Protein AF-0000000084599829 (afdb_homodimer)

Solvent-accessible surface area (backbone atoms only — not comparable to full-atom values): 33833 Å² total; per-residue (Å²): 104,44,74,39,69,54,18,32,39,31,65,28,31,31,42,54,66,22,50,46,34,60,90,48,79,60,69,93,64,60,66,71,58,39,51,49,54,46,51,60,51,48,52,69,52,46,48,66,52,29,40,51,30,28,49,54,50,49,52,39,17,42,72,62,36,34,31,34,40,30,29,43,25,59,37,33,87,71,52,38,59,40,41,52,55,27,49,56,52,46,40,63,75,37,52,81,66,32,47,66,43,40,21,47,17,32,68,63,23,55,73,78,37,61,68,26,62,60,52,48,54,51,47,54,71,74,64,49,38,22,41,31,42,30,35,82,50,26,94,53,34,68,59,49,52,49,52,50,51,57,62,46,70,77,44,97,57,67,35,40,36,29,46,32,22,63,81,30,39,54,86,46,66,52,63,56,59,54,20,52,52,35,38,75,71,65,51,22,65,37,33,32,45,30,43,36,10,7,54,56,57,39,60,66,68,60,35,54,52,32,43,50,41,32,29,73,20,41,28,27,38,31,39,37,52,73,48,38,37,80,33,64,57,34,55,59,69,62,35,43,72,60,63,25,50,60,38,40,22,68,41,51,33,12,18,80,84,26,58,45,45,43,50,40,62,48,54,48,50,29,51,39,25,41,59,67,46,44,65,31,66,70,46,38,51,49,54,51,47,37,34,38,49,75,66,101,39,70,70,56,47,51,52,49,58,70,54,32,40,29,31,31,32,84,41,94,48,79,64,43,42,48,30,56,49,67,72,71,68,46,74,44,66,71,74,78,124,106,44,74,38,69,54,18,31,40,32,64,28,30,30,43,55,66,23,49,45,34,59,89,49,79,60,69,92,64,60,67,71,58,39,50,48,51,48,51,60,50,48,51,69,49,48,48,66,52,29,39,51,30,27,50,54,49,48,52,39,17,42,72,60,36,34,30,34,39,30,29,44,27,58,36,33,87,71,52,39,57,41,42,51,56,28,48,55,52,46,40,62,76,36,52,83,64,32,46,65,42,40,20,47,16,31,68,63,23,54,75,77,37,62,67,26,60,61,50,48,54,51,48,53,72,73,63,49,39,23,41,30,41,30,33,83,49,26,94,52,33,67,59,49,52,50,52,50,50,57,61,46,72,76,43,95,57,67,36,42,35,29,46,32,24,64,80,29,40,54,86,48,66,50,63,55,59,53,20,51,52,35,40,75,71,63,51,22,65,36,31,33,44,29,44,37,10,8,54,57,56,39,57,67,68,59,34,53,52,34,44,50,42,34,29,71,19,43,28,28,38,31,39,37,51,72,48,38,37,80,34,64,59,34,54,60,69,62,35,44,73,59,62,25,51,60,37,40,22,67,40,50,33,12,18,80,85,25,59,45,45,44,50,39,62,47,55,46,50,29,52,38,26,41,61,67,46,44,64,32,66,70,45,38,52,49,53,51,46,37,34,40,50,76,66,98,40,69,70,57,46,52,51,49,57,70,54,31,40,29,30,30,32,83,42,93,48,78,63,45,42,50,29,55,50,69,70,71,69,46,74,45,66,71,75,78,124

Secondary structure (DSSP, 8-state):
-EEEET-EEEEEE-GGG---TTTS------HHHHHHHHHHHHHH--HHHHHHHHHHHHHHHHHTTEEEEEEEEE-BTTTBTHHHHHHHHHHHHTTTT-EEEEEEE-TTHHHH-TTHHHHHHHHHHTT-SEEEEEGGGSS-HHHHHHHHHHHHHTS--SEEEEEESTT--TTS--HHHHHHHHHHHT-GGGEEEEE-GGGGTS-HHHHHHHHHHHHHHT-EEEE-GGGGGTSPPP-HHHHHHTT--EEE--B--SSSS-TT----HHHHHHHHHHHTT--SHHHHHHHHHHHHPPPS-HHHHHHHHHH-EEEEE--SSTHHHHHH-PPP-EEEE----/-EEEET-EEEEEE-GGG---TTTS------HHHHHHHHHHHHHH--HHHHHHHHHHHHHHHHHTTEEEEEEEEE-BTTTBTHHHHHHHHHHHHTTTT-EEEEEEE-TTHHHH-TTHHHHHHHHHHTT-SEEEEEGGGSS-HHHHHHHHHHHHHTS--SEEEEEESTT--TTS--HHHHHHHHHHHT-GGGEEEEE-GGGGTS-HHHHHHHHHHHHHHT-EEEE-GGGGGTSPPP-HHHHHHTT--EEE--B--SSSS-TT----HHHHHHHHHHHTT--SHHHHHHHHHHHHPPPS-HHHHHHHHHH-EEEEE--SSTHHHHHH-PPP-EEEE----

Sequence (674 aa):
MKTIQSGWKNYHAHLDKGFLIPPNRYEDAPAPVRAEWTRDAKVMMTKQDIKRAASQALEKMTVHGTTYVRTHVDVDPLVELRGIEAMLEIKQEWKDRVVLDIVAFNQEGFDRFPETTVLLEEALKLGVNGIGGHTSMDKDAKAHIHNIFALAEKKDLDWIEFHTDETGNPQDFNLPYLADITNRLGYKQKVTAIHCCSLANVEEELAERTIEKVAHAGMTVTTCPTAIATRNLTRVKDLAKAGVPIQLGSDNLRDYFNPLGSGNMLQYGQLLAYVQRFYEKEELEQLLSWLSATPLNQQVAIAIEKLNRNVDYEVDRLSDLLADVPVIASTEKTIYSMKTIQSGWKNYHAHLDKGFLIPPNRYEDAPAPVRAEWTRDAKVMMTKQDIKRAASQALEKMTVHGTTYVRTHVDVDPLVELRGIEAMLEIKQEWKDRVVLDIVAFNQEGFDRFPETTVLLEEALKLGVNGIGGHTSMDKDAKAHIHNIFALAEKKDLDWIEFHTDETGNPQDFNLPYLADITNRLGYKQKVTAIHCCSLANVEEELAERTIEKVAHAGMTVTTCPTAIATRNLTRVKDLAKAGVPIQLGSDNLRDYFNPLGSGNMLQYGQLLAYVQRFYEKEELEQLLSWLSATPLNQQVAIAIEKLNRNVDYEVDRLSDLLADVPVIASTEKTIYS

Structure (mmCIF, N/CA/C/O backbone):
data_AF-0000000084599829-model_v1
#
loop_
_entity.id
_entity.type
_entity.pdbx_description
1 polymer Amidohydrolase
#
loop_
_atom_site.group_PDB
_atom_site.id
_atom_site.type_symbol
_atom_site.label_atom_id
_atom_site.label_alt_id
_atom_site.label_comp_id
_atom_site.label_asym_id
_atom_site.label_entity_id
_atom_site.label_seq_id
_atom_site.pdbx_PDB_ins_code
_atom_site.Cartn_x
_atom_site.Cartn_y
_atom_site.Cartn_z
_atom_site.occupancy
_atom_site.B_iso_or_equiv
_atom_site.auth_seq_id
_atom_site.auth_comp_id
_atom_site.auth_asym_id
_atom_site.auth_atom_id
_atom_site.pdbx_PDB_model_num
ATOM 1 N N . MET A 1 1 ? 18.688 -6.453 16.906 1 89.5 1 MET A N 1
ATOM 2 C CA . MET A 1 1 ? 17.781 -5.449 17.469 1 89.5 1 MET A CA 1
ATOM 3 C C . MET A 1 1 ? 18.109 -4.062 16.922 1 89.5 1 MET A C 1
ATOM 5 O O . MET A 1 1 ? 19.281 -3.699 16.797 1 89.5 1 MET A O 1
ATOM 9 N N . LYS A 1 2 ? 17.109 -3.346 16.453 1 93.19 2 LYS A N 1
ATOM 10 C CA . LYS A 1 2 ? 17.25 -1.96 16.016 1 93.19 2 LYS A CA 1
ATOM 11 C C . LYS A 1 2 ? 16.422 -1.02 16.891 1 93.19 2 LYS A C 1
ATOM 13 O O . LYS A 1 2 ? 15.281 -1.332 17.234 1 93.19 2 LYS A O 1
ATOM 18 N N . THR A 1 3 ? 17.031 0.109 17.25 1 95.38 3 THR A N 1
ATOM 19 C CA . THR A 1 3 ? 16.359 1.101 18.078 1 95.38 3 THR A CA 1
ATOM 20 C C . THR A 1 3 ? 16.047 2.361 17.266 1 95.38 3 THR A C 1
ATOM 22 O O . THR A 1 3 ? 16.922 2.879 16.562 1 95.38 3 THR A O 1
ATOM 25 N N . ILE A 1 4 ? 14.875 2.801 17.359 1 96.12 4 ILE A N 1
ATOM 26 C CA . ILE A 1 4 ? 14.469 4.094 16.812 1 96.12 4 ILE A CA 1
ATOM 27 C C . ILE A 1 4 ? 14.367 5.121 17.938 1 96.12 4 ILE A C 1
ATOM 29 O O . ILE A 1 4 ? 13.461 5.055 18.766 1 96.12 4 ILE A O 1
ATOM 33 N N . GLN A 1 5 ? 15.289 6.066 17.828 1 94.88 5 GLN A N 1
ATOM 34 C CA . GLN A 1 5 ? 15.336 7.102 18.859 1 94.88 5 GLN A CA 1
ATOM 35 C C . GLN A 1 5 ? 14.125 8.031 18.766 1 94.88 5 GLN A C 1
ATOM 37 O O . GLN A 1 5 ? 13.781 8.492 17.672 1 94.88 5 GLN A O 1
ATOM 42 N N . SER A 1 6 ? 13.445 8.234 19.891 1 95.81 6 SER A N 1
ATOM 43 C CA . SER A 1 6 ? 12.344 9.18 20.031 1 95.81 6 SER A CA 1
ATOM 44 C C . SER A 1 6 ? 11.125 8.742 19.234 1 95.81 6 SER A C 1
ATOM 46 O O . SER A 1 6 ? 10.219 9.539 18.984 1 95.81 6 SER A O 1
ATOM 48 N N . GLY A 1 7 ? 11.086 7.48 18.719 1 97.12 7 GLY A N 1
ATOM 49 C CA . GLY A 1 7 ? 9.914 6.898 18.078 1 97.12 7 GLY A CA 1
ATOM 50 C C . GLY A 1 7 ? 9.586 7.531 16.734 1 97.12 7 GLY A C 1
ATOM 51 O O . GLY A 1 7 ? 10.438 8.195 16.125 1 97.12 7 GLY A O 1
ATOM 52 N N . TRP A 1 8 ? 8.398 7.273 16.219 1 98.38 8 TRP A N 1
ATOM 53 C CA . TRP A 1 8 ? 7.965 7.73 14.898 1 98.38 8 TRP A CA 1
ATOM 54 C C . TRP A 1 8 ? 7.188 9.039 15.008 1 98.38 8 TRP A C 1
ATOM 56 O O . TRP A 1 8 ? 6.668 9.375 16.078 1 98.38 8 TRP A O 1
ATOM 66 N N . LYS A 1 9 ? 7.117 9.797 13.953 1 98.81 9 LYS A N 1
ATOM 67 C CA . LYS A 1 9 ? 6.418 11.078 13.891 1 98.81 9 LYS A CA 1
ATOM 68 C C . LYS A 1 9 ? 5.289 11.039 12.867 1 98.81 9 LYS A C 1
ATOM 70 O O . LYS A 1 9 ? 5.465 10.523 11.758 1 98.81 9 LYS A O 1
ATOM 75 N N . ASN A 1 10 ? 4.148 11.461 13.227 1 98.88 10 ASN A N 1
ATOM 76 C CA . ASN A 1 10 ? 3.008 11.68 12.344 1 98.88 10 ASN A CA 1
ATOM 77 C C . ASN A 1 10 ? 2.752 13.172 12.117 1 98.88 10 ASN A C 1
ATOM 79 O O . ASN A 1 10 ? 2.168 13.836 12.969 1 98.88 10 ASN A O 1
ATOM 83 N N . TYR A 1 11 ? 3.029 13.672 10.977 1 98.81 11 TYR A N 1
ATOM 84 C CA . TYR A 1 11 ? 3.088 15.117 10.766 1 98.81 11 TYR A CA 1
ATOM 85 C C . TYR A 1 11 ? 1.745 15.648 10.273 1 98.81 11 TYR A C 1
ATOM 87 O O . TYR A 1 11 ? 1.571 16.859 10.109 1 98.81 11 TYR A O 1
ATOM 95 N N . HIS A 1 12 ? 0.803 14.742 10.039 1 98.88 12 HIS A N 1
ATOM 96 C CA . HIS A 1 12 ? -0.51 15.211 9.609 1 98.88 12 HIS A CA 1
ATOM 97 C C . HIS A 1 12 ? -1.597 14.195 9.961 1 98.88 12 HIS A C 1
ATOM 99 O O . HIS A 1 12 ? -1.578 13.07 9.469 1 98.88 12 HIS A O 1
ATOM 105 N N . ALA A 1 13 ? -2.516 14.602 10.719 1 98.81 13 ALA A N 1
ATOM 106 C CA . ALA A 1 13 ? -3.664 13.789 11.117 1 98.81 13 ALA A CA 1
ATOM 107 C C . ALA A 1 13 ? -4.906 14.656 11.312 1 98.81 13 ALA A C 1
ATOM 109 O O . ALA A 1 13 ? -4.82 15.891 11.312 1 98.81 13 ALA A O 1
ATOM 110 N N . HIS A 1 14 ? -6.035 14.086 11.344 1 98.62 14 HIS A N 1
ATOM 111 C CA . HIS A 1 14 ? -7.309 14.695 11.711 1 98.62 14 HIS A CA 1
ATOM 112 C C . HIS A 1 14 ? -7.957 13.961 12.875 1 98.62 14 HIS A C 1
ATOM 114 O O . HIS A 1 14 ? -8.922 13.219 12.688 1 98.62 14 HIS A O 1
ATOM 120 N N . LEU A 1 15 ? -7.504 14.273 14.062 1 98.44 15 LEU A N 1
ATOM 121 C CA . LEU A 1 15 ? -7.926 13.508 15.234 1 98.44 15 LEU A CA 1
ATOM 122 C C . LEU A 1 15 ? -9.352 13.883 15.641 1 98.44 15 LEU A C 1
ATOM 124 O O . LEU A 1 15 ? -10.031 13.109 16.312 1 98.44 15 LEU A O 1
ATOM 128 N N . ASP A 1 16 ? -9.828 15.086 15.234 1 97.88 16 ASP A N 1
ATOM 129 C CA . ASP A 1 16 ? -11.102 15.617 15.688 1 97.88 16 ASP A CA 1
ATOM 130 C C . ASP A 1 16 ? -12.266 14.961 14.953 1 97.88 16 ASP A C 1
ATOM 132 O O . ASP A 1 16 ? -13.422 15.07 15.375 1 97.88 16 ASP A O 1
ATOM 136 N N . LYS A 1 17 ? -11.961 14.289 13.867 1 94.12 17 LYS A N 1
ATOM 137 C CA . LYS A 1 17 ? -13.047 13.711 13.086 1 94.12 17 LYS A CA 1
ATOM 138 C C . LYS A 1 17 ? -12.727 12.281 12.664 1 94.12 17 LYS A C 1
ATOM 140 O O . LYS A 1 17 ? -13.047 11.867 11.547 1 94.12 17 LYS A O 1
ATOM 145 N N . GLY A 1 18 ? -12.008 11.586 13.5 1 93.56 18 GLY A N 1
ATOM 146 C CA . GLY A 1 18 ? -11.703 10.18 13.273 1 93.56 18 GLY A CA 1
ATOM 147 C C . GLY A 1 18 ? -12.781 9.25 13.805 1 93.56 18 GLY A C 1
ATOM 148 O O . GLY A 1 18 ? -13.719 9.695 14.469 1 93.56 18 GLY A O 1
ATOM 149 N N . PHE A 1 19 ? -12.688 8.008 13.398 1 95.19 19 PHE A N 1
ATOM 150 C CA . PHE A 1 19 ? -13.492 6.895 13.891 1 95.19 19 PHE A CA 1
ATOM 151 C C . PHE A 1 19 ? -14.977 7.16 13.672 1 95.19 19 PHE A C 1
ATOM 153 O O . PHE A 1 19 ? -15.797 6.906 14.562 1 95.19 19 PHE A O 1
ATOM 160 N N . LEU A 1 20 ? -15.25 7.711 12.547 1 94.75 20 LEU A N 1
ATOM 161 C CA . LEU A 1 20 ? -16.625 7.812 12.062 1 94.75 20 LEU A CA 1
ATOM 162 C C . LEU A 1 20 ? -17.109 6.48 11.5 1 94.75 20 LEU A C 1
ATOM 164 O O . LEU A 1 20 ? -18.312 6.258 11.352 1 94.75 20 LEU A O 1
ATOM 168 N N . ILE A 1 21 ? -16.203 5.586 11.086 1 92.75 21 ILE A N 1
ATOM 169 C CA . ILE A 1 21 ? -16.484 4.262 10.539 1 92.75 21 ILE A CA 1
ATOM 170 C C . ILE A 1 21 ? -15.672 3.211 11.297 1 92.75 21 ILE A C 1
ATOM 172 O O . ILE A 1 21 ? -14.469 3.08 11.086 1 92.75 21 ILE A O 1
ATOM 176 N N . PRO A 1 22 ? -16.344 2.297 12.172 1 87.25 22 PRO A N 1
ATOM 177 C CA . PRO A 1 22 ? -17.734 2.447 12.594 1 87.25 22 PRO A CA 1
ATOM 178 C C . PRO A 1 22 ? -17.953 3.637 13.531 1 87.25 22 PRO A C 1
ATOM 180 O O . PRO A 1 22 ? -16.969 4.266 13.961 1 87.25 22 PRO A O 1
ATOM 183 N N . PRO A 1 23 ? -19.234 3.992 13.875 1 88.94 23 PRO A N 1
ATOM 184 C CA . PRO A 1 23 ? -20.453 3.203 13.703 1 88.94 23 PRO A CA 1
ATOM 185 C C . PRO A 1 23 ? -21.109 3.42 12.336 1 88.94 23 PRO A C 1
ATOM 187 O O . PRO A 1 23 ? -22 2.662 11.953 1 88.94 23 PRO A O 1
ATOM 190 N N . ASN A 1 24 ? -20.734 4.488 11.625 1 92.06 24 ASN A N 1
ATOM 191 C CA . ASN A 1 24 ? -21.297 4.699 10.289 1 92.06 24 ASN A CA 1
ATOM 192 C C . ASN A 1 24 ? -20.766 3.67 9.297 1 92.06 24 ASN A C 1
ATOM 194 O O . ASN A 1 24 ? -19.844 2.918 9.602 1 92.06 24 ASN A O 1
ATOM 198 N N . ARG A 1 25 ? -21.453 3.674 8.203 1 93.44 25 ARG A N 1
ATOM 199 C CA . ARG A 1 25 ? -21.062 2.768 7.129 1 93.44 25 ARG A CA 1
ATOM 200 C C . ARG A 1 25 ? -20.406 3.529 5.988 1 93.44 25 ARG A C 1
ATOM 202 O O . ARG A 1 25 ? -20.859 4.602 5.594 1 93.44 25 ARG A O 1
ATOM 209 N N . TYR A 1 26 ? -19.297 2.994 5.52 1 96 26 TYR A N 1
ATOM 210 C CA . TYR A 1 26 ? -18.672 3.6 4.348 1 96 26 TYR A CA 1
ATOM 211 C C . TYR A 1 26 ? -19.422 3.242 3.078 1 96 26 TYR A C 1
ATOM 213 O O . TYR A 1 26 ? -19.781 2.078 2.859 1 96 26 TYR A O 1
ATOM 221 N N . GLU A 1 27 ? -19.656 4.188 2.297 1 95.81 27 GLU A N 1
ATOM 222 C CA . GLU A 1 27 ? -20.156 4.055 0.933 1 95.81 27 GLU A CA 1
ATOM 223 C C . GLU A 1 27 ? -19.312 4.867 -0.047 1 95.81 27 GLU A C 1
ATOM 225 O O . GLU A 1 27 ? -18.984 6.027 0.214 1 95.81 27 GLU A O 1
ATOM 230 N N . ASP A 1 28 ? -18.938 4.195 -1.052 1 95.5 28 ASP A N 1
ATOM 231 C CA . ASP A 1 28 ? -18.109 4.906 -2.018 1 95.5 28 ASP A CA 1
ATOM 232 C C . ASP A 1 28 ? -18.891 6.02 -2.707 1 95.5 28 ASP A C 1
ATOM 234 O O . ASP A 1 28 ? -20.016 5.805 -3.17 1 95.5 28 ASP A O 1
ATOM 238 N N . ALA A 1 29 ? -18.375 7.156 -2.715 1 96.38 29 ALA A N 1
ATOM 239 C CA . ALA A 1 29 ? -18.922 8.359 -3.334 1 96.38 29 ALA A CA 1
ATOM 240 C C . ALA A 1 29 ? -17.828 9.375 -3.646 1 96.38 29 ALA A C 1
ATOM 242 O O . ALA A 1 29 ? -16.703 9.266 -3.139 1 96.38 29 ALA A O 1
ATOM 243 N N . PRO A 1 30 ? -18.141 10.297 -4.535 1 94.06 30 PRO A N 1
ATOM 244 C CA . PRO A 1 30 ? -17.156 11.359 -4.781 1 94.06 30 PRO A CA 1
ATOM 245 C C . PRO A 1 30 ? -16.812 12.148 -3.52 1 94.06 30 PRO A C 1
ATOM 247 O O . PRO A 1 30 ? -17.625 12.211 -2.588 1 94.06 30 PRO A O 1
ATOM 250 N N . ALA A 1 31 ? -15.695 12.742 -3.471 1 93.12 31 ALA A N 1
ATOM 251 C CA . ALA A 1 31 ? -15.141 13.414 -2.299 1 93.12 31 ALA A CA 1
ATOM 252 C C . ALA A 1 31 ? -16.109 14.461 -1.757 1 93.12 31 ALA A C 1
ATOM 254 O O . ALA A 1 31 ? -16.312 14.562 -0.544 1 93.12 31 ALA A O 1
ATOM 255 N N . PRO A 1 32 ? -16.781 15.289 -2.59 1 93.31 32 PRO A N 1
ATOM 256 C CA . PRO A 1 32 ? -17.703 16.297 -2.041 1 93.31 32 PRO A CA 1
ATOM 257 C C . PRO A 1 32 ? -18.859 15.68 -1.271 1 93.31 32 PRO A C 1
ATOM 259 O O . PRO A 1 32 ? -19.328 16.25 -0.279 1 93.31 32 PRO A O 1
ATOM 262 N N . VAL A 1 33 ? -19.328 14.492 -1.729 1 96.94 33 VAL A N 1
ATOM 263 C CA . VAL A 1 33 ? -20.422 13.805 -1.048 1 96.94 33 VAL A CA 1
ATOM 264 C C . VAL A 1 33 ? -19.938 13.289 0.307 1 96.94 33 VAL A C 1
ATOM 266 O O . VAL A 1 33 ? -20.609 13.469 1.322 1 96.94 33 VAL A O 1
ATOM 269 N N . ARG A 1 34 ? -18.766 12.727 0.35 1 95.81 34 ARG A N 1
ATOM 270 C CA . ARG A 1 34 ? -18.203 12.227 1.601 1 95.81 34 ARG A CA 1
ATOM 271 C C . ARG A 1 34 ? -17.906 13.375 2.557 1 95.81 34 ARG A C 1
ATOM 273 O O . ARG A 1 34 ? -18.031 13.227 3.775 1 95.81 34 ARG A O 1
ATOM 280 N N . ALA A 1 35 ? -17.484 14.539 2.012 1 95.25 35 ALA A N 1
ATOM 281 C CA . ALA A 1 35 ? -17.281 15.734 2.82 1 95.25 35 ALA A CA 1
ATOM 282 C C . ALA A 1 35 ? -18.594 16.172 3.477 1 95.25 35 ALA A C 1
ATOM 284 O O . ALA A 1 35 ? -18.594 16.609 4.629 1 95.25 35 ALA A O 1
ATOM 285 N N . GLU A 1 36 ? -19.656 16.078 2.721 1 96.44 36 GLU A N 1
ATOM 286 C CA . GLU A 1 36 ? -20.953 16.406 3.27 1 96.44 36 GLU A CA 1
ATOM 287 C C . GLU A 1 36 ? -21.344 15.461 4.402 1 96.44 36 GLU A C 1
ATOM 289 O O . GLU A 1 36 ? -21.844 15.906 5.445 1 96.44 36 GLU A O 1
ATOM 294 N N . TRP A 1 37 ? -21.094 14.188 4.176 1 97.06 37 TRP A N 1
ATOM 295 C CA . TRP A 1 37 ? -21.359 13.219 5.234 1 97.06 37 TRP A CA 1
ATOM 296 C C . TRP A 1 37 ? -20.531 13.539 6.477 1 97.06 37 TRP A C 1
ATOM 298 O O . TRP A 1 37 ? -21.016 13.406 7.602 1 97.06 37 TRP A O 1
ATOM 308 N N . THR A 1 38 ? -19.328 13.93 6.262 1 96.56 38 THR A N 1
ATOM 309 C CA . THR A 1 38 ? -18.438 14.281 7.367 1 96.56 38 THR A CA 1
ATOM 310 C C . THR A 1 38 ? -18.953 15.516 8.102 1 96.56 38 THR A C 1
ATOM 312 O O . THR A 1 38 ? -18.969 15.547 9.336 1 96.56 38 THR A O 1
ATOM 315 N N . ARG A 1 39 ? -19.438 16.531 7.387 1 95.94 39 ARG A N 1
ATOM 316 C CA . ARG A 1 39 ? -20.016 17.719 8 1 95.94 39 ARG A CA 1
ATOM 317 C C . ARG A 1 39 ? -21.219 17.359 8.859 1 95.94 39 ARG A C 1
ATOM 319 O O . ARG A 1 39 ? -21.344 17.812 10 1 95.94 39 ARG A O 1
ATOM 326 N N . ASP A 1 40 ? -22.047 16.531 8.328 1 96 40 ASP A N 1
ATOM 327 C CA . ASP A 1 40 ? -23.234 16.109 9.055 1 96 40 ASP A CA 1
ATOM 328 C C . ASP A 1 40 ? -22.859 15.383 10.344 1 96 40 ASP A C 1
ATOM 330 O O . ASP A 1 40 ? -23.484 15.594 11.383 1 96 40 ASP A O 1
ATOM 334 N N . ALA A 1 41 ? -21.812 14.609 10.266 1 94.94 41 ALA A N 1
ATOM 335 C CA . ALA A 1 41 ? -21.375 13.852 11.43 1 94.94 41 ALA A CA 1
ATOM 336 C C . ALA A 1 41 ? -20.766 14.766 12.484 1 94.94 41 ALA A C 1
ATOM 338 O O . ALA A 1 41 ? -21.062 14.633 13.68 1 94.94 41 ALA A O 1
ATOM 339 N N . LYS A 1 42 ? -19.953 15.648 12.023 1 93 42 LYS A N 1
ATOM 340 C CA . LYS A 1 42 ? -19.219 16.469 12.977 1 93 42 LYS A CA 1
ATOM 341 C C . LYS A 1 42 ? -20.141 17.422 13.719 1 93 42 LYS A C 1
ATOM 343 O O . LYS A 1 42 ? -19.922 17.734 14.891 1 93 42 LYS A O 1
ATOM 348 N N . VAL A 1 43 ? -21.203 17.859 13.031 1 94.94 43 VAL A N 1
ATOM 349 C CA . VAL A 1 43 ? -22.188 18.75 13.648 1 94.94 43 VAL A CA 1
ATOM 350 C C . VAL A 1 43 ? -22.781 18.094 14.891 1 94.94 43 VAL A C 1
ATOM 352 O O . VAL A 1 43 ? -23.078 18.75 15.883 1 94.94 43 VAL A O 1
ATOM 355 N N . MET A 1 44 ? -22.844 16.828 14.844 1 94.88 44 MET A N 1
ATOM 356 C CA . MET A 1 44 ? -23.531 16.078 15.906 1 94.88 44 MET A CA 1
ATOM 357 C C . MET A 1 44 ? -22.562 15.664 17 1 94.88 44 MET A C 1
ATOM 359 O O . MET A 1 44 ? -22.984 15.25 18.078 1 94.88 44 MET A O 1
ATOM 363 N N . MET A 1 45 ? -21.312 15.836 16.812 1 95.62 45 MET A N 1
ATOM 364 C CA . MET A 1 45 ? -20.312 15.367 17.781 1 95.62 45 MET A CA 1
ATOM 365 C C . MET A 1 45 ? -20.172 16.359 18.938 1 95.62 45 MET A C 1
ATOM 367 O O . MET A 1 45 ? -19.953 17.547 18.719 1 95.62 45 MET A O 1
ATOM 371 N N . THR A 1 46 ? -20.281 15.844 20.141 1 97.38 46 THR A N 1
ATOM 372 C CA . THR A 1 46 ? -19.969 16.641 21.328 1 97.38 46 THR A CA 1
ATOM 373 C C . THR A 1 46 ? -18.469 16.703 21.562 1 97.38 46 THR A C 1
ATOM 375 O O . THR A 1 46 ? -17.703 15.969 20.922 1 97.38 46 THR A O 1
ATOM 378 N N . LYS A 1 47 ? -18.062 17.609 22.422 1 98.06 47 LYS A N 1
ATOM 379 C CA . LYS A 1 47 ? -16.656 17.656 22.812 1 98.06 47 LYS A CA 1
ATOM 380 C C . LYS A 1 47 ? -16.172 16.312 23.312 1 98.06 47 LYS A C 1
ATOM 382 O O . LYS A 1 47 ? -15.055 15.875 23 1 98.06 47 LYS A O 1
ATOM 387 N N . GLN A 1 48 ? -17.031 15.633 24.078 1 98.06 48 GLN A N 1
ATOM 388 C CA . GLN A 1 48 ? -16.672 14.328 24.625 1 98.06 48 GLN A CA 1
ATOM 389 C C . GLN A 1 48 ? -16.531 13.289 23.531 1 98.06 48 GLN A C 1
ATOM 391 O O . GLN A 1 48 ? -15.664 12.422 23.594 1 98.06 48 GLN A O 1
ATOM 396 N N . ASP A 1 49 ? -17.391 13.352 22.547 1 97.31 49 ASP A N 1
ATOM 397 C CA . ASP A 1 49 ? -17.281 12.445 21.406 1 97.31 49 ASP A CA 1
ATOM 398 C C . ASP A 1 49 ? -15.953 12.641 20.688 1 97.31 49 ASP A C 1
ATOM 400 O O . ASP A 1 49 ? -15.297 11.672 20.312 1 97.31 49 ASP A O 1
ATOM 404 N N . ILE A 1 50 ? -15.594 13.883 20.5 1 98.25 50 ILE A N 1
ATOM 405 C CA . ILE A 1 50 ? -14.352 14.227 19.812 1 98.25 50 ILE A CA 1
ATOM 406 C C . ILE A 1 50 ? -13.156 13.711 20.625 1 98.25 50 ILE A C 1
ATOM 408 O O . ILE A 1 50 ? -12.234 13.125 20.062 1 98.25 50 ILE A O 1
ATOM 412 N N . LYS A 1 51 ? -13.211 13.906 21.922 1 98.56 51 LYS A N 1
ATOM 413 C CA . LYS A 1 51 ? -12.133 13.43 22.781 1 98.56 51 LYS A CA 1
ATOM 414 C C . LYS A 1 51 ? -12 11.914 22.719 1 98.56 51 LYS A C 1
ATOM 416 O O . LYS A 1 51 ? -10.883 11.375 22.688 1 98.56 51 LYS A O 1
ATOM 421 N N . ARG A 1 52 ? -13.125 11.273 22.703 1 97.69 52 ARG A N 1
ATOM 422 C CA . ARG A 1 52 ? -13.109 9.82 22.625 1 97.69 52 ARG A CA 1
ATOM 423 C C . ARG A 1 52 ? -12.469 9.344 21.328 1 97.69 52 ARG A C 1
ATOM 425 O O . ARG A 1 52 ? -11.625 8.445 21.328 1 97.69 52 ARG A O 1
ATOM 432 N N . ALA A 1 53 ? -12.867 9.93 20.234 1 96.81 53 ALA A N 1
ATOM 433 C CA . ALA A 1 53 ? -12.32 9.57 18.938 1 96.81 53 ALA A CA 1
ATOM 434 C C . ALA A 1 53 ? -10.82 9.852 18.875 1 96.81 53 ALA A C 1
ATOM 436 O O . ALA A 1 53 ? -10.047 9.016 18.391 1 96.81 53 ALA A O 1
ATOM 437 N N . ALA A 1 54 ? -10.445 10.992 19.359 1 98.5 54 ALA A N 1
ATOM 438 C CA . ALA A 1 54 ? -9.039 11.375 19.359 1 98.5 54 ALA A CA 1
ATOM 439 C C . ALA A 1 54 ? -8.211 10.406 20.203 1 98.5 54 ALA A C 1
ATOM 441 O O . ALA A 1 54 ? -7.117 10 19.797 1 98.5 54 ALA A O 1
ATOM 442 N N . SER A 1 55 ? -8.75 10.047 21.375 1 98.44 55 SER A N 1
ATOM 443 C CA . SER A 1 55 ? -8.047 9.117 22.25 1 98.44 55 SER A CA 1
ATOM 444 C C . SER A 1 55 ? -7.887 7.75 21.609 1 98.44 55 SER A C 1
ATOM 446 O O . SER A 1 55 ? -6.836 7.117 21.734 1 98.44 55 SER A O 1
ATOM 448 N N . GLN A 1 56 ? -8.922 7.312 20.953 1 97.19 56 GLN A N 1
ATOM 449 C CA . GLN A 1 56 ? -8.836 6.039 20.25 1 97.19 56 GLN A CA 1
ATOM 450 C C . GLN A 1 56 ? -7.75 6.074 19.188 1 97.19 56 GLN A C 1
ATOM 452 O O . GLN A 1 56 ? -6.98 5.121 19.047 1 97.19 56 GLN A O 1
ATOM 457 N N . ALA A 1 57 ? -7.699 7.133 18.406 1 98.06 57 ALA A N 1
ATOM 458 C CA . ALA A 1 57 ? -6.684 7.289 17.375 1 98.06 57 ALA A CA 1
ATOM 459 C C . ALA A 1 57 ? -5.281 7.301 17.984 1 98.06 57 ALA A C 1
ATOM 461 O O . ALA A 1 57 ? -4.383 6.617 17.484 1 98.06 57 ALA A O 1
ATOM 462 N N . LEU A 1 58 ? -5.113 8.062 19.047 1 98.56 58 LEU A N 1
ATOM 463 C CA . LEU A 1 58 ? -3.811 8.18 19.703 1 98.56 58 LEU A CA 1
ATOM 464 C C . LEU A 1 58 ? -3.373 6.848 20.297 1 98.56 58 LEU A C 1
ATOM 466 O O . LEU A 1 58 ? -2.184 6.52 20.281 1 98.56 58 LEU A O 1
ATOM 470 N N . GLU A 1 59 ? -4.328 6.094 20.828 1 97.38 59 GLU A N 1
ATOM 471 C CA . GLU A 1 59 ? -4.012 4.754 21.312 1 97.38 59 GLU A CA 1
ATOM 472 C C . GLU A 1 59 ? -3.432 3.885 20.203 1 97.38 59 GLU A C 1
ATOM 474 O O . GLU A 1 59 ? -2.412 3.219 20.406 1 97.38 59 GLU A O 1
ATOM 479 N N . LYS A 1 60 ? -4.043 3.926 19.078 1 96.31 60 LYS A N 1
ATOM 480 C CA . LYS A 1 60 ? -3.547 3.162 17.938 1 96.31 60 LYS A CA 1
ATOM 481 C C . LYS A 1 60 ? -2.154 3.631 17.531 1 96.31 60 LYS A C 1
ATOM 483 O O . LYS A 1 60 ? -1.292 2.814 17.203 1 96.31 60 LYS A O 1
ATOM 488 N N . MET A 1 61 ? -1.979 4.895 17.484 1 98.06 61 MET A N 1
ATOM 489 C CA . MET A 1 61 ? -0.707 5.453 17.031 1 98.06 61 MET A CA 1
ATOM 490 C C . MET A 1 61 ? 0.414 5.105 18 1 98.06 61 MET A C 1
ATOM 492 O O . MET A 1 61 ? 1.496 4.688 17.594 1 98.06 61 MET A O 1
ATOM 496 N N . THR A 1 62 ? 0.159 5.219 19.297 1 97.06 62 THR A N 1
ATOM 497 C CA . THR A 1 62 ? 1.209 5.082 20.312 1 97.06 62 THR A CA 1
ATOM 498 C C . THR A 1 62 ? 1.601 3.619 20.484 1 97.06 62 THR A C 1
ATOM 500 O O . THR A 1 62 ? 2.762 3.311 20.766 1 97.06 62 THR A O 1
ATOM 503 N N . VAL A 1 63 ? 0.673 2.684 20.25 1 95.06 63 VAL A N 1
ATOM 504 C CA . VAL A 1 63 ? 0.996 1.263 20.328 1 95.06 63 VAL A CA 1
ATOM 505 C C . VAL A 1 63 ? 2.039 0.907 19.266 1 95.06 63 VAL A C 1
ATOM 507 O O . VAL A 1 63 ? 2.863 0.014 19.484 1 95.06 63 VAL A O 1
ATOM 510 N N . HIS A 1 64 ? 2.076 1.705 18.219 1 96.81 64 HIS A N 1
ATOM 511 C CA . HIS A 1 64 ? 3.027 1.459 17.141 1 96.81 64 HIS A CA 1
ATOM 512 C C . HIS A 1 64 ? 4.23 2.393 17.234 1 96.81 64 HIS A C 1
ATOM 514 O O . HIS A 1 64 ? 5.023 2.496 16.297 1 96.81 64 HIS A O 1
ATOM 520 N N . GLY A 1 65 ? 4.344 3.127 18.312 1 97.19 65 GLY A N 1
ATOM 521 C CA . GLY A 1 65 ? 5.586 3.816 18.609 1 97.19 65 GLY A CA 1
ATOM 522 C C . GLY A 1 65 ? 5.578 5.273 18.188 1 97.19 65 GLY A C 1
ATOM 523 O O . GLY A 1 65 ? 6.621 5.93 18.172 1 97.19 65 GLY A O 1
ATOM 524 N N . THR A 1 66 ? 4.434 5.809 17.828 1 98.38 66 THR A N 1
ATOM 525 C CA . THR A 1 66 ? 4.355 7.223 17.484 1 98.38 66 THR A CA 1
ATOM 526 C C . THR A 1 66 ? 4.52 8.094 18.719 1 98.38 66 THR A C 1
ATOM 528 O O . THR A 1 66 ? 3.859 7.863 19.734 1 98.38 66 THR A O 1
ATOM 531 N N . THR A 1 67 ? 5.359 9.102 18.625 1 98.12 67 THR A N 1
ATOM 532 C CA . THR A 1 67 ? 5.641 9.945 19.781 1 98.12 67 THR A CA 1
ATOM 533 C C . THR A 1 67 ? 5.297 11.398 19.484 1 98.12 67 THR A C 1
ATOM 535 O O . THR A 1 67 ? 5.301 12.242 20.391 1 98.12 67 THR A O 1
ATOM 538 N N . TYR A 1 68 ? 5.086 11.727 18.312 1 98.62 68 TYR A N 1
ATOM 539 C CA . TYR A 1 68 ? 4.699 13.07 17.922 1 98.62 68 TYR A CA 1
ATOM 540 C C . TYR A 1 68 ? 3.564 13.031 16.906 1 98.62 68 TYR A C 1
ATOM 542 O O . TYR A 1 68 ? 3.59 12.227 15.961 1 98.62 68 TYR A O 1
ATOM 550 N N . VAL A 1 69 ? 2.555 13.891 17.078 1 98.81 69 VAL A N 1
ATOM 551 C CA . VAL A 1 69 ? 1.443 14.023 16.141 1 98.81 69 VAL A CA 1
ATOM 552 C C . VAL A 1 69 ? 1.128 15.5 15.906 1 98.81 69 VAL A C 1
ATOM 554 O O . VAL A 1 69 ? 1.027 16.281 16.859 1 98.81 69 VAL A O 1
ATOM 557 N N . ARG A 1 70 ? 1.071 15.93 14.734 1 98.75 70 ARG A N 1
ATOM 558 C CA . ARG A 1 70 ? 0.496 17.219 14.367 1 98.75 70 ARG A CA 1
ATOM 559 C C . ARG A 1 70 ? -0.885 17.047 13.742 1 98.75 70 ARG A C 1
ATOM 561 O O . ARG A 1 70 ? -1.023 16.422 12.695 1 98.75 70 ARG A O 1
ATOM 568 N N . THR A 1 71 ? -1.897 17.562 14.383 1 98.88 71 THR A N 1
ATOM 569 C CA . THR A 1 71 ? -3.27 17.328 13.953 1 98.88 71 THR A CA 1
ATOM 570 C C . THR A 1 71 ? -3.93 18.625 13.492 1 98.88 71 THR A C 1
ATOM 572 O O . THR A 1 71 ? -3.717 19.672 14.094 1 98.88 71 THR A O 1
ATOM 575 N N . HIS A 1 72 ? -4.613 18.547 12.391 1 98.94 72 HIS A N 1
ATOM 576 C CA . HIS A 1 72 ? -5.488 19.609 11.93 1 98.94 72 HIS A CA 1
ATOM 577 C C . HIS A 1 72 ? -6.891 19.469 12.516 1 98.94 72 HIS A C 1
ATOM 579 O O . HIS A 1 72 ? -7.488 18.391 12.438 1 98.94 72 HIS A O 1
ATOM 585 N N . VAL A 1 73 ? -7.387 20.5 13.062 1 98.88 73 VAL A N 1
ATOM 586 C CA . VAL A 1 73 ? -8.68 20.5 13.734 1 98.88 73 VAL A CA 1
ATOM 587 C C . VAL A 1 73 ? -9.609 21.516 13.086 1 98.88 73 VAL A C 1
ATOM 589 O O . VAL A 1 73 ? -9.266 22.703 12.977 1 98.88 73 VAL A O 1
ATOM 592 N N . ASP A 1 74 ? -10.766 21.109 12.703 1 98.5 74 ASP A N 1
ATOM 593 C CA . ASP A 1 74 ? -11.703 21.938 11.945 1 98.5 74 ASP A CA 1
ATOM 594 C C . ASP A 1 74 ? -12.195 23.109 12.789 1 98.5 74 ASP A C 1
ATOM 596 O O . ASP A 1 74 ? -12.578 22.938 13.953 1 98.5 74 ASP A O 1
ATOM 600 N N . VAL A 1 75 ? -12.18 24.25 12.211 1 98.56 75 VAL A N 1
ATOM 601 C CA . VAL A 1 75 ? -12.773 25.453 12.766 1 98.56 75 VAL A CA 1
ATOM 602 C C . VAL A 1 75 ? -13.75 26.062 11.758 1 98.56 75 VAL A C 1
ATOM 604 O O . VAL A 1 75 ? -13.344 26.469 10.656 1 98.56 75 VAL A O 1
ATOM 607 N N . ASP A 1 76 ? -14.953 26.094 12.031 1 97.62 76 ASP A N 1
ATOM 608 C CA . ASP A 1 76 ? -16.016 26.656 11.211 1 97.62 76 ASP A CA 1
ATOM 609 C C . ASP A 1 76 ? -17.328 26.766 12 1 97.62 76 ASP A C 1
ATOM 611 O O . ASP A 1 76 ? -17.422 26.281 13.125 1 97.62 76 ASP A O 1
ATOM 615 N N . PRO A 1 77 ? -18.344 27.422 11.484 1 97.12 77 PRO A N 1
ATOM 616 C CA . PRO A 1 77 ? -19.578 27.656 12.25 1 97.12 77 PRO A CA 1
ATOM 617 C C . PRO A 1 77 ? -20.312 26.359 12.594 1 97.12 77 PRO A C 1
ATOM 619 O O . PRO A 1 77 ? -21.141 26.344 13.516 1 97.12 77 PRO A O 1
ATOM 622 N N . LEU A 1 78 ? -20.062 25.297 11.938 1 96.12 78 LEU A N 1
ATOM 623 C CA . LEU A 1 78 ? -20.75 24.031 12.188 1 96.12 78 LEU A CA 1
ATOM 624 C C . LEU A 1 78 ? -20.281 23.406 13.492 1 96.12 78 LEU A C 1
ATOM 626 O O . LEU A 1 78 ? -21.078 22.828 14.242 1 96.12 78 LEU A O 1
ATOM 630 N N . VAL A 1 79 ? -18.938 23.516 13.75 1 96.5 79 VAL A N 1
ATOM 631 C CA . VAL A 1 79 ? -18.375 22.859 14.93 1 96.5 79 VAL A CA 1
ATOM 632 C C . VAL A 1 79 ? -17.828 23.906 15.891 1 96.5 79 VAL A C 1
ATOM 634 O O . VAL A 1 79 ? -17.5 23.609 17.047 1 96.5 79 VAL A O 1
ATOM 637 N N . GLU A 1 80 ? -17.719 25.156 15.367 1 97.38 80 GLU A N 1
ATOM 638 C CA . GLU A 1 80 ? -17.172 26.25 16.156 1 97.38 80 GLU A CA 1
ATOM 639 C C . GLU A 1 80 ? -15.773 25.922 16.672 1 97.38 80 GLU A C 1
ATOM 641 O O . GLU A 1 80 ? -14.883 25.594 15.883 1 97.38 80 GLU A O 1
ATOM 646 N N . LEU A 1 81 ? -15.625 25.953 18.047 1 98.31 81 LEU A N 1
ATOM 647 C CA . LEU A 1 81 ? -14.297 25.703 18.594 1 98.31 81 LEU A CA 1
ATOM 648 C C . LEU A 1 81 ? -14.281 24.406 19.406 1 98.31 81 LEU A C 1
ATOM 650 O O . LEU A 1 81 ? -13.32 24.109 20.109 1 98.31 81 LEU A O 1
ATOM 654 N N . ARG A 1 82 ? -15.289 23.609 19.203 1 98.06 82 ARG A N 1
ATOM 655 C CA . ARG A 1 82 ? -15.461 22.391 20 1 98.06 82 ARG A CA 1
ATOM 656 C C . ARG A 1 82 ? -14.281 21.438 19.797 1 98.06 82 ARG A C 1
ATOM 658 O O . ARG A 1 82 ? -13.789 20.844 20.75 1 98.06 82 ARG A O 1
ATOM 665 N N . GLY A 1 83 ? -13.852 21.297 18.562 1 98.5 83 GLY A N 1
ATOM 666 C CA . GLY A 1 83 ? -12.703 20.453 18.281 1 98.5 83 GLY A CA 1
ATOM 667 C C . GLY A 1 83 ? -11.414 20.969 18.906 1 98.5 83 GLY A C 1
ATOM 668 O O . GLY A 1 83 ? -10.625 20.188 19.438 1 98.5 83 GLY A O 1
ATOM 669 N N . ILE A 1 84 ? -11.227 22.281 18.859 1 98.81 84 ILE A N 1
ATOM 670 C CA . ILE A 1 84 ? -10.039 22.906 19.422 1 98.81 84 ILE A CA 1
ATOM 671 C C . ILE A 1 84 ? -10.008 22.688 20.922 1 98.81 84 ILE A C 1
ATOM 673 O O . ILE A 1 84 ? -8.992 22.266 21.484 1 98.81 84 ILE A O 1
ATOM 677 N N . GLU A 1 85 ? -11.094 22.922 21.547 1 98.75 85 GLU A N 1
ATOM 678 C CA . GLU A 1 85 ? -11.195 22.75 23 1 98.75 85 GLU A CA 1
ATOM 679 C C . GLU A 1 85 ? -10.93 21.297 23.391 1 98.75 85 GLU A C 1
ATOM 681 O O . GLU A 1 85 ? -10.188 21.031 24.344 1 98.75 85 GLU A O 1
ATOM 686 N N . ALA A 1 86 ? -11.492 20.406 22.672 1 98.81 86 ALA A N 1
ATOM 687 C CA . ALA A 1 86 ? -11.281 18.984 22.938 1 98.81 86 ALA A CA 1
ATOM 688 C C . ALA A 1 86 ? -9.812 18.609 22.781 1 98.81 86 ALA A C 1
ATOM 690 O O . ALA A 1 86 ? -9.25 17.922 23.625 1 98.81 86 ALA A O 1
ATOM 691 N N . MET A 1 87 ? -9.188 19.125 21.766 1 98.88 87 MET A N 1
ATOM 692 C CA . MET A 1 87 ? -7.812 18.734 21.469 1 98.88 87 MET A CA 1
ATOM 693 C C . MET A 1 87 ? -6.848 19.312 22.5 1 98.88 87 MET A C 1
ATOM 695 O O . MET A 1 87 ? -5.84 18.688 22.828 1 98.88 87 MET A O 1
ATOM 699 N N . LEU A 1 88 ? -7.168 20.516 22.969 1 98.81 88 LEU A N 1
ATOM 700 C CA . LEU A 1 88 ? -6.344 21.094 24.016 1 98.81 88 LEU A CA 1
ATOM 701 C C . LEU A 1 88 ? -6.398 20.25 25.281 1 98.81 88 LEU A C 1
ATOM 703 O O . LEU A 1 88 ? -5.383 20.062 25.953 1 98.81 88 LEU A O 1
ATOM 707 N N . GLU A 1 89 ? -7.578 19.75 25.609 1 98.81 89 GLU A N 1
ATOM 708 C CA . GLU A 1 89 ? -7.695 18.828 26.75 1 98.81 89 GLU A CA 1
ATOM 709 C C . GLU A 1 89 ? -6.945 17.531 26.484 1 98.81 89 GLU A C 1
ATOM 711 O O . GLU A 1 89 ? -6.242 17.016 27.375 1 98.81 89 GLU A O 1
ATOM 716 N N . ILE A 1 90 ? -7.078 16.984 25.312 1 98.88 90 ILE A N 1
ATOM 717 C CA . ILE A 1 90 ? -6.395 15.766 24.922 1 98.88 90 ILE A CA 1
ATOM 718 C C . ILE A 1 90 ? -4.883 15.961 25.016 1 98.88 90 ILE A C 1
ATOM 720 O O . ILE A 1 90 ? -4.16 15.07 25.469 1 98.88 90 ILE A O 1
ATOM 724 N N . LYS A 1 91 ? -4.422 17.141 24.562 1 98.69 91 LYS A N 1
ATOM 725 C CA . LYS A 1 91 ? -2.998 17.453 24.625 1 98.69 91 LYS A CA 1
ATOM 726 C C . LYS A 1 91 ? -2.48 17.344 26.062 1 98.69 91 LYS A C 1
ATOM 728 O O . LYS A 1 91 ? -1.406 16.797 26.297 1 98.69 91 LYS A O 1
ATOM 733 N N . GLN A 1 92 ? -3.232 17.812 26.953 1 98.25 92 GLN A N 1
ATOM 734 C CA . GLN A 1 92 ? -2.846 17.734 28.359 1 98.25 92 GLN A CA 1
ATOM 735 C C . GLN A 1 92 ? -2.926 16.297 28.891 1 98.25 92 GLN A C 1
ATOM 737 O O . GLN A 1 92 ? -2.029 15.844 29.594 1 98.25 92 GLN A O 1
ATOM 742 N N . GLU A 1 93 ? -3.963 15.625 28.547 1 98.31 93 GLU A N 1
ATOM 743 C CA . GLU A 1 93 ? -4.207 14.273 29.047 1 98.31 93 GLU A CA 1
ATOM 744 C C . GLU A 1 93 ? -3.152 13.297 28.531 1 98.31 93 GLU A C 1
ATOM 746 O O . GLU A 1 93 ? -2.816 12.32 29.219 1 98.31 93 GLU A O 1
ATOM 751 N N . TRP A 1 94 ? -2.627 13.547 27.375 1 98.12 94 TRP A N 1
ATOM 752 C CA . TRP A 1 94 ? -1.74 12.586 26.734 1 98.12 94 TRP A CA 1
ATOM 753 C C . TRP A 1 94 ? -0.295 13.07 26.766 1 98.12 94 TRP A C 1
ATOM 755 O O . TRP A 1 94 ? 0.578 12.477 26.125 1 98.12 94 TRP A O 1
ATOM 765 N N . LYS A 1 95 ? 0.025 14.117 27.469 1 97 95 LYS A N 1
ATOM 766 C CA . LYS A 1 95 ? 1.293 14.836 27.406 1 97 95 LYS A CA 1
ATOM 767 C C . LYS A 1 95 ? 2.465 13.922 27.766 1 97 95 LYS A C 1
ATOM 769 O O . LYS A 1 95 ? 3.592 14.156 27.328 1 97 95 LYS A O 1
ATOM 774 N N . ASP A 1 96 ? 2.244 12.836 28.516 1 95.94 96 ASP A N 1
ATOM 775 C CA . ASP A 1 96 ? 3.322 11.945 28.938 1 95.94 96 ASP A CA 1
ATOM 776 C C . ASP A 1 96 ? 3.512 10.805 27.938 1 95.94 96 ASP A C 1
ATOM 778 O O . ASP A 1 96 ? 4.418 9.984 28.094 1 95.94 96 ASP A O 1
ATOM 782 N N . ARG A 1 97 ? 2.717 10.75 26.891 1 95.88 97 ARG A N 1
ATOM 783 C CA . ARG A 1 97 ? 2.775 9.633 25.953 1 95.88 97 ARG A CA 1
ATOM 784 C C . ARG A 1 97 ? 3.102 10.117 24.547 1 95.88 97 ARG A C 1
ATOM 786 O O . ARG A 1 97 ? 3.729 9.398 23.766 1 95.88 97 ARG A O 1
ATOM 793 N N . VAL A 1 98 ? 2.635 11.297 24.203 1 97.94 98 VAL A N 1
ATOM 794 C CA . VAL A 1 98 ? 2.814 11.805 22.844 1 97.94 98 VAL A CA 1
ATOM 795 C C . VAL A 1 98 ? 2.844 13.328 22.859 1 97.94 98 VAL A C 1
ATOM 797 O O . VAL A 1 98 ? 2.111 13.961 23.625 1 97.94 98 VAL A O 1
ATOM 800 N N . VAL A 1 99 ? 3.727 13.922 22.125 1 98.31 99 VAL A N 1
ATOM 801 C CA . VAL A 1 99 ? 3.719 15.359 21.875 1 98.31 99 VAL A CA 1
ATOM 802 C C . VAL A 1 99 ? 2.695 15.695 20.781 1 98.31 99 VAL A C 1
ATOM 804 O O . VAL A 1 99 ? 2.758 15.156 19.688 1 98.31 99 VAL A O 1
ATOM 807 N N . LEU A 1 100 ? 1.774 16.547 21.094 1 98.56 100 LEU A N 1
ATOM 808 C CA . LEU A 1 100 ? 0.671 16.859 20.203 1 98.56 100 LEU A CA 1
ATOM 809 C C . LEU A 1 100 ? 0.672 18.328 19.812 1 98.56 100 LEU A C 1
ATOM 811 O O . LEU A 1 100 ? 0.553 19.203 20.672 1 98.56 100 LEU A O 1
ATOM 815 N N . ASP A 1 101 ? 0.844 18.625 18.578 1 98.69 101 ASP A N 1
ATOM 816 C CA . ASP A 1 101 ? 0.665 19.984 18.062 1 98.69 101 ASP A CA 1
ATOM 817 C C . ASP A 1 101 ? -0.69 20.141 17.375 1 98.69 101 ASP A C 1
ATOM 819 O O . ASP A 1 101 ? -1.092 19.266 16.594 1 98.69 101 ASP A O 1
ATOM 823 N N . ILE A 1 102 ? -1.325 21.203 17.656 1 98.81 102 ILE A N 1
ATOM 824 C CA . ILE A 1 102 ? -2.68 21.438 17.172 1 98.81 102 ILE A CA 1
ATOM 825 C C . ILE A 1 102 ? -2.668 22.594 16.172 1 98.81 102 ILE A C 1
ATOM 827 O O . ILE A 1 102 ? -2.164 23.672 16.453 1 98.81 102 ILE A O 1
ATOM 831 N N . VAL A 1 103 ? -3.199 22.328 14.984 1 98.88 103 VAL A N 1
ATOM 832 C CA . VAL A 1 103 ? -3.33 23.312 13.922 1 98.88 103 VAL A CA 1
ATOM 833 C C . VAL A 1 103 ? -4.805 23.641 13.703 1 98.88 103 VAL A C 1
ATOM 835 O O . VAL A 1 103 ? -5.598 22.766 13.344 1 98.88 103 VAL A O 1
ATOM 838 N N . ALA A 1 104 ? -5.203 24.875 13.93 1 98.88 104 ALA A N 1
ATOM 839 C CA . ALA A 1 104 ? -6.555 25.328 13.602 1 98.88 104 ALA A CA 1
ATOM 840 C C . ALA A 1 104 ? -6.77 25.359 12.086 1 98.88 104 ALA A C 1
ATOM 842 O O . ALA A 1 104 ? -6.07 26.078 11.367 1 98.88 104 ALA A O 1
ATOM 843 N N . PHE A 1 105 ? -7.781 24.641 11.625 1 98.88 105 PHE A N 1
ATOM 844 C CA . PHE A 1 105 ? -7.844 24.328 10.211 1 98.88 105 PHE A CA 1
ATOM 845 C C . PHE A 1 105 ? -9.148 24.812 9.594 1 98.88 105 PHE A C 1
ATOM 847 O O . PHE A 1 105 ? -10.234 24.453 10.055 1 98.88 105 PHE A O 1
ATOM 854 N N . ASN A 1 106 ? -9.008 25.594 8.523 1 98.62 106 ASN A N 1
ATOM 855 C CA . ASN A 1 106 ? -10.156 26.047 7.746 1 98.62 106 ASN A CA 1
ATOM 856 C C . ASN A 1 106 ? -10.539 25.031 6.672 1 98.62 106 ASN A C 1
ATOM 858 O O . ASN A 1 106 ? -10.414 25.312 5.477 1 98.62 106 ASN A O 1
ATOM 862 N N . GLN A 1 107 ? -11.125 23.969 7.082 1 97.19 107 GLN A N 1
ATOM 863 C CA . GLN A 1 107 ? -11.523 22.859 6.223 1 97.19 107 GLN A CA 1
ATOM 864 C C . GLN A 1 107 ? -12.539 23.312 5.176 1 97.19 107 GLN A C 1
ATOM 866 O O . GLN A 1 107 ? -12.484 22.875 4.023 1 97.19 107 GLN A O 1
ATOM 871 N N . GLU A 1 108 ? -13.43 24.219 5.516 1 97.19 108 GLU A N 1
ATOM 872 C CA . GLU A 1 108 ? -14.609 24.484 4.695 1 97.19 108 GLU A CA 1
ATOM 873 C C . GLU A 1 108 ? -14.406 25.719 3.818 1 97.19 108 GLU A C 1
ATOM 875 O O . GLU A 1 108 ? -15.234 26 2.951 1 97.19 108 GLU A O 1
ATOM 880 N N . GLY A 1 109 ? -13.367 26.453 4.059 1 97.81 109 GLY A N 1
ATOM 881 C CA . GLY A 1 109 ? -13.086 27.641 3.256 1 97.81 109 GLY A CA 1
ATOM 882 C C . GLY A 1 109 ? -13.781 28.891 3.77 1 97.81 109 GLY A C 1
ATOM 883 O O . GLY A 1 109 ? -14.719 28.797 4.562 1 97.81 109 GLY A O 1
ATOM 884 N N . PHE A 1 110 ? -13.305 30 3.301 1 98.25 110 PHE A N 1
ATOM 885 C CA . PHE A 1 110 ? -13.836 31.297 3.697 1 98.25 110 PHE A CA 1
ATOM 886 C C . PHE A 1 110 ? -15.109 31.609 2.92 1 98.25 110 PHE A C 1
ATOM 888 O O . PHE A 1 110 ? -15.992 32.312 3.42 1 98.25 110 PHE A O 1
ATOM 895 N N . ASP A 1 111 ? -15.227 31.125 1.646 1 97.81 111 ASP A N 1
ATOM 896 C CA . ASP A 1 111 ? -16.391 31.406 0.805 1 97.81 111 ASP A CA 1
ATOM 897 C C . ASP A 1 111 ? -17.672 30.844 1.432 1 97.81 111 ASP A C 1
ATOM 899 O O . ASP A 1 111 ? -18.688 31.547 1.502 1 97.81 111 ASP A O 1
ATOM 903 N N . ARG A 1 112 ? -17.594 29.656 1.912 1 96.5 112 ARG A N 1
ATOM 904 C CA . ARG A 1 112 ? -18.766 28.969 2.459 1 96.5 112 ARG A CA 1
ATOM 905 C C . ARG A 1 112 ? -19.172 29.578 3.805 1 96.5 112 ARG A C 1
ATOM 907 O O . ARG A 1 112 ? -20.359 29.781 4.074 1 96.5 112 ARG A O 1
ATOM 914 N N . PHE A 1 113 ? -18.125 29.828 4.66 1 97.5 113 PHE A N 1
ATOM 915 C CA . PHE A 1 113 ? -18.375 30.391 5.988 1 97.5 113 PHE A CA 1
ATOM 916 C C . PHE A 1 113 ? -17.422 31.547 6.277 1 97.5 113 PHE A C 1
ATOM 918 O O . PHE A 1 113 ? -16.406 31.359 6.941 1 97.5 113 PHE A O 1
ATOM 925 N N . PRO A 1 114 ? -17.812 32.719 5.918 1 97.12 114 PRO A N 1
ATOM 926 C CA . PRO A 1 114 ? -16.938 33.875 6.133 1 97.12 114 PRO A CA 1
ATOM 927 C C . PRO A 1 114 ? -16.625 34.125 7.605 1 97.12 114 PRO A C 1
ATOM 929 O O . PRO A 1 114 ? -15.562 34.656 7.941 1 97.12 114 PRO A O 1
ATOM 932 N N . GLU A 1 115 ? -17.516 33.719 8.5 1 97 115 GLU A N 1
ATOM 933 C CA . GLU A 1 115 ? -17.344 33.875 9.945 1 97 115 GLU A CA 1
ATOM 934 C C . GLU A 1 115 ? -16.141 33.062 10.453 1 97 115 GLU A C 1
ATOM 936 O O . GLU A 1 115 ? -15.68 33.281 11.57 1 97 115 GLU A O 1
ATOM 941 N N . THR A 1 116 ? -15.641 32.188 9.609 1 98.19 116 THR A N 1
ATOM 942 C CA . THR A 1 116 ? -14.531 31.344 10.016 1 98.19 116 THR A CA 1
ATOM 943 C C . THR A 1 116 ? -13.305 32.188 10.359 1 98.19 116 THR A C 1
ATOM 945 O O . THR A 1 116 ? -12.508 31.797 11.219 1 98.19 116 THR A O 1
ATOM 948 N N . THR A 1 117 ? -13.172 33.312 9.742 1 97.88 117 THR A N 1
ATOM 949 C CA . THR A 1 117 ? -12.055 34.219 10.047 1 97.88 117 THR A CA 1
ATOM 950 C C . THR A 1 117 ? -12.016 34.562 11.531 1 97.88 117 THR A C 1
ATOM 952 O O . THR A 1 117 ? -10.969 34.438 12.172 1 97.88 117 THR A O 1
ATOM 955 N N . VAL A 1 118 ? -13.125 34.906 12.117 1 98 118 VAL A N 1
ATOM 956 C CA . VAL A 1 118 ? -13.219 35.281 13.523 1 98 118 VAL A CA 1
ATOM 957 C C . VAL A 1 118 ? -12.953 34.062 14.406 1 98 118 VAL A C 1
ATOM 959 O O . VAL A 1 118 ? -12.266 34.156 15.422 1 98 118 VAL A O 1
ATOM 962 N N . LEU A 1 119 ? -13.461 32.969 14.016 1 98.5 119 LEU A N 1
ATOM 963 C CA . LEU A 1 119 ? -13.297 31.75 14.797 1 98.5 119 LEU A CA 1
ATOM 964 C C . LEU A 1 119 ? -11.844 31.297 14.805 1 98.5 119 LEU A C 1
ATOM 966 O O . LEU A 1 119 ? -11.352 30.812 15.82 1 98.5 119 LEU A O 1
ATOM 970 N N . LEU A 1 120 ? -11.188 31.406 13.664 1 98.5 120 LEU A N 1
ATOM 971 C CA . LEU A 1 120 ? -9.773 31.078 13.609 1 98.5 120 LEU A CA 1
ATOM 972 C C . LEU A 1 120 ? -8.969 31.984 14.539 1 98.5 120 LEU A C 1
ATOM 974 O O . LEU A 1 120 ? -8.07 31.5 15.242 1 98.5 120 LEU A O 1
ATOM 978 N N . GLU A 1 121 ? -9.305 33.25 14.539 1 97.5 121 GLU A N 1
ATOM 979 C CA . GLU A 1 121 ? -8.633 34.188 15.453 1 97.5 121 GLU A CA 1
ATOM 980 C C . GLU A 1 121 ? -8.82 33.75 16.906 1 97.5 121 GLU A C 1
ATOM 982 O O . GLU A 1 121 ? -7.883 33.812 17.703 1 97.5 121 GLU A O 1
ATOM 987 N N . GLU A 1 122 ? -10.023 33.375 17.203 1 97.88 122 GLU A N 1
ATOM 988 C CA . GLU A 1 122 ? -10.312 32.906 18.562 1 97.88 122 GLU A CA 1
ATOM 989 C C . GLU A 1 122 ? -9.531 31.641 18.891 1 97.88 122 GLU A C 1
ATOM 991 O O . GLU A 1 122 ? -9 31.5 19.984 1 97.88 122 GLU A O 1
ATOM 996 N N . ALA A 1 123 ? -9.477 30.719 17.938 1 98.12 123 ALA A N 1
ATOM 997 C CA . ALA A 1 123 ? -8.719 29.484 18.141 1 98.12 123 ALA A CA 1
ATOM 998 C C . ALA A 1 123 ? -7.246 29.781 18.406 1 98.12 123 ALA A C 1
ATOM 1000 O O . ALA A 1 123 ? -6.633 29.156 19.281 1 98.12 123 ALA A O 1
ATOM 1001 N N . LEU A 1 124 ? -6.691 30.688 17.656 1 97.5 124 LEU A N 1
ATOM 1002 C CA . LEU A 1 124 ? -5.293 31.062 17.812 1 97.5 124 LEU A CA 1
ATOM 1003 C C . LEU A 1 124 ? -5.047 31.656 19.203 1 97.5 124 LEU A C 1
ATOM 1005 O O . LEU A 1 124 ? -3.994 31.422 19.812 1 97.5 124 LEU A O 1
ATOM 1009 N N . LYS A 1 125 ? -6.008 32.344 19.781 1 96 125 LYS A N 1
ATOM 1010 C CA . LYS A 1 125 ? -5.887 32.938 21.109 1 96 125 LYS A CA 1
ATOM 1011 C C . LYS A 1 125 ? -5.898 31.875 22.203 1 96 125 LYS A C 1
ATOM 1013 O O . LYS A 1 125 ? -5.398 32.094 23.297 1 96 125 LYS A O 1
ATOM 1018 N N . LEU A 1 126 ? -6.477 30.734 21.859 1 96.44 126 LEU A N 1
ATOM 1019 C CA . LEU A 1 126 ? -6.582 29.672 22.844 1 96.44 126 LEU A CA 1
ATOM 1020 C C . LEU A 1 126 ? -5.254 28.938 22.984 1 96.44 126 LEU A C 1
ATOM 1022 O O . LEU A 1 126 ? -5.098 28.109 23.891 1 96.44 126 LEU A O 1
ATOM 1026 N N . GLY A 1 127 ? -4.324 29.172 22.047 1 93.19 127 GLY A N 1
ATOM 1027 C CA . GLY A 1 127 ? -2.982 28.656 22.25 1 93.19 127 GLY A CA 1
ATOM 1028 C C . GLY A 1 127 ? -2.674 27.453 21.375 1 93.19 127 GLY A C 1
ATOM 1029 O O . GLY A 1 127 ? -1.917 26.562 21.766 1 93.19 127 GLY A O 1
ATOM 1030 N N . VAL A 1 128 ? -3.277 27.328 20.234 1 97 128 VAL A N 1
ATOM 1031 C CA . VAL A 1 128 ? -2.918 26.281 19.281 1 97 128 VAL A CA 1
ATOM 1032 C C . VAL A 1 128 ? -1.545 26.578 18.688 1 97 128 VAL A C 1
ATOM 1034 O O . VAL A 1 128 ? -1.008 27.672 18.859 1 97 128 VAL A O 1
ATOM 1037 N N . ASN A 1 129 ? -0.929 25.578 18.031 1 96.44 129 ASN A N 1
ATOM 1038 C CA . ASN A 1 129 ? 0.452 25.656 17.562 1 96.44 129 ASN A CA 1
ATOM 1039 C C . ASN A 1 129 ? 0.536 26.25 16.156 1 96.44 129 ASN A C 1
ATOM 1041 O O . ASN A 1 129 ? 1.599 26.703 15.727 1 96.44 129 ASN A O 1
ATOM 1045 N N . GLY A 1 130 ? -0.589 26.141 15.469 1 98.12 130 GLY A N 1
ATOM 1046 C CA . GLY A 1 130 ? -0.511 26.578 14.086 1 98.12 130 GLY A CA 1
ATOM 1047 C C . GLY A 1 130 ? -1.87 26.844 13.461 1 98.12 130 GLY A C 1
ATOM 1048 O O . GLY A 1 130 ? -2.895 26.766 14.148 1 98.12 130 GLY A O 1
ATOM 1049 N N . ILE A 1 131 ? -1.842 27.234 12.18 1 98.75 131 ILE A N 1
ATOM 1050 C CA . ILE A 1 131 ? -3.037 27.531 11.391 1 98.75 131 ILE A CA 1
ATOM 1051 C C . ILE A 1 131 ? -2.955 26.797 10.047 1 98.75 131 ILE A C 1
ATOM 1053 O O . ILE A 1 131 ? -1.867 26.625 9.5 1 98.75 131 ILE A O 1
ATOM 1057 N N . GLY A 1 132 ? -4.074 26.312 9.609 1 98.75 132 GLY A N 1
ATOM 1058 C CA . GLY A 1 132 ? -4.129 25.547 8.367 1 98.75 132 GLY A CA 1
ATOM 1059 C C . GLY A 1 132 ? -5.188 26.047 7.406 1 98.75 132 GLY A C 1
ATOM 1060 O O . GLY A 1 132 ? -6.254 26.5 7.832 1 98.75 132 GLY A O 1
ATOM 1061 N N . GLY A 1 133 ? -4.879 26.016 6.121 1 98.69 133 GLY A N 1
ATOM 1062 C CA . GLY A 1 133 ? -5.816 26.344 5.059 1 98.69 133 GLY A CA 1
ATOM 1063 C C . GLY A 1 133 ? -6.086 25.172 4.121 1 98.69 133 GLY A C 1
ATOM 1064 O O . GLY A 1 133 ? -5.387 24.156 4.164 1 98.69 133 GLY A O 1
ATOM 1065 N N . HIS A 1 134 ? -7.113 25.281 3.309 1 98.38 134 HIS A N 1
ATOM 1066 C CA . HIS A 1 134 ? -7.547 24.328 2.289 1 98.38 134 HIS A CA 1
ATOM 1067 C C . HIS A 1 134 ? -7.824 25.031 0.965 1 98.38 134 HIS A C 1
ATOM 1069 O O . HIS A 1 134 ? -8.969 25.406 0.685 1 98.38 134 HIS A O 1
ATOM 1075 N N . THR A 1 135 ? -6.906 25.047 0.125 1 97.69 135 THR A N 1
ATOM 1076 C CA . THR A 1 135 ? -6.867 26 -0.979 1 97.69 135 THR A CA 1
ATOM 1077 C C . THR A 1 135 ? -8.008 25.734 -1.957 1 97.69 135 THR A C 1
ATOM 1079 O O . THR A 1 135 ? -8.562 26.672 -2.537 1 97.69 135 THR A O 1
ATOM 1082 N N . SER A 1 136 ? -8.414 24.484 -2.119 1 94.06 136 SER A N 1
ATOM 1083 C CA . SER A 1 136 ? -9.383 24.125 -3.152 1 94.06 136 SER A CA 1
ATOM 1084 C C . SER A 1 136 ? -10.812 24.406 -2.693 1 94.06 136 SER A C 1
ATOM 1086 O O . SER A 1 136 ? -11.758 24.266 -3.467 1 94.06 136 SER A O 1
ATOM 1088 N N . MET A 1 137 ? -11 24.844 -1.503 1 95.88 137 MET A N 1
ATOM 1089 C CA . MET A 1 137 ? -12.352 25 -0.958 1 95.88 137 MET A CA 1
ATOM 1090 C C . MET A 1 137 ? -12.914 26.375 -1.29 1 95.88 137 MET A C 1
ATOM 1092 O O . MET A 1 137 ? -14.109 26.609 -1.145 1 95.88 137 MET A O 1
ATOM 1096 N N . ASP A 1 138 ? -12.094 27.297 -1.685 1 97.44 138 ASP A N 1
ATOM 1097 C CA . ASP A 1 138 ? -12.516 28.625 -2.098 1 97.44 138 ASP A CA 1
ATOM 1098 C C . ASP A 1 138 ? -12.352 28.812 -3.604 1 97.44 138 ASP A C 1
ATOM 1100 O O . ASP A 1 138 ? -11.453 28.234 -4.211 1 97.44 138 ASP A O 1
ATOM 1104 N N . LYS A 1 139 ? -13.18 29.625 -4.176 1 96.62 139 LYS A N 1
ATOM 1105 C CA . LYS A 1 139 ? -13.086 29.922 -5.602 1 96.62 139 LYS A CA 1
ATOM 1106 C C . LYS A 1 139 ? -11.742 30.562 -5.949 1 96.62 139 LYS A C 1
ATOM 1108 O O . LYS A 1 139 ? -11.148 30.25 -6.988 1 96.62 139 LYS A O 1
ATOM 1113 N N . ASP A 1 140 ? -11.375 31.438 -5.125 1 97.75 140 ASP A N 1
ATOM 1114 C CA . ASP A 1 140 ? -10.07 32.094 -5.285 1 97.75 140 ASP A CA 1
ATOM 1115 C C . ASP A 1 140 ? -9.055 31.516 -4.305 1 97.75 140 ASP A C 1
ATOM 1117 O O . ASP A 1 140 ? -8.906 32.031 -3.189 1 97.75 140 ASP A O 1
ATOM 1121 N N . ALA A 1 141 ? -8.273 30.562 -4.742 1 97.94 141 ALA A N 1
ATOM 1122 C CA . ALA A 1 141 ? -7.301 29.875 -3.896 1 97.94 141 ALA A CA 1
ATOM 1123 C C . ALA A 1 141 ? -6.211 30.828 -3.422 1 97.94 141 ALA A C 1
ATOM 1125 O O . ALA A 1 141 ? -5.727 30.719 -2.293 1 97.94 141 ALA A O 1
ATOM 1126 N N . LYS A 1 142 ? -5.785 31.719 -4.246 1 97.88 142 LYS A N 1
ATOM 1127 C CA . LYS A 1 142 ? -4.742 32.656 -3.883 1 97.88 142 LYS A CA 1
ATOM 1128 C C . LYS A 1 142 ? -5.203 33.594 -2.758 1 97.88 142 LYS A C 1
ATOM 1130 O O . LYS A 1 142 ? -4.441 33.875 -1.832 1 97.88 142 LYS A O 1
ATOM 1135 N N . ALA A 1 143 ? -6.441 34.031 -2.881 1 98.19 143 ALA A N 1
ATOM 1136 C CA . ALA A 1 143 ? -7.004 34.844 -1.798 1 98.19 143 ALA A CA 1
ATOM 1137 C C . ALA A 1 143 ? -7.066 34.031 -0.499 1 98.19 143 ALA A C 1
ATOM 1139 O O . ALA A 1 143 ? -6.824 34.562 0.582 1 98.19 143 ALA A O 1
ATOM 1140 N N . HIS A 1 144 ? -7.438 32.75 -0.623 1 98.56 144 HIS A N 1
ATOM 1141 C CA . HIS A 1 144 ? -7.449 31.875 0.541 1 98.56 144 HIS A CA 1
ATOM 1142 C C . HIS A 1 144 ? -6.086 31.859 1.224 1 98.56 144 HIS A C 1
ATOM 1144 O O . HIS A 1 144 ? -5.996 32 2.445 1 98.56 144 HIS A O 1
ATOM 1150 N N . ILE A 1 145 ? -5.039 31.641 0.454 1 98.62 145 ILE A N 1
ATOM 1151 C CA . ILE A 1 145 ? -3.67 31.562 0.95 1 98.62 145 ILE A CA 1
ATOM 1152 C C . ILE A 1 145 ? -3.303 32.875 1.636 1 98.62 145 ILE A C 1
ATOM 1154 O O . ILE A 1 145 ? -2.781 32.875 2.754 1 98.62 145 ILE A O 1
ATOM 1158 N N . HIS A 1 146 ? -3.643 33.969 1.023 1 97.56 146 HIS A N 1
ATOM 1159 C CA . HIS A 1 146 ? -3.352 35.281 1.59 1 97.56 146 HIS A CA 1
ATOM 1160 C C . HIS A 1 146 ? -4.047 35.469 2.934 1 97.56 146 HIS A C 1
ATOM 1162 O O . HIS A 1 146 ? -3.457 36.031 3.875 1 97.56 146 HIS A O 1
ATOM 1168 N N . ASN A 1 147 ? -5.297 35.094 2.99 1 97.5 147 ASN A N 1
ATOM 1169 C CA . ASN A 1 147 ? -6.059 35.25 4.223 1 97.5 147 ASN A CA 1
ATOM 1170 C C . ASN A 1 147 ? -5.445 34.469 5.371 1 97.5 147 ASN A C 1
ATOM 1172 O O . ASN A 1 147 ? -5.367 34.938 6.5 1 97.5 147 ASN A O 1
ATOM 1176 N N . ILE A 1 148 ? -5.027 33.25 5.082 1 98.38 148 ILE A N 1
ATOM 1177 C CA . ILE A 1 148 ? -4.41 32.406 6.109 1 98.38 148 ILE A CA 1
ATOM 1178 C C . ILE A 1 148 ? -3.109 33.062 6.582 1 98.38 148 ILE A C 1
ATOM 1180 O O . ILE A 1 148 ? -2.859 33.156 7.789 1 98.38 148 ILE A O 1
ATOM 1184 N N . PHE A 1 149 ? -2.264 33.531 5.656 1 97.75 149 PHE A N 1
ATOM 1185 C CA . PHE A 1 149 ? -1.015 34.188 6.027 1 97.75 149 PHE A CA 1
ATOM 1186 C C . PHE A 1 149 ? -1.286 35.469 6.844 1 97.75 149 PHE A C 1
ATOM 1188 O O . PHE A 1 149 ? -0.552 35.75 7.785 1 97.75 149 PHE A O 1
ATOM 1195 N N . ALA A 1 150 ? -2.275 36.188 6.492 1 96.31 150 ALA A N 1
ATOM 1196 C CA . ALA A 1 150 ? -2.627 37.406 7.223 1 96.31 150 ALA A CA 1
ATOM 1197 C C . ALA A 1 150 ? -2.986 37.094 8.672 1 96.31 150 ALA A C 1
ATOM 1199 O O . ALA A 1 150 ? -2.588 37.812 9.586 1 96.31 150 ALA A O 1
ATOM 1200 N N . LEU A 1 151 ? -3.715 36.031 8.859 1 96.44 151 LEU A N 1
ATOM 1201 C CA . LEU A 1 151 ? -4.09 35.625 10.203 1 96.44 151 LEU A CA 1
ATOM 1202 C C . LEU A 1 151 ? -2.869 35.125 10.984 1 96.44 151 LEU A C 1
ATOM 1204 O O . LEU A 1 151 ? -2.779 35.344 12.195 1 96.44 151 LEU A O 1
ATOM 1208 N N . ALA A 1 152 ? -1.965 34.469 10.273 1 95.56 152 ALA A N 1
ATOM 1209 C CA . ALA A 1 152 ? -0.77 33.906 10.914 1 95.56 152 ALA A CA 1
ATOM 1210 C C . ALA A 1 152 ? 0.18 35.031 11.344 1 95.56 152 ALA A C 1
ATOM 1212 O O . ALA A 1 152 ? 0.872 34.906 12.359 1 95.56 152 ALA A O 1
ATOM 1213 N N . GLU A 1 153 ? 0.373 36.125 10.531 1 88.5 153 GLU A N 1
ATOM 1214 C CA . GLU A 1 153 ? 1.283 37.219 10.789 1 88.5 153 GLU A CA 1
ATOM 1215 C C . GLU A 1 153 ? 0.982 37.875 12.133 1 88.5 153 GLU A C 1
ATOM 1217 O O . GLU A 1 153 ? 1.888 38.375 12.805 1 88.5 153 GLU A O 1
ATOM 1222 N N . LYS A 1 154 ? -0.097 37.781 12.531 1 77.75 154 LYS A N 1
ATOM 1223 C CA . LYS A 1 154 ? -0.545 38.438 13.75 1 77.75 154 LYS A CA 1
ATOM 1224 C C . LYS A 1 154 ? -0.16 37.625 14.992 1 77.75 154 LYS A C 1
ATOM 1226 O O . LYS A 1 154 ? -0.317 38.094 16.125 1 77.75 154 LYS A O 1
ATOM 1231 N N . LYS A 1 155 ? 0.437 36.531 14.695 1 82.56 155 LYS A N 1
ATOM 1232 C CA . LYS A 1 155 ? 0.634 35.594 15.805 1 82.56 155 LYS A CA 1
ATOM 1233 C C . LYS A 1 155 ? 1.965 34.875 15.68 1 82.56 155 LYS A C 1
ATOM 1235 O O . LYS A 1 155 ? 2.48 34.688 14.57 1 82.56 155 LYS A O 1
ATOM 1240 N N . ASP A 1 156 ? 2.621 34.594 16.688 1 86.38 156 ASP A N 1
ATOM 1241 C CA . ASP A 1 156 ? 3.85 33.812 16.688 1 86.38 156 ASP A CA 1
ATOM 1242 C C . ASP A 1 156 ? 3.543 32.312 16.656 1 86.38 156 ASP A C 1
ATOM 1244 O O . ASP A 1 156 ? 3.678 31.609 17.672 1 86.38 156 ASP A O 1
ATOM 1248 N N . LEU A 1 157 ? 3.133 31.844 15.508 1 94.69 157 LEU A N 1
ATOM 1249 C CA . LEU A 1 157 ? 2.74 30.438 15.344 1 94.69 157 LEU A CA 1
ATOM 1250 C C . LEU A 1 157 ? 3.928 29.594 14.906 1 94.69 157 LEU A C 1
ATOM 1252 O O . LEU A 1 157 ? 4.816 30.078 14.203 1 94.69 157 LEU A O 1
ATOM 1256 N N . ASP A 1 158 ? 3.908 28.375 15.305 1 95.69 158 ASP A N 1
ATOM 1257 C CA . ASP A 1 158 ? 4.953 27.438 14.922 1 95.69 158 ASP A CA 1
ATOM 1258 C C . ASP A 1 158 ? 4.742 26.922 13.492 1 95.69 158 ASP A C 1
ATOM 1260 O O . ASP A 1 158 ? 5.707 26.688 12.766 1 95.69 158 ASP A O 1
ATOM 1264 N N . TRP A 1 159 ? 3.465 26.797 13.094 1 97.75 159 TRP A N 1
ATOM 1265 C CA . TRP A 1 159 ? 3.166 26.094 11.852 1 97.75 159 TRP A CA 1
ATOM 1266 C C . TRP A 1 159 ? 2.131 26.859 11.031 1 97.75 159 TRP A C 1
ATOM 1268 O O . TRP A 1 159 ? 1.12 27.312 11.57 1 97.75 159 TRP A O 1
ATOM 1278 N N . ILE A 1 160 ? 2.365 27.031 9.781 1 98.5 160 ILE A N 1
ATOM 1279 C CA . ILE A 1 160 ? 1.408 27.469 8.773 1 98.5 160 ILE A CA 1
ATOM 1280 C C . ILE A 1 160 ? 1.309 26.422 7.672 1 98.5 160 ILE A C 1
ATOM 1282 O O . ILE A 1 160 ? 2.242 26.234 6.887 1 98.5 160 ILE A O 1
ATOM 1286 N N . GLU A 1 161 ? 0.167 25.703 7.617 1 98.81 161 GLU A N 1
ATOM 1287 C CA . GLU A 1 161 ? 0.093 24.516 6.766 1 98.81 161 GLU A CA 1
ATOM 1288 C C . GLU A 1 161 ? -1.116 24.578 5.836 1 98.81 161 GLU A C 1
ATOM 1290 O O . GLU A 1 161 ? -2.18 25.062 6.227 1 98.81 161 GLU A O 1
ATOM 1295 N N . PHE A 1 162 ? -0.928 24.109 4.613 1 98.88 162 PHE A N 1
ATOM 1296 C CA . PHE A 1 162 ? -1.998 24.172 3.627 1 98.88 162 PHE A CA 1
ATOM 1297 C C . PHE A 1 162 ? -2.262 22.812 3.012 1 98.88 162 PHE A C 1
ATOM 1299 O O . PHE A 1 162 ? -1.351 22.188 2.463 1 98.88 162 PHE A O 1
ATOM 1306 N N . HIS A 1 163 ? -3.504 22.281 3.164 1 98.75 163 HIS A N 1
ATOM 1307 C CA . HIS A 1 163 ? -3.949 21.328 2.16 1 98.75 163 HIS A CA 1
ATOM 1308 C C . HIS A 1 163 ? -4.004 21.969 0.775 1 98.75 163 HIS A C 1
ATOM 1310 O O . HIS A 1 163 ? -4.891 22.766 0.49 1 98.75 163 HIS A O 1
ATOM 1316 N N . THR A 1 164 ? -3.107 21.641 -0.053 1 98.44 164 THR A N 1
ATOM 1317 C CA . THR A 1 164 ? -3.061 22.281 -1.363 1 98.44 164 THR A CA 1
ATOM 1318 C C . THR A 1 164 ? -2.873 21.234 -2.465 1 98.44 164 THR A C 1
ATOM 1320 O O . THR A 1 164 ? -2.129 20.266 -2.293 1 98.44 164 THR A O 1
ATOM 1323 N N . ASP A 1 165 ? -3.609 21.391 -3.551 1 98.19 165 ASP A N 1
ATOM 1324 C CA . ASP A 1 165 ? -3.484 20.594 -4.766 1 98.19 165 ASP A CA 1
ATOM 1325 C C . ASP A 1 165 ? -3.832 19.125 -4.496 1 98.19 165 ASP A C 1
ATOM 1327 O O . ASP A 1 165 ? -3.283 18.234 -5.133 1 98.19 165 ASP A O 1
ATOM 1331 N N . GLU A 1 166 ? -4.699 18.875 -3.555 1 96.81 166 GLU A N 1
ATOM 1332 C CA . GLU A 1 166 ? -4.957 17.516 -3.094 1 96.81 166 GLU A CA 1
ATOM 1333 C C . GLU A 1 166 ? -5.855 16.766 -4.07 1 96.81 166 GLU A C 1
ATOM 1335 O O . GLU A 1 166 ? -5.879 15.531 -4.078 1 96.81 166 GLU A O 1
ATOM 1340 N N . THR A 1 167 ? -6.562 17.422 -4.949 1 95.12 167 THR A N 1
ATOM 1341 C CA . THR A 1 167 ? -7.543 16.812 -5.832 1 95.12 167 THR A CA 1
ATOM 1342 C C . THR A 1 167 ? -6.855 15.969 -6.902 1 95.12 167 THR A C 1
ATOM 1344 O O . THR A 1 167 ? -7.484 15.102 -7.52 1 95.12 167 THR A O 1
ATOM 1347 N N . GLY A 1 168 ? -5.617 16.281 -7.191 1 96.75 168 GLY A N 1
ATOM 1348 C CA . GLY A 1 168 ? -4.906 15.617 -8.273 1 96.75 168 GLY A CA 1
ATOM 1349 C C . GLY A 1 168 ? -5.211 16.203 -9.633 1 96.75 168 GLY A C 1
ATOM 1350 O O . GLY A 1 168 ? -4.598 15.828 -10.633 1 96.75 168 GLY A O 1
ATOM 1351 N N . ASN A 1 169 ? -6.133 17.125 -9.711 1 96.62 169 ASN A N 1
ATOM 1352 C CA . ASN A 1 169 ? -6.48 17.812 -10.945 1 96.62 169 ASN A CA 1
ATOM 1353 C C . ASN A 1 169 ? -5.438 18.859 -11.312 1 96.62 169 ASN A C 1
ATOM 1355 O O . ASN A 1 169 ? -5.168 19.781 -10.531 1 96.62 169 ASN A O 1
ATOM 1359 N N . PRO A 1 170 ? -4.91 18.75 -12.492 1 97.12 170 PRO A N 1
ATOM 1360 C CA . PRO A 1 170 ? -3.881 19.719 -12.898 1 97.12 170 PRO A CA 1
ATOM 1361 C C . PRO A 1 170 ? -4.383 21.156 -12.906 1 97.12 170 PRO A C 1
ATOM 1363 O O . PRO A 1 170 ? -3.586 22.094 -12.844 1 97.12 170 PRO A O 1
ATOM 1366 N N . GLN A 1 171 ? -5.723 21.359 -12.969 1 95.69 171 GLN A N 1
ATOM 1367 C CA . GLN A 1 171 ? -6.293 22.703 -12.969 1 95.69 171 GLN A CA 1
ATOM 1368 C C . GLN A 1 171 ? -6.355 23.266 -11.555 1 95.69 171 GLN A C 1
ATOM 1370 O O . GLN A 1 171 ? -6.52 24.484 -11.375 1 95.69 171 GLN A O 1
ATOM 1375 N N . ASP A 1 172 ? -6.359 22.406 -10.602 1 96.19 172 ASP A N 1
ATOM 1376 C CA . ASP A 1 172 ? -6.227 22.781 -9.195 1 96.19 172 ASP A CA 1
ATOM 1377 C C . ASP A 1 172 ? -4.766 22.75 -8.758 1 96.19 172 ASP A C 1
ATOM 1379 O O . ASP A 1 172 ? -4.301 21.766 -8.188 1 96.19 172 ASP A O 1
ATOM 1383 N N . PHE A 1 173 ? -4.039 23.797 -9.086 1 98.25 173 PHE A N 1
ATOM 1384 C CA . PHE A 1 173 ? -2.594 23.75 -8.898 1 98.25 173 PHE A CA 1
ATOM 1385 C C . PHE A 1 173 ? -2.09 25.094 -8.352 1 98.25 173 PHE A C 1
ATOM 1387 O O . PHE A 1 173 ? -1.815 26.016 -9.117 1 98.25 173 PHE A O 1
ATOM 1394 N N . ASN A 1 174 ? -1.901 25.125 -7.023 1 98.62 174 ASN A N 1
ATOM 1395 C CA . ASN A 1 174 ? -1.583 26.359 -6.328 1 98.62 174 ASN A CA 1
ATOM 1396 C C . ASN A 1 174 ? -0.209 26.297 -5.664 1 98.62 174 ASN A C 1
ATOM 1398 O O . ASN A 1 174 ? 0.266 27.297 -5.113 1 98.62 174 ASN A O 1
ATOM 1402 N N . LEU A 1 175 ? 0.49 25.203 -5.77 1 98.81 175 LEU A N 1
ATOM 1403 C CA . LEU A 1 175 ? 1.771 24.969 -5.113 1 98.81 175 LEU A CA 1
ATOM 1404 C C . LEU A 1 175 ? 2.809 26 -5.555 1 98.81 175 LEU A C 1
ATOM 1406 O O . LEU A 1 175 ? 3.568 26.5 -4.73 1 98.81 175 LEU A O 1
ATOM 1410 N N . PRO A 1 176 ? 2.885 26.375 -6.883 1 98.62 176 PRO A N 1
ATOM 1411 C CA . PRO A 1 176 ? 3.854 27.406 -7.285 1 98.62 176 PRO A CA 1
ATOM 1412 C C . PRO A 1 176 ? 3.627 28.734 -6.582 1 98.62 176 PRO A C 1
ATOM 1414 O O . PRO A 1 176 ? 4.582 29.375 -6.141 1 98.62 176 PRO A O 1
ATOM 1417 N N . TYR A 1 177 ? 2.402 29.109 -6.512 1 98.62 177 TYR A N 1
ATOM 1418 C CA . TYR A 1 177 ? 2.074 30.375 -5.871 1 98.62 177 TYR A CA 1
ATOM 1419 C C . TYR A 1 177 ? 2.404 30.344 -4.383 1 98.62 177 TYR A C 1
ATOM 1421 O O . TYR A 1 177 ? 2.961 31.297 -3.838 1 98.62 177 TYR A O 1
ATOM 1429 N N . LEU A 1 178 ? 2.031 29.266 -3.701 1 98.81 178 LEU A N 1
ATOM 1430 C CA . LEU A 1 178 ? 2.342 29.109 -2.285 1 98.81 178 LEU A CA 1
ATOM 1431 C C . LEU A 1 178 ? 3.846 29.203 -2.045 1 98.81 178 LEU A C 1
ATOM 1433 O O . LEU A 1 178 ? 4.285 29.828 -1.085 1 98.81 178 LEU A O 1
ATOM 1437 N N . ALA A 1 179 ? 4.629 28.578 -2.896 1 98.81 179 ALA A N 1
ATOM 1438 C CA . ALA A 1 179 ? 6.086 28.641 -2.787 1 98.81 179 ALA A CA 1
ATOM 1439 C C . ALA A 1 179 ? 6.598 30.062 -2.939 1 98.81 179 ALA A C 1
ATOM 1441 O O . ALA A 1 179 ? 7.465 30.5 -2.178 1 98.81 179 ALA A O 1
ATOM 1442 N N . ASP A 1 180 ? 6.035 30.75 -3.93 1 98.56 180 ASP A N 1
ATOM 1443 C CA . ASP A 1 180 ? 6.449 32.125 -4.18 1 98.56 180 ASP A CA 1
ATOM 1444 C C . ASP A 1 180 ? 6.191 33 -2.957 1 98.56 180 ASP A C 1
ATOM 1446 O O . ASP A 1 180 ? 7.055 33.781 -2.557 1 98.56 180 ASP A O 1
ATOM 1450 N N . ILE A 1 181 ? 5.016 32.906 -2.379 1 98.12 181 ILE A N 1
ATOM 1451 C CA . ILE A 1 181 ? 4.656 33.719 -1.228 1 98.12 181 ILE A CA 1
ATOM 1452 C C . ILE A 1 181 ? 5.527 33.344 -0.032 1 98.12 181 ILE A C 1
ATOM 1454 O O . ILE A 1 181 ? 5.984 34.219 0.712 1 98.12 181 ILE A O 1
ATOM 1458 N N . THR A 1 182 ? 5.719 32.062 0.173 1 98.25 182 THR A N 1
ATOM 1459 C CA . THR A 1 182 ? 6.562 31.594 1.267 1 98.25 182 THR A CA 1
ATOM 1460 C C . THR A 1 182 ? 7.973 32.188 1.143 1 98.25 182 THR A C 1
ATOM 1462 O O . THR A 1 182 ? 8.555 32.625 2.131 1 98.25 182 THR A O 1
ATOM 1465 N N . ASN A 1 183 ? 8.516 32.125 -0.071 1 98.25 183 ASN A N 1
ATOM 1466 C CA . ASN A 1 183 ? 9.844 32.656 -0.329 1 98.25 183 ASN A CA 1
ATOM 1467 C C . ASN A 1 183 ? 9.898 34.156 -0.033 1 98.25 183 ASN A C 1
ATOM 1469 O O . ASN A 1 183 ? 10.82 34.625 0.631 1 98.25 183 ASN A O 1
ATOM 1473 N N . ARG A 1 184 ? 8.93 34.875 -0.506 1 97.56 184 ARG A N 1
ATOM 1474 C CA . ARG A 1 184 ? 8.875 36.312 -0.318 1 97.56 184 ARG A CA 1
ATOM 1475 C C . ARG A 1 184 ? 8.82 36.688 1.163 1 97.56 184 ARG A C 1
ATOM 1477 O O . ARG A 1 184 ? 9.453 37.656 1.599 1 97.56 184 ARG A O 1
ATOM 1484 N N . LEU A 1 185 ? 8.094 35.938 1.945 1 95.94 185 LEU A N 1
ATOM 1485 C CA . LEU A 1 185 ? 7.898 36.219 3.363 1 95.94 185 LEU A CA 1
ATOM 1486 C C . LEU A 1 185 ? 9.055 35.656 4.191 1 95.94 185 LEU A C 1
ATOM 1488 O O . LEU A 1 185 ? 9.211 36 5.359 1 95.94 185 LEU A O 1
ATOM 1492 N N . GLY A 1 186 ? 9.82 34.719 3.629 1 96.06 186 GLY A N 1
ATOM 1493 C CA . GLY A 1 186 ? 10.977 34.156 4.305 1 96.06 186 GLY A CA 1
ATOM 1494 C C . GLY A 1 186 ? 10.602 33.156 5.395 1 96.06 186 GLY A C 1
ATOM 1495 O O . GLY A 1 186 ? 11.312 33.031 6.391 1 96.06 186 GLY A O 1
ATOM 1496 N N . TYR A 1 187 ? 9.492 32.5 5.293 1 95.38 187 TYR A N 1
ATOM 1497 C CA . TYR A 1 187 ? 8.977 31.656 6.367 1 95.38 187 TYR A CA 1
ATOM 1498 C C . TYR A 1 187 ? 9.656 30.297 6.363 1 95.38 187 TYR A C 1
ATOM 1500 O O . TYR A 1 187 ? 9.711 29.609 7.391 1 95.38 187 TYR A O 1
ATOM 1508 N N . LYS A 1 188 ? 10.078 29.797 5.125 1 95.69 188 LYS A N 1
ATOM 1509 C CA . LYS A 1 188 ? 10.828 28.547 4.98 1 95.69 188 LYS A CA 1
ATOM 1510 C C . LYS A 1 188 ? 10.055 27.375 5.578 1 95.69 188 LYS A C 1
ATOM 1512 O O . LYS A 1 188 ? 8.898 27.141 5.23 1 95.69 188 LYS A O 1
ATOM 1517 N N . GLN A 1 189 ? 10.594 26.641 6.508 1 94.81 189 GLN A N 1
ATOM 1518 C CA . GLN A 1 189 ? 10.031 25.391 6.984 1 94.81 189 GLN A CA 1
ATOM 1519 C C . GLN A 1 189 ? 8.844 25.641 7.91 1 94.81 189 GLN A C 1
ATOM 1521 O O . GLN A 1 189 ? 8.141 24.688 8.289 1 94.81 189 GLN A O 1
ATOM 1526 N N . LYS A 1 190 ? 8.609 26.922 8.281 1 95.31 190 LYS A N 1
ATOM 1527 C CA . LYS A 1 190 ? 7.383 27.25 9.008 1 95.31 190 LYS A CA 1
ATOM 1528 C C . LYS A 1 190 ? 6.145 26.906 8.18 1 95.31 190 LYS A C 1
ATOM 1530 O O . LYS A 1 190 ? 5.07 26.672 8.734 1 95.31 190 LYS A O 1
ATOM 1535 N N . VAL A 1 191 ? 6.277 26.922 6.84 1 98.12 191 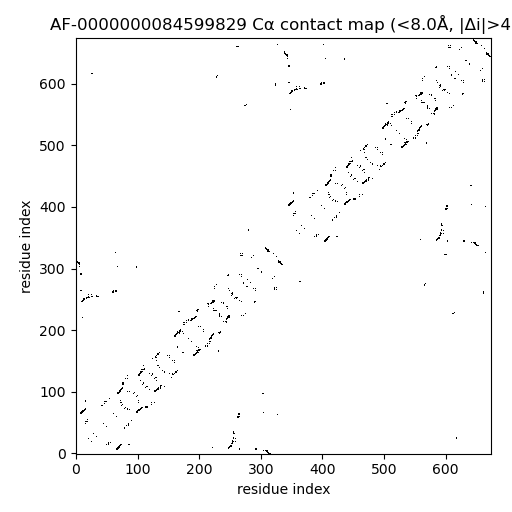VAL A N 1
ATOM 1536 C CA . VAL A 1 191 ? 5.176 26.656 5.922 1 98.12 191 VAL A CA 1
ATOM 1537 C C . VAL A 1 191 ? 5.277 25.219 5.395 1 98.12 191 VAL A C 1
ATOM 1539 O O . VAL A 1 191 ? 6.348 24.797 4.961 1 98.12 191 VAL A O 1
ATOM 1542 N N . THR A 1 192 ? 4.219 24.469 5.469 1 98.69 192 THR A N 1
ATOM 1543 C CA . THR A 1 192 ? 4.137 23.109 4.957 1 98.69 192 THR A CA 1
ATOM 1544 C C . THR A 1 192 ? 2.994 22.984 3.951 1 98.69 192 THR A C 1
ATOM 1546 O O . THR A 1 192 ? 1.888 23.469 4.191 1 98.69 192 THR A O 1
ATOM 1549 N N . ALA A 1 193 ? 3.266 22.453 2.781 1 98.94 193 ALA A N 1
ATOM 1550 C CA . ALA A 1 193 ? 2.236 22.031 1.837 1 98.94 193 ALA A CA 1
ATOM 1551 C C . ALA A 1 193 ? 1.91 20.547 2.012 1 98.94 193 ALA A C 1
ATOM 1553 O O . ALA A 1 193 ? 2.809 19.703 1.997 1 98.94 193 ALA A O 1
ATOM 1554 N N . ILE A 1 194 ? 0.664 20.234 2.193 1 98.88 194 ILE A N 1
ATOM 1555 C CA . ILE A 1 194 ? 0.233 18.859 2.453 1 98.88 194 ILE A CA 1
ATOM 1556 C C . ILE A 1 194 ? -0.42 18.281 1.201 1 98.88 194 ILE A C 1
ATOM 1558 O O . ILE A 1 194 ? -1.196 18.969 0.526 1 98.88 194 ILE A O 1
ATOM 1562 N N . HIS A 1 195 ? -0.138 16.984 0.845 1 98.69 195 HIS A N 1
ATOM 1563 C CA . HIS A 1 195 ? -0.632 16.188 -0.27 1 98.69 195 HIS A CA 1
ATOM 1564 C C . HIS A 1 195 ? 0.062 16.578 -1.572 1 98.69 195 HIS A C 1
ATOM 1566 O O . HIS A 1 195 ? 0.951 15.859 -2.041 1 98.69 195 HIS A O 1
ATOM 1572 N N . CYS A 1 196 ? -0.325 17.719 -2.186 1 98.81 196 CYS A N 1
ATOM 1573 C CA . CYS A 1 196 ? 0.278 18.25 -3.406 1 98.81 196 CYS A CA 1
ATOM 1574 C C . CYS A 1 196 ? 0.139 17.25 -4.555 1 98.81 196 CYS A C 1
ATOM 1576 O O . CYS A 1 196 ? 1.055 17.094 -5.367 1 98.81 196 CYS A O 1
ATOM 1578 N N . CYS A 1 197 ? -0.969 16.609 -4.691 1 98.75 197 CYS A N 1
ATOM 1579 C CA . CYS A 1 197 ? -1.155 15.484 -5.605 1 98.75 197 CYS A CA 1
ATOM 1580 C C . CYS A 1 197 ? -1.223 15.969 -7.051 1 98.75 197 CYS A C 1
ATOM 1582 O O . CYS A 1 197 ? -0.835 15.242 -7.969 1 98.75 197 CYS A O 1
ATOM 1584 N N . SER A 1 198 ? -1.689 17.188 -7.305 1 98.75 198 SER A N 1
ATOM 1585 C CA . SER A 1 198 ? -1.775 17.703 -8.664 1 98.75 198 SER A CA 1
ATOM 1586 C C . SER A 1 198 ? -0.401 17.766 -9.32 1 98.75 198 SER A C 1
ATOM 1588 O O . SER A 1 198 ? -0.292 17.703 -10.547 1 98.75 198 SER A O 1
ATOM 1590 N N . LEU A 1 199 ? 0.652 17.891 -8.516 1 98.88 199 LEU A N 1
ATOM 1591 C CA . LEU A 1 199 ? 2.018 17.953 -9.031 1 98.88 199 LEU A CA 1
ATOM 1592 C C . LEU A 1 199 ? 2.33 16.719 -9.875 1 98.88 199 LEU A C 1
ATOM 1594 O O . LEU A 1 199 ? 3.125 16.797 -10.82 1 98.88 199 LEU A O 1
ATOM 1598 N N . ALA A 1 200 ? 1.694 15.602 -9.609 1 98.62 200 ALA A N 1
ATOM 1599 C CA . ALA A 1 200 ? 1.931 14.352 -10.336 1 98.62 200 ALA A CA 1
ATOM 1600 C C . ALA A 1 200 ? 1.312 14.406 -11.727 1 98.62 200 ALA A C 1
ATOM 1602 O O . ALA A 1 200 ? 1.623 13.57 -12.586 1 98.62 200 ALA A O 1
ATOM 1603 N N . ASN A 1 201 ? 0.431 15.359 -11.992 1 98.38 201 ASN A N 1
ATOM 1604 C CA . ASN A 1 201 ? -0.391 15.266 -13.195 1 98.38 201 ASN A CA 1
ATOM 1605 C C . ASN A 1 201 ? -0.217 16.5 -14.086 1 98.38 201 ASN A C 1
ATOM 1607 O O . ASN A 1 201 ? -0.759 16.547 -15.195 1 98.38 201 ASN A O 1
ATOM 1611 N N . VAL A 1 202 ? 0.49 17.531 -13.641 1 98.69 202 VAL A N 1
ATOM 1612 C CA . VAL A 1 202 ? 0.772 18.688 -14.484 1 98.69 202 VAL A CA 1
ATOM 1613 C C . VAL A 1 202 ? 1.865 18.344 -15.492 1 98.69 202 VAL A C 1
ATOM 1615 O O . VAL A 1 202 ? 2.504 17.281 -15.383 1 98.69 202 VAL A O 1
ATOM 1618 N N . GLU A 1 203 ? 2 19.172 -16.5 1 98.31 203 GLU A N 1
ATOM 1619 C CA . GLU A 1 203 ? 3.045 18.984 -17.5 1 98.31 203 GLU A CA 1
ATOM 1620 C C . GLU A 1 203 ? 4.426 18.938 -16.859 1 98.31 203 GLU A C 1
ATOM 1622 O O . GLU A 1 203 ? 4.688 19.641 -15.891 1 98.31 203 GLU A O 1
ATOM 1627 N N . GLU A 1 204 ? 5.301 18.188 -17.438 1 98.44 204 GLU A N 1
ATOM 1628 C CA . GLU A 1 204 ? 6.609 17.875 -16.859 1 98.44 204 GLU A CA 1
ATOM 1629 C C . GLU A 1 204 ? 7.402 19.156 -16.594 1 98.44 204 GLU A C 1
ATOM 1631 O O . GLU A 1 204 ? 7.98 19.312 -15.508 1 98.44 204 GLU A O 1
ATOM 1636 N N . GLU A 1 205 ? 7.445 20.078 -17.469 1 98.56 205 GLU A N 1
ATOM 1637 C CA . GLU A 1 205 ? 8.203 21.312 -17.297 1 98.56 205 GLU A CA 1
ATOM 1638 C C . GLU A 1 205 ? 7.672 22.125 -16.125 1 98.56 205 GLU A C 1
ATOM 1640 O O . GLU A 1 205 ? 8.445 22.672 -15.336 1 98.56 205 GLU A O 1
ATOM 1645 N N . LEU A 1 206 ? 6.363 22.219 -16.062 1 98.69 206 LEU A N 1
ATOM 1646 C CA . LEU A 1 206 ? 5.738 22.938 -14.969 1 98.69 206 LEU A CA 1
ATOM 1647 C C . LEU A 1 206 ? 6.035 22.25 -13.633 1 98.69 206 LEU A C 1
ATOM 1649 O O . LEU A 1 206 ? 6.301 22.938 -12.641 1 98.69 206 LEU A O 1
ATOM 1653 N N . ALA A 1 207 ? 5.973 20.953 -13.609 1 98.88 207 ALA A N 1
ATOM 1654 C CA . ALA A 1 207 ? 6.289 20.203 -12.398 1 98.88 207 ALA A CA 1
ATOM 1655 C C . ALA A 1 207 ? 7.719 20.484 -11.938 1 98.88 207 ALA A C 1
ATOM 1657 O O . ALA A 1 207 ? 7.953 20.766 -10.758 1 98.88 207 ALA A O 1
ATOM 1658 N N . GLU A 1 208 ? 8.633 20.422 -12.859 1 98.75 208 GLU A N 1
ATOM 1659 C CA . GLU A 1 208 ? 10.039 20.641 -12.539 1 98.75 208 GLU A CA 1
ATOM 1660 C C . GLU A 1 208 ? 10.273 22.047 -11.992 1 98.75 208 GLU A C 1
ATOM 1662 O O . GLU A 1 208 ? 10.969 22.234 -10.992 1 98.75 208 GLU A O 1
ATOM 1667 N N . ARG A 1 209 ? 9.688 23 -12.648 1 98.81 209 ARG A N 1
ATOM 1668 C CA . ARG A 1 209 ? 9.82 24.391 -12.195 1 98.81 209 ARG A CA 1
ATOM 1669 C C . ARG A 1 209 ? 9.227 24.562 -10.812 1 98.81 209 ARG A C 1
ATOM 1671 O O . ARG A 1 209 ? 9.773 25.297 -9.977 1 98.81 209 ARG A O 1
ATOM 1678 N N . THR A 1 210 ? 8.109 23.969 -10.594 1 98.94 210 THR A N 1
ATOM 1679 C CA . THR A 1 210 ? 7.434 24.078 -9.297 1 98.94 210 THR A CA 1
ATOM 1680 C C . THR A 1 210 ? 8.281 23.438 -8.195 1 98.94 210 THR A C 1
ATOM 1682 O O . THR A 1 210 ? 8.438 24.016 -7.117 1 98.94 210 THR A O 1
ATOM 1685 N N . ILE A 1 211 ? 8.805 22.297 -8.445 1 98.94 211 ILE A N 1
ATOM 1686 C CA . ILE A 1 211 ? 9.648 21.594 -7.48 1 98.94 211 ILE A CA 1
ATOM 1687 C C . ILE A 1 211 ? 10.844 22.484 -7.113 1 98.94 211 ILE A C 1
ATOM 1689 O O . ILE A 1 211 ? 11.195 22.609 -5.938 1 98.94 211 ILE A O 1
ATOM 1693 N N . GLU A 1 212 ? 11.438 23.125 -8.078 1 98.81 212 GLU A N 1
ATOM 1694 C CA . GLU A 1 212 ? 12.547 24.031 -7.832 1 98.81 212 GLU A CA 1
ATOM 1695 C C . GLU A 1 212 ? 12.109 25.203 -6.957 1 98.81 212 GLU A C 1
ATOM 1697 O O . GLU A 1 212 ? 12.836 25.625 -6.059 1 98.81 212 GLU A O 1
ATOM 1702 N N . LYS A 1 213 ? 10.945 25.766 -7.266 1 98.81 213 LYS A N 1
ATOM 1703 C CA . LYS A 1 213 ? 10.414 26.859 -6.477 1 98.81 213 LYS A CA 1
ATOM 1704 C C . LYS A 1 213 ? 10.219 26.453 -5.02 1 98.81 213 LYS A C 1
ATOM 1706 O O . LYS A 1 213 ? 10.523 27.219 -4.105 1 98.81 213 LYS A O 1
ATOM 1711 N N . VAL A 1 214 ? 9.641 25.297 -4.812 1 98.94 214 VAL A N 1
ATOM 1712 C CA . VAL A 1 214 ? 9.383 24.797 -3.469 1 98.94 214 VAL A CA 1
ATOM 1713 C C . VAL A 1 214 ? 10.703 24.625 -2.721 1 98.94 214 VAL A C 1
ATOM 1715 O O . VAL A 1 214 ? 10.828 25.047 -1.568 1 98.94 214 VAL A O 1
ATOM 1718 N N . ALA A 1 215 ? 11.68 24 -3.387 1 98.88 215 ALA A N 1
ATOM 1719 C CA . ALA A 1 215 ? 13 23.828 -2.789 1 98.88 215 ALA A CA 1
ATOM 1720 C C . ALA A 1 215 ? 13.625 25.156 -2.426 1 98.88 215 ALA A C 1
ATOM 1722 O O . ALA A 1 215 ? 14.172 25.328 -1.33 1 98.88 215 ALA A O 1
ATOM 1723 N N . HIS A 1 216 ? 13.531 26.094 -3.352 1 98.69 216 HIS A N 1
ATOM 1724 C CA . HIS A 1 216 ? 14.117 27.406 -3.148 1 98.69 216 HIS A CA 1
ATOM 1725 C C . HIS A 1 216 ? 13.453 28.141 -1.984 1 98.69 216 HIS A C 1
ATOM 1727 O O . HIS A 1 216 ? 14.117 28.844 -1.222 1 98.69 216 HIS A O 1
ATOM 1733 N N . ALA A 1 217 ? 12.156 27.984 -1.845 1 98.69 217 ALA A N 1
ATOM 1734 C CA . ALA A 1 217 ? 11.406 28.641 -0.771 1 98.69 217 ALA A CA 1
ATOM 1735 C C . ALA A 1 217 ? 11.758 28.031 0.585 1 98.69 217 ALA A C 1
ATOM 1737 O O . ALA A 1 217 ? 11.477 28.625 1.628 1 98.69 217 ALA A O 1
ATOM 1738 N N . GLY A 1 218 ? 12.289 26.781 0.579 1 98.06 218 GLY A N 1
ATOM 1739 C CA . GLY A 1 218 ? 12.648 26.094 1.812 1 98.06 218 GLY A CA 1
ATOM 1740 C C . GLY A 1 218 ? 11.445 25.531 2.549 1 98.06 218 GLY A C 1
ATOM 1741 O O . GLY A 1 218 ? 11.539 25.188 3.727 1 98.06 218 GLY A O 1
ATOM 1742 N N . MET A 1 219 ? 10.32 25.438 1.903 1 97.12 219 MET A N 1
ATOM 1743 C CA . MET A 1 219 ? 9.117 24.938 2.551 1 97.12 219 MET A CA 1
ATOM 1744 C C . MET A 1 219 ? 9.141 23.422 2.662 1 97.12 219 MET A C 1
ATOM 1746 O O . MET A 1 219 ? 9.945 22.766 2.006 1 97.12 219 MET A O 1
ATOM 1750 N N . THR A 1 220 ? 8.305 22.875 3.539 1 98.38 220 THR A N 1
ATOM 1751 C CA . THR A 1 220 ? 8.18 21.453 3.77 1 98.38 220 THR A CA 1
ATOM 1752 C C . THR A 1 220 ? 6.988 20.875 3.004 1 98.38 220 THR A C 1
ATOM 1754 O O . THR A 1 220 ? 5.992 21.562 2.785 1 98.38 220 THR A O 1
ATOM 1757 N N . VAL A 1 221 ? 7.105 19.688 2.506 1 98.88 221 VAL A N 1
ATOM 1758 C CA . VAL A 1 221 ? 5.973 18.969 1.932 1 98.88 221 VAL A CA 1
ATOM 1759 C C . VAL A 1 221 ? 5.66 17.734 2.773 1 98.88 221 VAL A C 1
ATOM 1761 O O . VAL A 1 221 ? 6.555 16.953 3.088 1 98.88 221 VAL A O 1
ATOM 1764 N N . THR A 1 222 ? 4.438 17.609 3.225 1 98.88 222 THR A N 1
ATOM 1765 C CA . THR A 1 222 ? 3.955 16.406 3.895 1 98.88 222 THR A CA 1
ATOM 1766 C C . THR A 1 222 ? 3.109 15.562 2.945 1 98.88 222 THR A C 1
ATOM 1768 O O . THR A 1 222 ? 2.078 16.016 2.447 1 98.88 222 THR A O 1
ATOM 1771 N N . THR A 1 223 ? 3.576 14.406 2.645 1 98.88 223 THR A N 1
ATOM 1772 C CA . THR A 1 223 ? 2.803 13.477 1.83 1 98.88 223 THR A CA 1
ATOM 1773 C C . THR A 1 223 ? 1.994 12.523 2.711 1 98.88 223 THR A C 1
ATOM 1775 O O . THR A 1 223 ? 2.438 12.148 3.799 1 98.88 223 THR A O 1
ATOM 1778 N N . CYS A 1 224 ? 0.849 12.211 2.297 1 98.75 224 CYS A N 1
ATOM 1779 C CA . CYS A 1 224 ? -0.022 11.219 2.922 1 98.75 224 CYS A CA 1
ATOM 1780 C C . CYS A 1 224 ? -0.275 10.047 1.982 1 98.75 224 CYS A C 1
ATOM 1782 O O . CYS A 1 224 ? -1.161 10.117 1.128 1 98.75 224 CYS A O 1
ATOM 1784 N N . PRO A 1 225 ? 0.371 8.953 2.17 1 98.56 225 PRO A N 1
ATOM 1785 C CA . PRO A 1 225 ? 0.391 7.867 1.188 1 98.56 225 PRO A CA 1
ATOM 1786 C C . PRO A 1 225 ? -0.994 7.277 0.932 1 98.56 225 PRO A C 1
ATOM 1788 O O . PRO A 1 225 ? -1.254 6.75 -0.154 1 98.56 225 PRO A O 1
ATOM 1791 N N . THR A 1 226 ? -1.922 7.359 1.854 1 97.94 226 THR A N 1
ATOM 1792 C CA . THR A 1 226 ? -3.238 6.75 1.711 1 97.94 226 THR A CA 1
ATOM 1793 C C . THR A 1 226 ? -4.047 7.453 0.626 1 97.94 226 THR A C 1
ATOM 1795 O O . THR A 1 226 ? -5.059 6.93 0.158 1 97.94 226 THR A O 1
ATOM 1798 N N . ALA A 1 227 ? -3.596 8.617 0.153 1 97.44 227 ALA A N 1
ATOM 1799 C CA . ALA A 1 227 ? -4.25 9.336 -0.936 1 97.44 227 ALA A CA 1
ATOM 1800 C C . ALA A 1 227 ? -4.277 8.5 -2.209 1 97.44 227 ALA A C 1
ATOM 1802 O O . ALA A 1 227 ? -5.098 8.742 -3.1 1 97.44 227 ALA A O 1
ATOM 1803 N N . ILE A 1 228 ? -3.492 7.457 -2.289 1 97.56 228 ILE A N 1
ATOM 1804 C CA . ILE A 1 228 ? -3.369 6.609 -3.469 1 97.56 228 ILE A CA 1
ATOM 1805 C C . ILE A 1 228 ? -4.703 5.93 -3.758 1 97.56 228 ILE A C 1
ATOM 1807 O O . ILE A 1 228 ? -4.957 5.492 -4.883 1 97.56 228 ILE A O 1
ATOM 1811 N N . ALA A 1 229 ? -5.539 5.859 -2.795 1 96.62 229 ALA A N 1
ATOM 1812 C CA . ALA A 1 229 ? -6.832 5.199 -2.969 1 96.62 229 ALA A CA 1
ATOM 1813 C C . ALA A 1 229 ? -7.695 5.945 -3.98 1 96.62 229 ALA A C 1
ATOM 1815 O O . ALA A 1 229 ? -8.594 5.359 -4.59 1 96.62 229 ALA A O 1
ATOM 1816 N N . THR A 1 230 ? -7.391 7.25 -4.148 1 95.5 230 THR A N 1
ATOM 1817 C CA . THR A 1 230 ? -8.32 8.016 -4.969 1 95.5 230 THR A CA 1
ATOM 1818 C C . THR A 1 230 ? -7.582 8.773 -6.062 1 95.5 230 THR A C 1
ATOM 1820 O O . THR A 1 230 ? -8.195 9.242 -7.023 1 95.5 230 THR A O 1
ATOM 1823 N N . ARG A 1 231 ? -6.312 8.891 -5.883 1 95.81 231 ARG A N 1
ATOM 1824 C CA . ARG A 1 231 ? -5.555 9.68 -6.848 1 95.81 231 ARG A CA 1
ATOM 1825 C C . ARG A 1 231 ? -4.066 9.352 -6.766 1 95.81 231 ARG A C 1
ATOM 1827 O O . ARG A 1 231 ? -3.615 8.711 -5.816 1 95.81 231 ARG A O 1
ATOM 1834 N N . ASN A 1 232 ? -3.289 9.859 -7.758 1 96.69 232 ASN A N 1
ATOM 1835 C CA . ASN A 1 232 ? -1.839 9.695 -7.727 1 96.69 232 ASN A CA 1
ATOM 1836 C C . ASN A 1 232 ? -1.211 10.484 -6.582 1 96.69 232 ASN A C 1
ATOM 1838 O O . ASN A 1 232 ? -1.632 11.602 -6.289 1 96.69 232 ASN A O 1
ATOM 1842 N N . LEU A 1 233 ? -0.215 9.914 -5.957 1 98.31 233 LEU A N 1
ATOM 1843 C CA . LEU A 1 233 ? 0.554 10.641 -4.953 1 98.31 233 LEU A CA 1
ATOM 1844 C C . LEU A 1 233 ? 1.437 11.703 -5.605 1 98.31 233 LEU A C 1
ATOM 1846 O O . LEU A 1 233 ? 1.742 11.617 -6.797 1 98.31 233 LEU A O 1
ATOM 1850 N N . THR A 1 234 ? 1.754 12.727 -4.836 1 98.75 234 THR A N 1
ATOM 1851 C CA . THR A 1 234 ? 2.68 13.75 -5.297 1 98.75 234 THR A CA 1
ATOM 1852 C C . THR A 1 234 ? 4.039 13.148 -5.625 1 98.75 234 THR A C 1
ATOM 1854 O O . THR A 1 234 ? 4.285 11.969 -5.352 1 98.75 234 THR A O 1
ATOM 1857 N N . ARG A 1 235 ? 4.969 13.914 -6.219 1 98.62 235 ARG A N 1
ATOM 1858 C CA . ARG A 1 235 ? 6.266 13.461 -6.707 1 98.62 235 ARG A CA 1
ATOM 1859 C C . ARG A 1 235 ? 7.309 13.477 -5.594 1 98.62 235 ARG A C 1
ATOM 1861 O O . ARG A 1 235 ? 8.242 14.281 -5.629 1 98.62 235 ARG A O 1
ATOM 1868 N N . VAL A 1 236 ? 7.211 12.57 -4.68 1 98.94 236 VAL A N 1
ATOM 1869 C CA . VAL A 1 236 ? 7.977 12.578 -3.438 1 98.94 236 VAL A CA 1
ATOM 1870 C C . VAL A 1 236 ? 9.469 12.461 -3.748 1 98.94 236 VAL A C 1
ATOM 1872 O O . VAL A 1 236 ? 10.281 13.227 -3.219 1 98.94 236 VAL A O 1
ATOM 1875 N N . LYS A 1 237 ? 9.883 11.531 -4.637 1 98.44 237 LYS A N 1
ATOM 1876 C CA . LYS A 1 237 ? 11.289 11.336 -4.969 1 98.44 237 LYS A CA 1
ATOM 1877 C C . LYS A 1 237 ? 11.891 12.602 -5.582 1 98.44 237 LYS A C 1
ATOM 1879 O O . LYS A 1 237 ? 12.984 13.023 -5.203 1 98.44 237 LYS A O 1
ATOM 1884 N N . ASP A 1 238 ? 11.125 13.188 -6.496 1 98.75 238 ASP A N 1
ATOM 1885 C CA . ASP A 1 238 ? 11.625 14.383 -7.168 1 98.75 238 ASP A CA 1
ATOM 1886 C C . ASP A 1 238 ? 11.773 15.539 -6.188 1 98.75 238 ASP A C 1
ATOM 1888 O O . ASP A 1 238 ? 12.758 16.281 -6.227 1 98.75 238 ASP A O 1
ATOM 1892 N N . LEU A 1 239 ? 10.758 15.719 -5.336 1 98.9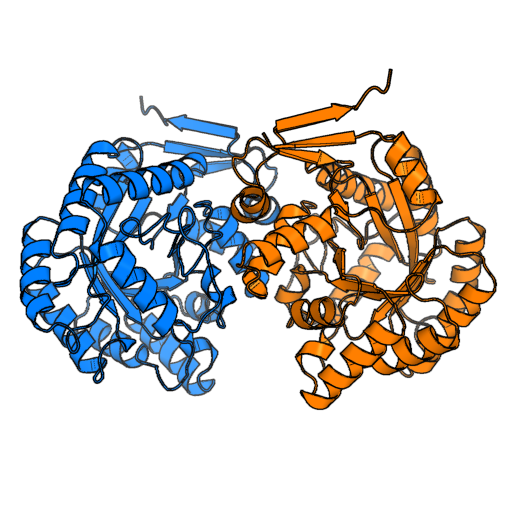4 239 LEU A N 1
ATOM 1893 C CA . LEU A 1 239 ? 10.812 16.766 -4.324 1 98.94 239 LEU A CA 1
ATOM 1894 C C . LEU A 1 239 ? 12 16.562 -3.393 1 98.94 239 LEU A C 1
ATOM 1896 O O . LEU A 1 239 ? 12.75 17.5 -3.121 1 98.94 239 LEU A O 1
ATOM 1900 N N . ALA A 1 240 ? 12.18 15.367 -2.959 1 98.81 240 ALA A N 1
ATOM 1901 C CA . ALA A 1 240 ? 13.289 15.047 -2.064 1 98.81 240 ALA A CA 1
ATOM 1902 C C . ALA A 1 240 ? 14.633 15.289 -2.746 1 98.81 240 ALA A C 1
ATOM 1904 O O . ALA A 1 240 ? 15.547 15.852 -2.143 1 98.81 240 ALA A O 1
ATOM 1905 N N . LYS A 1 241 ? 14.766 14.836 -3.963 1 98.44 241 LYS A N 1
ATOM 1906 C CA . LYS A 1 241 ? 15.992 15.008 -4.727 1 98.44 241 LYS A CA 1
ATOM 1907 C C . LYS A 1 241 ? 16.344 16.484 -4.879 1 98.44 241 LYS A C 1
ATOM 1909 O O . LYS A 1 241 ? 17.531 16.844 -4.902 1 98.44 241 LYS A O 1
ATOM 1914 N N . ALA A 1 242 ? 15.32 17.297 -4.938 1 98.75 242 ALA A N 1
ATOM 1915 C CA . ALA A 1 242 ? 15.523 18.734 -5.102 1 98.75 242 ALA A CA 1
ATOM 1916 C C . ALA A 1 242 ? 15.898 19.391 -3.775 1 98.75 242 ALA A C 1
ATOM 1918 O O . ALA A 1 242 ? 16.188 20.578 -3.727 1 98.75 242 ALA A O 1
ATOM 1919 N N . GLY A 1 243 ? 15.828 18.609 -2.682 1 98.38 243 GLY A N 1
ATOM 1920 C CA . GLY A 1 243 ? 16.234 19.125 -1.384 1 98.38 243 GLY A CA 1
ATOM 1921 C C . GLY A 1 243 ? 15.062 19.594 -0.537 1 98.38 243 GLY A C 1
ATOM 1922 O O . GLY A 1 243 ? 15.258 20.203 0.515 1 98.38 243 GLY A O 1
ATOM 1923 N N . VAL A 1 244 ? 13.867 19.359 -0.968 1 98.75 244 VAL A N 1
ATOM 1924 C CA . VAL A 1 244 ? 12.688 19.719 -0.195 1 98.75 244 VAL A CA 1
ATOM 1925 C C . VAL A 1 244 ? 12.586 18.828 1.041 1 98.75 244 VAL A C 1
ATOM 1927 O O . VAL A 1 244 ? 12.688 17.609 0.941 1 98.75 244 VAL A O 1
ATOM 1930 N N . PRO A 1 245 ? 12.461 19.391 2.26 1 98.25 245 PRO A N 1
ATOM 1931 C CA . PRO A 1 245 ? 12.156 18.531 3.416 1 98.25 245 PRO A CA 1
ATOM 1932 C C . PRO A 1 245 ? 10.844 17.781 3.258 1 98.25 245 PRO A C 1
ATOM 1934 O O . PRO A 1 245 ? 9.82 18.375 2.912 1 98.25 245 PRO A O 1
ATOM 1937 N N . ILE A 1 246 ? 10.906 16.469 3.479 1 98.81 246 ILE A N 1
ATOM 1938 C CA . ILE A 1 246 ? 9.734 15.617 3.305 1 98.81 246 ILE A CA 1
ATOM 1939 C C . ILE A 1 246 ? 9.281 15.086 4.66 1 98.81 246 ILE A C 1
ATOM 1941 O O . ILE A 1 246 ? 10.109 14.703 5.492 1 98.81 246 ILE A O 1
ATOM 1945 N N . GLN A 1 247 ? 8 15.117 4.871 1 98.69 247 GLN A N 1
ATOM 1946 C CA . GLN A 1 247 ? 7.336 14.508 6.016 1 98.69 247 GLN A CA 1
ATOM 1947 C C . GLN A 1 247 ? 6.207 13.586 5.57 1 98.69 247 GLN A C 1
ATOM 1949 O O . GLN A 1 247 ? 5.727 13.68 4.438 1 98.69 247 GLN A O 1
ATOM 1954 N N . LEU A 1 248 ? 5.824 12.672 6.469 1 98.88 248 LEU A N 1
ATOM 1955 C CA . LEU A 1 248 ? 4.668 11.82 6.195 1 98.88 248 LEU A CA 1
ATOM 1956 C C . LEU A 1 248 ? 3.58 12.039 7.242 1 98.88 248 LEU A C 1
ATOM 1958 O O . LEU A 1 248 ? 3.875 12.328 8.398 1 98.88 248 LEU A O 1
ATOM 1962 N N . GLY A 1 249 ? 2.385 11.891 6.809 1 98.81 249 GLY A N 1
ATOM 1963 C CA . GLY A 1 249 ? 1.228 11.93 7.688 1 98.81 249 GLY A CA 1
ATOM 1964 C C . GLY A 1 249 ? 0.252 10.797 7.445 1 98.81 249 GLY A C 1
ATOM 1965 O O . GLY A 1 249 ? 0.175 10.266 6.332 1 98.81 249 GLY A O 1
ATOM 1966 N N . SER A 1 250 ? -0.504 10.484 8.469 1 98.38 250 SER A N 1
ATOM 1967 C CA . SER A 1 250 ? -1.534 9.453 8.359 1 98.38 250 SER A CA 1
ATOM 1968 C C . SER A 1 250 ? -2.793 10 7.695 1 98.38 250 SER A C 1
ATOM 1970 O O . SER A 1 250 ? -3.549 9.25 7.078 1 98.38 250 SER A O 1
ATOM 1972 N N . ASP A 1 251 ? -2.967 11.305 7.84 1 98.06 251 ASP A N 1
ATOM 1973 C CA . ASP A 1 251 ? -4.199 11.938 7.375 1 98.06 251 ASP A CA 1
ATOM 1974 C C . ASP A 1 251 ? -5.41 11.398 8.125 1 98.06 251 ASP A C 1
ATOM 1976 O O . ASP A 1 251 ? -5.43 11.383 9.359 1 98.06 251 ASP A O 1
ATOM 1980 N N . ASN A 1 252 ? -6.445 11.039 7.488 1 95.88 252 ASN A N 1
ATOM 1981 C CA . ASN A 1 252 ? -7.691 10.586 8.094 1 95.88 252 ASN A CA 1
ATOM 1982 C C . ASN A 1 252 ? -7.551 9.172 8.656 1 95.88 252 ASN A C 1
ATOM 1984 O O . ASN A 1 252 ? -6.789 8.359 8.133 1 95.88 252 ASN A O 1
ATOM 1988 N N . LEU A 1 253 ? -8.289 8.938 9.719 1 96.56 253 LEU A N 1
ATOM 1989 C CA . LEU A 1 253 ? -8.258 7.637 10.383 1 96.56 253 LEU A CA 1
ATOM 1990 C C . LEU A 1 253 ? -9.664 7.121 10.648 1 96.56 253 LEU A C 1
ATOM 1992 O O . LEU A 1 253 ? -10.391 7.684 11.477 1 96.56 253 LEU A O 1
ATOM 1996 N N . ARG A 1 254 ? -10.062 6.035 10.031 1 97 254 ARG A N 1
ATOM 1997 C CA . ARG A 1 254 ? -11.32 5.32 10.25 1 97 254 ARG A CA 1
ATOM 1998 C C . ARG A 1 254 ? -12.516 6.234 10.031 1 97 254 ARG A C 1
ATOM 2000 O O . ARG A 1 254 ? -13.438 6.266 10.844 1 97 254 ARG A O 1
ATOM 2007 N N . ASP A 1 255 ? -12.5 6.953 8.953 1 96.88 255 ASP A N 1
ATOM 2008 C CA . ASP A 1 255 ? -13.594 7.859 8.617 1 96.88 255 ASP A CA 1
ATOM 2009 C C . ASP A 1 255 ? -14.016 7.699 7.156 1 96.88 255 ASP A C 1
ATOM 2011 O O . ASP A 1 255 ? -13.758 6.66 6.543 1 96.88 255 ASP A 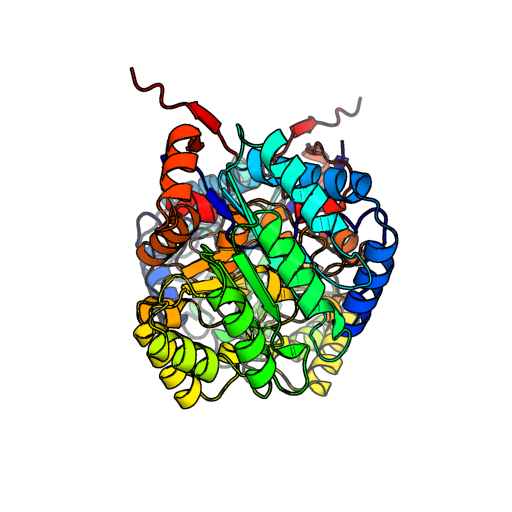O 1
ATOM 2015 N N . TYR A 1 256 ? -14.727 8.664 6.617 1 97.06 256 TYR A N 1
ATOM 2016 C CA . TYR A 1 256 ? -15.312 8.547 5.289 1 97.06 256 TYR A CA 1
ATOM 2017 C C . TYR A 1 256 ? -14.258 8.719 4.207 1 97.06 256 TYR A C 1
ATOM 2019 O O . TYR A 1 256 ? -14.508 8.453 3.029 1 97.06 256 TYR A O 1
ATOM 2027 N N . PHE A 1 257 ? -13.062 9.094 4.582 1 96.88 257 PHE A N 1
ATOM 2028 C CA . PHE A 1 257 ? -12 9.289 3.604 1 96.88 257 PHE A CA 1
ATOM 2029 C C . PHE A 1 257 ? -10.984 8.156 3.668 1 96.88 257 PHE A C 1
ATOM 2031 O O . PHE A 1 257 ? -10.336 7.84 2.67 1 96.88 257 PHE A O 1
ATOM 2038 N N . ASN A 1 258 ? -10.82 7.594 4.793 1 97.06 258 ASN A N 1
ATOM 2039 C CA . ASN A 1 258 ? -9.93 6.457 4.98 1 97.06 258 ASN A CA 1
ATOM 2040 C C . ASN A 1 258 ? -10.453 5.504 6.051 1 97.06 258 ASN A C 1
ATOM 2042 O O . ASN A 1 258 ? -10.047 5.586 7.211 1 97.06 258 ASN A O 1
ATOM 2046 N N . PRO A 1 259 ? -11.227 4.582 5.707 1 97.12 259 PRO A N 1
ATOM 2047 C CA . PRO A 1 259 ? -11.766 3.641 6.691 1 97.12 259 PRO A CA 1
ATOM 2048 C C . PRO A 1 259 ? -10.734 2.615 7.152 1 97.12 259 PRO A C 1
ATOM 2050 O O . PRO A 1 259 ? -10.984 1.859 8.094 1 97.12 259 PRO A O 1
ATOM 2053 N N . LEU A 1 260 ? -9.539 2.631 6.582 1 97.56 260 LEU A N 1
ATOM 2054 C CA . LEU A 1 260 ? -8.523 1.629 6.879 1 97.56 260 LEU A CA 1
ATOM 2055 C C . LEU A 1 260 ? -7.43 2.209 7.766 1 97.56 260 LEU A C 1
ATOM 2057 O O . LEU A 1 260 ? -6.434 1.54 8.047 1 97.56 260 LEU A O 1
ATOM 2061 N N . GLY A 1 261 ? -7.559 3.4 8.188 1 97.44 261 GLY A N 1
ATOM 2062 C CA . GLY A 1 261 ? -6.484 4.02 8.953 1 97.44 261 GLY A CA 1
ATOM 2063 C C . GLY A 1 261 ? -6.062 3.201 10.156 1 97.44 261 GLY A C 1
ATOM 2064 O O . GLY A 1 261 ? -6.883 2.879 11.016 1 97.44 261 GLY A O 1
ATOM 2065 N N . SER A 1 262 ? -4.762 2.908 10.289 1 95.94 262 SER A N 1
ATOM 2066 C CA . SER A 1 262 ? -4.254 2.016 11.32 1 95.94 262 SER A CA 1
ATOM 2067 C C . SER A 1 262 ? -3.52 2.791 12.414 1 95.94 262 SER A C 1
ATOM 2069 O O . SER A 1 262 ? -3.346 2.295 13.523 1 95.94 262 SER A O 1
ATOM 2071 N N . GLY A 1 263 ? -3 3.947 12.047 1 97 263 GLY A N 1
ATOM 2072 C CA . GLY A 1 263 ? -2.146 4.699 12.953 1 97 263 GLY A CA 1
ATOM 2073 C C . GLY A 1 263 ? -0.707 4.223 12.953 1 97 263 GLY A C 1
ATOM 2074 O O . GLY A 1 263 ? 0.135 4.77 13.672 1 97 263 GLY A O 1
ATOM 2075 N N . ASN A 1 264 ? -0.369 3.201 12.203 1 98.25 264 ASN A N 1
ATOM 2076 C CA . ASN A 1 264 ? 0.977 2.645 12.125 1 98.25 264 ASN A CA 1
ATOM 2077 C C . ASN A 1 264 ? 1.812 3.34 11.055 1 98.25 264 ASN A C 1
ATOM 2079 O O . ASN A 1 264 ? 1.652 3.068 9.859 1 98.25 264 ASN A O 1
ATOM 2083 N N . MET A 1 265 ? 2.729 4.188 11.484 1 98.69 265 MET A N 1
ATOM 2084 C CA . MET A 1 265 ? 3.484 5.016 10.547 1 98.69 265 MET A CA 1
ATOM 2085 C C . MET A 1 265 ? 4.348 4.148 9.641 1 98.69 265 MET A C 1
ATOM 2087 O O . MET A 1 265 ? 4.609 4.516 8.492 1 98.69 265 MET A O 1
ATOM 2091 N N . LEU A 1 266 ? 4.793 2.975 10.102 1 98.56 266 LEU A N 1
ATOM 2092 C CA . LEU A 1 266 ? 5.57 2.08 9.25 1 98.56 266 LEU A CA 1
ATOM 2093 C C . LEU A 1 266 ? 4.727 1.557 8.094 1 98.56 266 LEU A C 1
ATOM 2095 O O . LEU A 1 266 ? 5.227 1.378 6.984 1 98.56 266 LEU A O 1
ATOM 2099 N N . GLN A 1 267 ? 3.48 1.314 8.367 1 98.44 267 GLN A N 1
ATOM 2100 C CA . GLN A 1 267 ? 2.592 0.862 7.301 1 98.44 267 GLN A CA 1
ATOM 2101 C C . GLN A 1 267 ? 2.438 1.929 6.219 1 98.44 267 GLN A C 1
ATOM 2103 O O . GLN A 1 267 ? 2.453 1.619 5.027 1 98.44 267 GLN A O 1
ATOM 2108 N N . TYR A 1 268 ? 2.307 3.176 6.648 1 98.75 268 TYR A N 1
ATOM 2109 C CA . TYR A 1 268 ? 2.188 4.262 5.684 1 98.75 268 TYR A CA 1
ATOM 2110 C C . TYR A 1 268 ? 3.48 4.441 4.898 1 98.75 268 TYR A C 1
ATOM 2112 O O . TYR A 1 268 ? 3.451 4.727 3.699 1 98.75 268 TYR A O 1
ATOM 2120 N N . GLY A 1 269 ? 4.629 4.277 5.605 1 98.81 269 GLY A N 1
ATOM 2121 C CA . GLY A 1 269 ? 5.902 4.281 4.906 1 98.81 269 GLY A CA 1
ATOM 2122 C C . GLY A 1 269 ? 6.023 3.176 3.875 1 98.81 269 GLY A C 1
ATOM 2123 O O . GLY A 1 269 ? 6.508 3.404 2.766 1 98.81 269 GLY A O 1
ATOM 2124 N N . GLN A 1 270 ? 5.562 1.969 4.238 1 98.75 270 GLN A N 1
ATOM 2125 C CA . GLN A 1 270 ? 5.598 0.844 3.309 1 98.75 270 GLN A CA 1
ATOM 2126 C C . GLN A 1 270 ? 4.727 1.113 2.084 1 98.75 270 GLN A C 1
ATOM 2128 O O . GLN A 1 270 ? 5.121 0.808 0.957 1 98.75 270 GLN A O 1
ATOM 2133 N N . LEU A 1 271 ? 3.527 1.632 2.352 1 98.81 271 LEU A N 1
ATOM 2134 C CA . LEU A 1 271 ? 2.631 1.98 1.255 1 98.81 271 LEU A CA 1
ATOM 2135 C C . LEU A 1 271 ? 3.312 2.936 0.28 1 98.81 271 LEU A C 1
ATOM 2137 O O . LEU A 1 271 ? 3.289 2.711 -0.933 1 98.81 271 LEU A O 1
ATOM 2141 N N . LEU A 1 272 ? 3.986 3.953 0.84 1 98.88 272 LEU A N 1
ATOM 2142 C CA . LEU A 1 272 ? 4.711 4.891 -0.011 1 98.88 272 LEU A CA 1
ATOM 2143 C C . LEU A 1 272 ? 5.836 4.184 -0.763 1 98.88 272 LEU A C 1
ATOM 2145 O O . LEU A 1 272 ? 6.039 4.43 -1.954 1 98.88 272 LEU A O 1
ATOM 2149 N N . ALA A 1 273 ? 6.578 3.348 -0.09 1 98.81 273 ALA A N 1
ATOM 2150 C CA . ALA A 1 273 ? 7.699 2.641 -0.703 1 98.81 273 ALA A CA 1
ATOM 2151 C C . ALA A 1 273 ? 7.246 1.843 -1.921 1 98.81 273 ALA A C 1
ATOM 2153 O O . ALA A 1 273 ? 7.887 1.883 -2.973 1 98.81 273 ALA A O 1
ATOM 2154 N N . TYR A 1 274 ? 6.125 1.12 -1.803 1 98.56 274 TYR A N 1
ATOM 2155 C CA . TYR A 1 274 ? 5.609 0.326 -2.912 1 98.56 274 TYR A CA 1
ATOM 2156 C C . TYR A 1 274 ? 5.094 1.223 -4.031 1 98.56 274 TYR A C 1
ATOM 2158 O O . TYR A 1 274 ? 5.422 1.019 -5.199 1 98.56 274 TYR A O 1
ATOM 2166 N N . VAL A 1 275 ? 4.34 2.25 -3.668 1 98.5 275 VAL A N 1
ATOM 2167 C CA . VAL A 1 275 ? 3.615 3.045 -4.656 1 98.5 275 VAL A CA 1
ATOM 2168 C C . VAL A 1 275 ? 4.602 3.871 -5.477 1 98.5 275 VAL A C 1
ATOM 2170 O O . VAL A 1 275 ? 4.387 4.098 -6.672 1 98.5 275 VAL A O 1
ATOM 2173 N N . GLN A 1 276 ? 5.695 4.25 -4.824 1 98.31 276 GLN A N 1
ATOM 2174 C CA . GLN A 1 276 ? 6.633 5.07 -5.582 1 98.31 276 GLN A CA 1
ATOM 2175 C C . GLN A 1 276 ? 8 4.402 -5.668 1 98.31 276 GLN A C 1
ATOM 2177 O O . GLN A 1 276 ? 9.008 5.062 -5.949 1 98.31 276 GLN A O 1
ATOM 2182 N N . ARG A 1 277 ? 8.047 3.156 -5.367 1 97.69 277 ARG A N 1
ATOM 2183 C CA . ARG A 1 277 ? 9.18 2.266 -5.598 1 97.69 277 ARG A CA 1
ATOM 2184 C C . ARG A 1 277 ? 10.43 2.781 -4.898 1 97.69 277 ARG A C 1
ATOM 2186 O O . ARG A 1 277 ? 11.477 2.939 -5.527 1 97.69 277 ARG A O 1
ATOM 2193 N N . PHE A 1 278 ? 10.344 3.193 -3.691 1 98.19 278 PHE A N 1
ATOM 2194 C CA . PHE A 1 278 ? 11.508 3.35 -2.828 1 98.19 278 PHE A CA 1
ATOM 2195 C C . PHE A 1 278 ? 12.117 1.993 -2.49 1 98.19 278 PHE A C 1
ATOM 2197 O O . PHE A 1 278 ? 11.82 1.42 -1.439 1 98.19 278 PHE A O 1
ATOM 2204 N N . TYR A 1 279 ? 12.992 1.494 -3.361 1 97.5 279 TYR A N 1
ATOM 2205 C CA . TYR A 1 279 ? 13.477 0.125 -3.215 1 97.5 279 TYR A CA 1
ATOM 2206 C C . TYR A 1 279 ? 14.969 0.104 -2.889 1 97.5 279 TYR A C 1
ATOM 2208 O O . TYR A 1 279 ? 15.461 -0.846 -2.277 1 97.5 279 TYR A O 1
ATOM 2216 N N . GLU A 1 280 ? 15.672 1.095 -3.301 1 97.62 280 GLU A N 1
ATOM 2217 C CA . GLU A 1 280 ? 17.109 1.115 -3.021 1 97.62 280 GLU A CA 1
ATOM 2218 C C . GLU A 1 280 ? 17.375 1.295 -1.531 1 97.62 280 GLU A C 1
ATOM 2220 O O . GLU A 1 280 ? 16.609 1.951 -0.83 1 97.62 280 GLU A O 1
ATOM 2225 N N . LYS A 1 281 ? 18.438 0.747 -1.135 1 96.31 281 LYS A N 1
ATOM 2226 C CA . LYS A 1 281 ? 18.781 0.788 0.283 1 96.31 281 LYS A CA 1
ATOM 2227 C C . LYS A 1 281 ? 18.766 2.219 0.812 1 96.31 281 LYS A C 1
ATOM 2229 O O . LYS A 1 281 ? 18.188 2.49 1.865 1 96.31 281 LYS A O 1
ATOM 2234 N N . GLU A 1 282 ? 19.406 3.113 0.091 1 97.12 282 GLU A N 1
ATOM 2235 C CA . GLU A 1 282 ? 19.5 4.508 0.521 1 97.12 282 GLU A CA 1
ATOM 2236 C C . GLU A 1 282 ? 18.109 5.152 0.548 1 97.12 282 GLU A C 1
ATOM 2238 O O . GLU A 1 282 ? 17.828 6.004 1.397 1 97.12 282 GLU A O 1
ATOM 2243 N N . GLU A 1 283 ? 17.234 4.785 -0.383 1 98.06 283 GLU A N 1
ATOM 2244 C CA . GLU A 1 283 ? 15.867 5.305 -0.424 1 98.06 283 GLU A CA 1
ATOM 2245 C C . GLU A 1 283 ? 15.062 4.852 0.793 1 98.06 283 GLU A C 1
ATOM 2247 O O . GLU A 1 283 ? 14.328 5.637 1.385 1 98.06 283 GLU A O 1
ATOM 2252 N N . LEU A 1 284 ? 15.188 3.611 1.116 1 98 284 LEU A N 1
ATOM 2253 C CA . LEU A 1 284 ? 14.492 3.07 2.277 1 98 284 LEU A CA 1
ATOM 2254 C C . LEU A 1 284 ? 14.969 3.738 3.561 1 98 284 LEU A C 1
ATOM 2256 O O . LEU A 1 284 ? 14.164 4.066 4.434 1 98 284 LEU A O 1
ATOM 2260 N N . GLU A 1 285 ? 16.266 3.906 3.674 1 97.56 285 GLU A N 1
ATOM 2261 C CA . GLU A 1 285 ? 16.828 4.59 4.836 1 97.56 285 GLU A CA 1
ATOM 2262 C C . GLU A 1 285 ? 16.359 6.039 4.906 1 97.56 285 GLU A C 1
ATOM 2264 O O . GLU A 1 285 ? 16.078 6.555 5.992 1 97.56 285 GLU A O 1
ATOM 2269 N N . GLN A 1 286 ? 16.312 6.66 3.766 1 98.38 286 GLN A N 1
ATOM 2270 C CA . GLN A 1 286 ? 15.805 8.023 3.709 1 98.38 286 GLN A CA 1
ATOM 2271 C C . GLN A 1 286 ? 14.352 8.094 4.164 1 98.38 286 GLN A C 1
ATOM 2273 O O . GLN A 1 286 ? 13.977 8.977 4.941 1 98.38 286 GLN A O 1
ATOM 2278 N N . LEU A 1 287 ? 13.539 7.203 3.686 1 98.75 287 LEU A N 1
ATOM 2279 C CA . LEU A 1 287 ? 12.141 7.152 4.082 1 98.75 287 LEU A CA 1
ATOM 2280 C C . LEU A 1 287 ? 12.008 6.965 5.59 1 98.75 287 LEU A C 1
ATOM 2282 O O . LEU A 1 287 ? 11.219 7.648 6.242 1 98.75 287 LEU A O 1
ATOM 2286 N N . LEU A 1 288 ? 12.797 6.094 6.152 1 98.56 288 LEU A N 1
ATOM 2287 C CA . LEU A 1 288 ? 12.797 5.875 7.598 1 98.56 288 LEU A CA 1
ATOM 2288 C C . LEU A 1 288 ? 13.234 7.133 8.336 1 98.56 288 LEU A C 1
ATOM 2290 O O . LEU A 1 288 ? 12.711 7.441 9.414 1 98.56 288 LEU A O 1
ATOM 2294 N N . SER A 1 289 ? 14.188 7.816 7.762 1 98.31 289 SER A N 1
ATOM 2295 C CA . SER A 1 289 ? 14.648 9.055 8.383 1 98.31 289 SER A CA 1
ATOM 2296 C C . SER A 1 289 ? 13.539 10.102 8.422 1 98.31 289 SER A C 1
ATOM 2298 O O . SER A 1 289 ? 13.43 10.859 9.383 1 98.31 289 SER A O 1
ATOM 2300 N N . TRP A 1 290 ? 12.727 10.18 7.363 1 98.69 290 TRP A N 1
ATOM 2301 C CA . TRP A 1 290 ? 11.594 11.102 7.367 1 98.69 290 TRP A CA 1
ATOM 2302 C C . TRP A 1 290 ? 10.602 10.742 8.469 1 98.69 290 TRP A C 1
ATOM 2304 O O . TRP A 1 290 ? 10.078 11.625 9.148 1 98.69 290 TRP A O 1
ATOM 2314 N N . LEU A 1 291 ? 10.359 9.477 8.695 1 98.62 291 LEU A N 1
ATOM 2315 C CA . LEU A 1 291 ? 9.391 8.992 9.672 1 98.62 291 LEU A CA 1
ATOM 2316 C C . LEU A 1 291 ? 9.867 9.258 11.094 1 98.62 291 LEU A C 1
ATOM 2318 O O . LEU A 1 291 ? 9.062 9.406 12.016 1 98.62 291 LEU A O 1
ATOM 2322 N N . SER A 1 292 ? 11.148 9.344 11.305 1 97.69 292 SER A N 1
ATOM 2323 C CA . SER A 1 292 ? 11.672 9.406 12.672 1 97.69 292 SER A CA 1
ATOM 2324 C C . SER A 1 292 ? 12.219 10.789 12.984 1 97.69 292 SER A C 1
ATOM 2326 O O . SER A 1 292 ? 12.562 11.086 14.133 1 97.69 292 SER A O 1
ATOM 2328 N N . ALA A 1 293 ? 12.219 11.656 12.055 1 96.38 293 ALA A N 1
ATOM 2329 C CA . ALA A 1 293 ? 12.867 12.953 12.234 1 96.38 293 ALA A CA 1
ATOM 2330 C C . ALA A 1 293 ? 12.039 13.852 13.148 1 96.38 293 ALA A C 1
ATOM 2332 O O . ALA A 1 293 ? 10.828 14.008 12.945 1 96.38 293 ALA A O 1
ATOM 2333 N N . THR A 1 294 ? 12.664 14.43 14.094 1 94.31 294 THR A N 1
ATOM 2334 C CA . THR A 1 294 ? 12.055 15.477 14.906 1 94.31 294 THR A CA 1
ATOM 2335 C C . THR A 1 294 ? 12.086 16.812 14.172 1 94.31 294 THR A C 1
ATOM 2337 O O . THR A 1 294 ? 13.102 17.188 13.578 1 94.31 294 THR A O 1
ATOM 2340 N N . PRO A 1 295 ? 10.984 17.484 14.117 1 89.25 295 PRO A N 1
ATOM 2341 C CA . PRO A 1 295 ? 11.008 18.766 13.414 1 89.25 295 PRO A CA 1
ATOM 2342 C C . PRO A 1 295 ? 11.969 19.781 14.047 1 89.25 295 PRO A C 1
ATOM 2344 O O . PRO A 1 295 ? 12.258 19.688 15.242 1 89.25 295 PRO A O 1
ATOM 2347 N N . LEU A 1 296 ? 12.414 20.766 13.164 1 88.19 296 LEU A N 1
ATOM 2348 C CA . LEU A 1 296 ? 13.305 21.812 13.625 1 88.19 296 LEU A CA 1
ATOM 2349 C C . LEU A 1 296 ? 12.531 22.891 14.391 1 88.19 296 LEU A C 1
ATOM 2351 O O . LEU A 1 296 ? 12.391 24.016 13.914 1 88.19 296 LEU A O 1
ATOM 2355 N N . ASN A 1 297 ? 11.945 22.641 15.391 1 93.56 297 ASN A N 1
ATOM 2356 C CA . ASN A 1 297 ? 11.219 23.5 16.328 1 93.56 297 ASN A CA 1
ATOM 2357 C C . ASN A 1 297 ? 11.648 23.234 17.766 1 93.56 297 ASN A C 1
ATOM 2359 O O . ASN A 1 297 ? 11.523 22.109 18.266 1 93.56 297 ASN A O 1
ATOM 2363 N N . GLN A 1 298 ? 12.125 24.203 18.391 1 93.5 298 GLN A N 1
ATOM 2364 C CA . GLN A 1 298 ? 12.734 24.062 19.703 1 93.5 298 GLN A CA 1
ATOM 2365 C C . GLN A 1 298 ? 11.734 23.516 20.719 1 93.5 298 GLN A C 1
ATOM 2367 O O . GLN A 1 298 ? 12.078 22.656 21.547 1 93.5 298 GLN A O 1
ATOM 2372 N N . GLN A 1 299 ? 10.57 24 20.656 1 93.06 299 GLN A N 1
ATOM 2373 C CA . GLN A 1 299 ? 9.547 23.547 21.594 1 93.06 299 GLN A CA 1
ATOM 2374 C C . GLN A 1 299 ? 9.273 22.062 21.422 1 93.06 299 GLN A C 1
ATOM 2376 O O . GLN A 1 299 ? 9.195 21.328 22.406 1 93.06 299 GLN A O 1
ATOM 2381 N N . VAL A 1 300 ? 9.156 21.625 20.203 1 95.69 300 VAL A N 1
ATOM 2382 C CA . VAL A 1 300 ? 8.883 20.219 19.938 1 95.69 300 VAL A CA 1
ATOM 2383 C C . VAL A 1 300 ? 10.086 19.375 20.359 1 95.69 300 VAL A C 1
ATOM 2385 O O . VAL A 1 300 ? 9.922 18.312 20.969 1 95.69 300 VAL A O 1
ATOM 2388 N N . ALA A 1 301 ? 11.273 19.844 20.016 1 95.69 301 ALA A N 1
ATOM 2389 C CA . ALA A 1 301 ? 12.492 19.125 20.375 1 95.69 301 ALA A CA 1
ATOM 2390 C C . ALA A 1 301 ? 12.586 18.906 21.875 1 95.69 301 ALA A C 1
ATOM 2392 O O . ALA A 1 301 ? 12.898 17.797 22.328 1 95.69 301 ALA A O 1
ATOM 2393 N N . ILE A 1 302 ? 12.289 19.891 22.625 1 96.38 302 ILE A N 1
ATOM 2394 C CA . ILE A 1 302 ? 12.359 19.828 24.078 1 96.38 302 ILE A CA 1
ATOM 2395 C C . ILE A 1 302 ? 11.305 18.844 24.594 1 96.38 302 ILE A C 1
ATOM 2397 O O . ILE A 1 302 ? 11.594 18 25.453 1 96.38 302 ILE A O 1
ATOM 2401 N N . ALA A 1 303 ? 10.102 18.938 24.047 1 96.69 303 ALA A N 1
ATOM 2402 C CA . ALA A 1 303 ? 9.016 18.062 24.469 1 96.69 303 ALA A CA 1
ATOM 2403 C C . ALA A 1 303 ? 9.344 16.609 24.172 1 96.69 303 ALA A C 1
ATOM 2405 O O . ALA A 1 303 ? 9.062 15.719 24.984 1 96.69 303 ALA A O 1
ATOM 2406 N N . ILE A 1 304 ? 9.914 16.359 23.047 1 96.88 304 ILE A N 1
ATOM 2407 C CA . ILE A 1 304 ? 10.281 15.008 22.641 1 96.88 304 ILE A CA 1
ATOM 2408 C C . ILE A 1 304 ? 11.375 14.469 23.578 1 96.88 304 ILE A C 1
ATOM 2410 O O . ILE A 1 304 ? 11.336 13.305 23.984 1 96.88 304 ILE A O 1
ATOM 2414 N N . GLU A 1 305 ? 12.344 15.297 23.859 1 94.75 305 GLU A N 1
ATOM 2415 C CA . GLU A 1 305 ? 13.406 14.914 24.781 1 94.75 305 GLU A CA 1
ATOM 2416 C C . GLU A 1 305 ? 12.836 14.539 26.156 1 94.75 305 GLU A C 1
ATOM 2418 O O . GLU A 1 305 ? 13.281 13.57 26.766 1 94.75 305 GLU A O 1
ATOM 2423 N N . LYS A 1 306 ? 11.938 15.281 26.547 1 95.06 306 LYS A N 1
ATOM 2424 C CA . LYS A 1 306 ? 11.312 15.039 27.844 1 95.06 306 LYS A CA 1
ATOM 2425 C C . LYS A 1 306 ? 10.555 13.719 27.844 1 95.06 306 LYS A C 1
ATOM 2427 O O . LYS A 1 306 ? 10.508 13.023 28.859 1 95.06 306 LYS A O 1
ATOM 2432 N N . LEU A 1 307 ? 9.906 13.469 26.75 1 94.25 307 LEU A N 1
ATOM 2433 C CA . LEU A 1 307 ? 9.195 12.195 26.656 1 94.25 307 LEU A CA 1
ATOM 2434 C C . LEU A 1 307 ? 10.164 11.023 26.812 1 94.25 307 LEU A C 1
ATOM 2436 O O . LEU A 1 307 ? 9.805 9.992 27.391 1 94.25 307 LEU A O 1
ATOM 2440 N N . ASN A 1 308 ? 11.391 11.133 26.281 1 91.56 308 ASN A N 1
ATOM 2441 C CA . ASN A 1 308 ? 12.469 10.156 26.422 1 91.56 308 ASN A CA 1
ATOM 2442 C C . ASN A 1 308 ? 12 8.742 26.094 1 91.56 308 ASN A C 1
ATOM 2444 O O . ASN A 1 308 ? 12.156 7.828 26.906 1 91.56 308 ASN A O 1
ATOM 2448 N N . ARG A 1 309 ? 11.422 8.523 25 1 92.25 309 ARG A N 1
ATOM 2449 C CA . ARG A 1 309 ? 10.914 7.223 24.562 1 92.25 309 ARG A CA 1
ATOM 2450 C C . ARG A 1 309 ? 11.648 6.742 23.312 1 92.25 309 ARG A C 1
ATOM 2452 O O . ARG A 1 309 ? 11.812 7.504 22.344 1 92.25 309 ARG A O 1
ATOM 2459 N N . ASN A 1 310 ? 12.125 5.551 23.375 1 94.25 310 ASN A N 1
ATOM 2460 C CA . ASN A 1 310 ? 12.703 4.844 22.234 1 94.25 310 ASN A CA 1
ATOM 2461 C C . ASN A 1 310 ? 11.922 3.58 21.906 1 94.25 310 ASN A C 1
ATOM 2463 O O . ASN A 1 310 ? 11.242 3.016 22.766 1 94.25 310 ASN A O 1
ATOM 2467 N N . VAL A 1 311 ? 12 3.246 20.703 1 95.56 311 VAL A N 1
ATOM 2468 C CA . VAL A 1 311 ? 11.297 2.051 20.25 1 95.56 311 VAL A CA 1
ATOM 2469 C C . VAL A 1 311 ? 12.297 1.022 19.734 1 95.56 311 VAL A C 1
ATOM 2471 O O . VAL A 1 311 ? 13.141 1.336 18.891 1 95.56 311 VAL A O 1
ATOM 2474 N N . ASP A 1 312 ? 12.148 -0.224 20.172 1 96.12 312 ASP A N 1
ATOM 2475 C CA . ASP A 1 312 ? 13.055 -1.294 19.766 1 96.12 312 ASP A CA 1
ATOM 2476 C C . ASP A 1 312 ? 12.336 -2.326 18.906 1 96.12 312 ASP A C 1
ATOM 2478 O O . ASP A 1 312 ? 11.188 -2.682 19.172 1 96.12 312 ASP A O 1
ATOM 2482 N N . TYR A 1 313 ? 13.047 -2.748 17.891 1 96.25 313 TYR A N 1
ATOM 2483 C CA . TYR A 1 313 ? 12.539 -3.793 17.016 1 96.25 313 TYR A CA 1
ATOM 2484 C C . TYR A 1 313 ? 13.523 -4.953 16.922 1 96.25 313 TYR A C 1
ATOM 2486 O O . TYR A 1 313 ? 14.742 -4.742 16.875 1 96.25 313 TYR A O 1
ATOM 2494 N N . GLU A 1 314 ? 12.961 -6.168 16.875 1 94.81 314 GLU A N 1
ATOM 2495 C CA . GLU A 1 314 ? 13.781 -7.348 16.625 1 94.81 314 GLU A CA 1
ATOM 2496 C C . GLU A 1 314 ? 13.906 -7.629 15.125 1 94.81 314 GLU A C 1
ATOM 2498 O O . GLU A 1 314 ? 13.25 -8.523 14.594 1 94.81 314 GLU A O 1
ATOM 2503 N N . VAL A 1 315 ? 14.703 -6.891 14.469 1 94.31 315 VAL A N 1
ATOM 2504 C CA . VAL A 1 315 ? 14.977 -7.062 13.047 1 94.31 315 VAL A CA 1
ATOM 2505 C C . VAL A 1 315 ? 16.484 -7.051 12.805 1 94.31 315 VAL A C 1
ATOM 2507 O O . VAL A 1 315 ? 17.25 -6.562 13.648 1 94.31 315 VAL A O 1
ATOM 2510 N N . ASP A 1 316 ? 16.891 -7.629 11.688 1 91.44 316 ASP A N 1
ATOM 2511 C CA . ASP A 1 316 ? 18.297 -7.711 11.352 1 91.44 316 ASP A CA 1
ATOM 2512 C C . ASP A 1 316 ? 18.781 -6.422 10.695 1 91.44 316 ASP A C 1
ATOM 2514 O O . ASP A 1 316 ? 19.891 -5.949 10.977 1 91.44 316 ASP A O 1
ATOM 2518 N N . ARG A 1 317 ? 17.953 -5.867 9.82 1 93.44 317 ARG A N 1
ATOM 2519 C CA . ARG A 1 317 ? 18.312 -4.676 9.055 1 93.44 317 ARG A CA 1
ATOM 2520 C C . ARG A 1 317 ? 17.25 -3.596 9.195 1 93.44 317 ARG A C 1
ATOM 2522 O O . ARG A 1 317 ? 16.062 -3.902 9.344 1 93.44 317 ARG A O 1
ATOM 2529 N N . LEU A 1 318 ? 17.656 -2.34 9.086 1 93.56 318 LEU A N 1
ATOM 2530 C CA . LEU A 1 318 ? 16.734 -1.222 9.18 1 93.56 318 LEU A CA 1
ATOM 2531 C C . LEU A 1 318 ? 15.672 -1.312 8.086 1 93.56 318 LEU A C 1
ATOM 2533 O O . LEU A 1 318 ? 14.5 -0.992 8.32 1 93.56 318 LEU A O 1
ATOM 2537 N N . SER A 1 319 ? 16.078 -1.79 6.879 1 92.25 319 SER A N 1
ATOM 2538 C CA . SER A 1 319 ? 15.156 -1.899 5.758 1 92.25 319 SER A CA 1
ATOM 2539 C C . SER A 1 319 ? 14.039 -2.891 6.059 1 92.25 319 SER A C 1
ATOM 2541 O O . SER A 1 319 ? 12.961 -2.822 5.461 1 92.25 319 SER A O 1
ATOM 2543 N N . ASP A 1 320 ? 14.289 -3.812 7.016 1 95.69 320 ASP A N 1
ATOM 2544 C CA . ASP A 1 320 ? 13.281 -4.805 7.379 1 95.69 320 ASP A CA 1
ATOM 2545 C C . ASP A 1 320 ? 12.086 -4.152 8.062 1 95.69 320 ASP A C 1
ATOM 2547 O O . ASP A 1 320 ? 11 -4.73 8.117 1 95.69 320 ASP A O 1
ATOM 2551 N N . LEU A 1 321 ? 12.344 -2.955 8.617 1 97.88 321 LEU A N 1
ATOM 2552 C CA . LEU A 1 321 ? 11.242 -2.238 9.258 1 97.88 321 LEU A CA 1
ATOM 2553 C C . LEU A 1 321 ? 10.141 -1.934 8.25 1 97.88 321 LEU A C 1
ATOM 2555 O O . LEU A 1 321 ? 8.953 -2.117 8.547 1 97.88 321 LEU A O 1
ATOM 2559 N N . LEU A 1 322 ? 10.523 -1.507 7.02 1 98.12 322 LEU A N 1
ATOM 2560 C CA . LEU A 1 322 ? 9.531 -1.185 5.996 1 98.12 322 LEU A CA 1
ATOM 2561 C C . LEU A 1 322 ? 9.094 -2.441 5.254 1 98.12 322 LEU A C 1
ATOM 2563 O O . LEU A 1 322 ? 7.945 -2.537 4.816 1 98.12 322 LEU A O 1
ATOM 2567 N N . ALA A 1 323 ? 9.945 -3.443 5.16 1 97 323 ALA A N 1
ATOM 2568 C CA . ALA A 1 323 ? 9.578 -4.68 4.473 1 97 323 ALA A CA 1
ATOM 2569 C C . ALA A 1 323 ? 8.57 -5.48 5.281 1 97 323 ALA A C 1
ATOM 2571 O O . ALA A 1 323 ? 7.547 -5.922 4.746 1 97 323 ALA A O 1
ATOM 2572 N N . ASP A 1 324 ? 8.812 -5.574 6.629 1 97 324 ASP A N 1
ATOM 2573 C CA . ASP A 1 324 ? 8.047 -6.508 7.453 1 97 324 ASP A CA 1
ATOM 2574 C C . ASP A 1 324 ? 7.023 -5.77 8.312 1 97 324 ASP A C 1
ATOM 2576 O O . ASP A 1 324 ? 6.074 -6.379 8.812 1 97 324 ASP A O 1
ATOM 2580 N N . VAL A 1 325 ? 7.258 -4.457 8.562 1 97.56 325 VAL A N 1
ATOM 2581 C CA . VAL A 1 325 ? 6.414 -3.666 9.453 1 97.56 325 VAL A CA 1
ATOM 2582 C C . VAL A 1 325 ? 6.191 -4.426 10.766 1 97.56 325 VAL A C 1
ATOM 2584 O O . VAL A 1 325 ? 5.055 -4.75 11.109 1 97.56 325 VAL A O 1
ATOM 2587 N N . PRO A 1 326 ? 7.25 -4.746 11.438 1 95.38 326 PRO A N 1
ATOM 2588 C CA . PRO A 1 326 ? 7.164 -5.598 12.633 1 95.38 326 PRO A CA 1
ATOM 2589 C C . PRO A 1 326 ? 6.508 -4.891 13.812 1 95.38 326 PRO A C 1
ATOM 2591 O O . PRO A 1 326 ? 6.375 -3.666 13.805 1 95.38 326 PRO A O 1
ATOM 2594 N N . VAL A 1 327 ? 6.047 -5.645 14.781 1 92.44 327 VAL A N 1
ATOM 2595 C CA . VAL A 1 327 ? 5.562 -5.102 16.047 1 92.44 327 VAL A CA 1
ATOM 2596 C C . VAL A 1 327 ? 6.742 -4.699 16.922 1 92.44 327 VAL A C 1
ATOM 2598 O O . VAL A 1 327 ? 7.84 -5.25 16.797 1 92.44 327 VAL A O 1
ATOM 2601 N N . ILE A 1 328 ? 6.469 -3.779 17.766 1 90.62 328 ILE A N 1
ATOM 2602 C CA . ILE A 1 328 ? 7.48 -3.291 18.703 1 90.62 328 ILE A CA 1
ATOM 2603 C C . ILE A 1 328 ? 7.844 -4.395 19.688 1 90.62 328 ILE A C 1
ATOM 2605 O O . ILE A 1 328 ? 6.965 -5.078 20.219 1 90.62 328 ILE A O 1
ATOM 2609 N N . ALA A 1 329 ? 9.062 -4.59 19.828 1 86.88 329 ALA A N 1
ATOM 2610 C CA . ALA A 1 329 ? 9.531 -5.562 20.828 1 86.88 329 ALA A CA 1
ATOM 2611 C C . ALA A 1 329 ? 9.484 -4.98 22.234 1 86.88 329 ALA A C 1
ATOM 2613 O O . ALA A 1 329 ? 9.062 -5.656 23.172 1 86.88 329 ALA A O 1
ATOM 2614 N N . SER A 1 330 ? 9.953 -3.721 22.375 1 83 330 SER A N 1
ATOM 2615 C CA . SER A 1 330 ? 9.93 -3.029 23.672 1 83 330 SER A CA 1
ATOM 2616 C C . SER A 1 330 ? 10.016 -1.518 23.484 1 83 330 SER A C 1
ATOM 2618 O O . SER A 1 330 ? 10.398 -1.038 22.406 1 83 330 SER A O 1
ATOM 2620 N N . THR A 1 331 ? 9.445 -0.911 24.5 1 78.25 331 THR A N 1
ATOM 2621 C CA . THR A 1 331 ? 9.641 0.53 24.609 1 78.25 331 THR A CA 1
ATOM 2622 C C . THR A 1 331 ? 10.516 0.864 25.812 1 78.25 331 THR A C 1
ATOM 2624 O O . THR A 1 331 ? 10.336 0.297 26.891 1 78.25 331 THR A O 1
ATOM 2627 N N . GLU A 1 332 ? 11.656 1.422 25.594 1 71.56 332 GLU A N 1
ATOM 2628 C CA . GLU A 1 332 ? 12.547 1.742 26.703 1 71.56 332 GLU A CA 1
ATOM 2629 C C . GLU A 1 332 ? 12.648 3.25 26.906 1 71.56 332 GLU A C 1
ATOM 2631 O O . GLU A 1 332 ? 12.602 4.02 25.953 1 71.56 332 GLU A O 1
ATOM 2636 N N . LYS A 1 333 ? 12.484 3.664 28.156 1 65.88 333 LYS A N 1
ATOM 2637 C CA . LYS A 1 333 ? 12.836 5.02 28.578 1 65.88 333 LYS A CA 1
ATOM 2638 C C . LYS A 1 333 ? 14.336 5.148 28.828 1 65.88 333 LYS A C 1
ATOM 2640 O O . LYS A 1 333 ? 14.945 4.266 29.422 1 65.88 333 LYS A O 1
ATOM 2645 N N . THR A 1 334 ? 15.07 5.98 27.844 1 46.19 334 THR A N 1
ATOM 2646 C CA . THR A 1 334 ? 16.469 6.203 28.172 1 46.19 334 THR A CA 1
ATOM 2647 C C . THR A 1 334 ? 16.609 6.949 29.5 1 46.19 334 THR A C 1
ATOM 2649 O O . THR A 1 334 ? 16.125 8.078 29.625 1 46.19 334 THR A O 1
ATOM 2652 N N . ILE A 1 335 ? 16.688 6.332 30.688 1 39.78 335 ILE A N 1
ATOM 2653 C CA . ILE A 1 335 ? 16.969 6.988 31.953 1 39.78 335 ILE A CA 1
ATOM 2654 C C . ILE A 1 335 ? 18.359 7.609 31.922 1 39.78 335 ILE A C 1
ATOM 2656 O O . ILE A 1 335 ? 19.359 6.902 31.766 1 39.78 335 ILE A O 1
ATOM 2660 N N . TYR A 1 336 ? 18.391 8.906 31.547 1 32.31 336 TYR A N 1
ATOM 2661 C CA . TYR A 1 336 ? 19.656 9.586 31.828 1 32.31 336 TYR A CA 1
ATOM 2662 C C . TYR A 1 336 ? 19.953 9.602 33.312 1 32.31 336 TYR A C 1
ATOM 2664 O O . TYR A 1 336 ? 19.078 9.914 34.125 1 32.31 336 TYR A O 1
ATOM 2672 N N . SER A 1 337 ? 20.781 8.742 33.656 1 28.7 337 SER A N 1
ATOM 2673 C CA . SER A 1 337 ? 21.391 9.016 34.938 1 28.7 337 SER A CA 1
ATOM 2674 C C . SER A 1 337 ? 22.094 10.375 34.938 1 28.7 337 SER A C 1
ATOM 2676 O O . SER A 1 337 ? 22.688 10.773 33.938 1 28.7 337 SER A O 1
ATOM 2678 N N . MET B 1 1 ? -12.227 -11.656 19.391 1 89.62 1 MET B N 1
ATOM 2679 C CA . MET B 1 1 ? -11.352 -12.609 18.719 1 89.62 1 MET B CA 1
ATOM 2680 C C . MET B 1 1 ? -11.977 -13.094 17.406 1 89.62 1 MET B C 1
ATOM 2682 O O . MET B 1 1 ? -13.18 -13.367 17.359 1 89.62 1 MET B O 1
ATOM 2686 N N . LYS B 1 2 ? -11.227 -13.047 16.344 1 93.25 2 LYS B N 1
ATOM 2687 C CA . LYS B 1 2 ? -11.656 -13.594 15.055 1 93.25 2 LYS B CA 1
ATOM 2688 C C . LYS B 1 2 ? -10.758 -14.75 14.617 1 93.25 2 LYS B C 1
ATOM 2690 O O . LYS B 1 2 ? -9.531 -14.68 14.766 1 93.25 2 LYS B O 1
ATOM 2695 N N . THR B 1 3 ? -11.383 -15.812 14.117 1 95.44 3 THR B N 1
ATOM 2696 C CA . THR B 1 3 ? -10.648 -16.984 13.664 1 95.44 3 THR B CA 1
ATOM 2697 C C . THR B 1 3 ? -10.711 -17.109 12.148 1 95.44 3 THR B C 1
ATOM 2699 O O . THR B 1 3 ? -11.789 -17 11.555 1 95.44 3 THR B O 1
ATOM 2702 N N . ILE B 1 4 ? -9.625 -17.297 11.547 1 96.12 4 ILE B N 1
ATOM 2703 C CA . ILE B 1 4 ? -9.539 -17.641 10.125 1 96.12 4 ILE B CA 1
ATOM 2704 C C . ILE B 1 4 ? -9.281 -19.125 9.969 1 96.12 4 ILE B C 1
ATOM 2706 O O . ILE B 1 4 ? -8.188 -19.609 10.266 1 96.12 4 ILE B O 1
ATOM 2710 N N . GLN B 1 5 ? -10.305 -19.75 9.422 1 94.94 5 GLN B N 1
ATOM 2711 C CA . GLN B 1 5 ? -10.211 -21.203 9.234 1 94.94 5 GLN B CA 1
ATOM 2712 C C . GLN B 1 5 ? -9.203 -21.547 8.141 1 94.94 5 GLN B C 1
ATOM 2714 O O . GLN B 1 5 ? -9.219 -20.953 7.062 1 94.94 5 GLN B O 1
ATOM 2719 N N . SER B 1 6 ? -8.289 -22.453 8.453 1 95.88 6 SER B N 1
ATOM 2720 C CA . SER B 1 6 ? -7.316 -23.016 7.52 1 95.88 6 SER B CA 1
ATOM 2721 C C . SER B 1 6 ? -6.297 -21.969 7.082 1 95.88 6 SER B C 1
ATOM 2723 O O . SER B 1 6 ? -5.594 -22.156 6.086 1 95.88 6 SER B O 1
ATOM 2725 N N . GLY B 1 7 ? -6.238 -20.781 7.742 1 97.19 7 GLY B N 1
ATOM 2726 C CA . GLY B 1 7 ? -5.207 -19.781 7.523 1 97.19 7 GLY B CA 1
ATOM 2727 C C . GLY B 1 7 ? -5.316 -19.094 6.172 1 97.19 7 GLY B C 1
ATOM 2728 O O . GLY B 1 7 ? -6.367 -19.156 5.527 1 97.19 7 GLY B O 1
ATOM 2729 N N . TRP B 1 8 ? -4.273 -18.391 5.766 1 98.44 8 TRP B N 1
ATOM 2730 C CA . TRP B 1 8 ? -4.25 -17.609 4.539 1 98.44 8 TRP B CA 1
ATOM 2731 C C . TRP B 1 8 ? -3.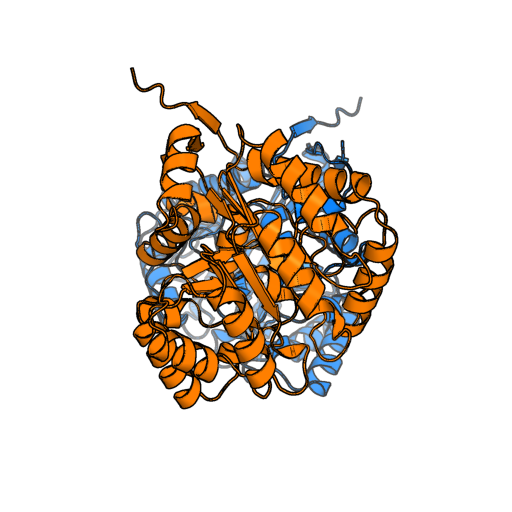643 -18.406 3.391 1 98.44 8 TRP B C 1
ATOM 2733 O O . TRP B 1 8 ? -2.912 -19.375 3.617 1 98.44 8 TRP B O 1
ATOM 2743 N N . LYS B 1 9 ? -3.939 -18.062 2.17 1 98.81 9 LYS B N 1
ATOM 2744 C CA . LYS B 1 9 ? -3.445 -18.719 0.969 1 98.81 9 LYS B CA 1
ATOM 2745 C C . LYS B 1 9 ? -2.627 -17.766 0.107 1 98.81 9 LYS B C 1
ATOM 2747 O O . LYS B 1 9 ? -3.02 -16.609 -0.096 1 98.81 9 LYS B O 1
ATOM 2752 N N . ASN B 1 10 ? -1.494 -18.156 -0.297 1 98.88 10 ASN B N 1
ATOM 2753 C CA . ASN B 1 10 ? -0.659 -17.469 -1.275 1 98.88 10 ASN B CA 1
ATOM 2754 C C . ASN B 1 10 ? -0.658 -18.188 -2.619 1 98.88 10 ASN B C 1
ATOM 2756 O O . ASN B 1 10 ? 0.037 -19.203 -2.787 1 98.88 10 ASN B O 1
ATOM 2760 N N . TYR B 1 11 ? -1.274 -17.656 -3.598 1 98.81 11 TYR B N 1
ATOM 2761 C CA . TYR B 1 11 ? -1.566 -18.406 -4.82 1 98.81 11 TYR B CA 1
ATOM 2762 C C . TYR B 1 11 ? -0.473 -18.188 -5.859 1 98.81 11 TYR B C 1
ATOM 2764 O O . TYR B 1 11 ? -0.502 -18.797 -6.934 1 98.81 11 TYR B O 1
ATOM 2772 N N . HIS B 1 12 ? 0.483 -17.328 -5.543 1 98.88 12 HIS B N 1
ATOM 2773 C CA . HIS B 1 12 ? 1.573 -17.125 -6.492 1 98.88 12 HIS B CA 1
ATOM 2774 C C . HIS B 1 12 ? 2.83 -16.625 -5.789 1 98.88 12 HIS B C 1
ATOM 2776 O O . HIS B 1 12 ? 2.826 -15.539 -5.199 1 98.88 12 HIS B O 1
ATOM 2782 N N . ALA B 1 13 ? 3.855 -17.359 -5.887 1 98.81 13 ALA B N 1
ATOM 2783 C CA . ALA B 1 13 ? 5.16 -17 -5.328 1 98.81 13 ALA B CA 1
ATOM 2784 C C . ALA B 1 13 ? 6.293 -17.531 -6.203 1 98.81 13 ALA B C 1
ATOM 2786 O O . ALA B 1 13 ? 6.055 -18.312 -7.129 1 98.81 13 ALA B O 1
ATOM 2787 N N . HIS B 1 14 ? 7.453 -17.062 -6.043 1 98.62 14 HIS B N 1
ATOM 2788 C CA . HIS B 1 14 ? 8.688 -17.578 -6.629 1 98.62 14 HIS B CA 1
ATOM 2789 C C . HIS B 1 14 ? 9.703 -17.922 -5.547 1 98.62 14 HIS B C 1
ATOM 2791 O O . HIS B 1 14 ? 10.672 -17.203 -5.336 1 98.62 14 HIS B O 1
ATOM 2797 N N . LEU B 1 15 ? 9.531 -19.094 -4.977 1 98.44 15 LEU B N 1
ATOM 2798 C CA . LEU B 1 15 ? 10.336 -19.469 -3.816 1 98.44 15 LEU B CA 1
ATOM 2799 C C . LEU B 1 15 ? 11.75 -19.828 -4.234 1 98.44 15 LEU B C 1
ATOM 2801 O O . LEU B 1 15 ? 12.68 -19.781 -3.424 1 98.44 15 LEU B O 1
ATOM 2805 N N . ASP B 1 16 ? 11.961 -20.203 -5.516 1 97.88 16 ASP B N 1
ATOM 2806 C CA . ASP B 1 16 ? 13.227 -20.734 -5.996 1 97.88 16 ASP B CA 1
ATOM 2807 C C . ASP B 1 16 ? 14.242 -19.609 -6.223 1 97.88 16 ASP B C 1
ATOM 2809 O O . ASP B 1 16 ? 15.438 -19.859 -6.348 1 97.88 16 ASP B O 1
ATOM 2813 N N . LYS B 1 17 ? 13.758 -18.391 -6.266 1 94.31 17 LYS B N 1
ATOM 2814 C CA . LYS B 1 17 ? 14.672 -17.297 -6.555 1 94.31 17 LYS B CA 1
ATOM 2815 C C . LYS B 1 17 ? 14.43 -16.109 -5.621 1 94.31 17 LYS B C 1
ATOM 2817 O O . LYS B 1 17 ? 14.516 -14.953 -6.039 1 94.31 17 LYS B O 1
ATOM 2822 N N . GLY B 1 18 ? 14.031 -16.422 -4.418 1 93.62 18 GLY B N 1
ATOM 2823 C CA . GLY B 1 18 ? 13.867 -15.398 -3.391 1 93.62 18 GLY B CA 1
ATOM 2824 C C . GLY B 1 18 ? 15.148 -15.094 -2.637 1 93.62 18 GLY B C 1
ATOM 2825 O O . GLY B 1 18 ? 16.172 -15.766 -2.836 1 93.62 18 GLY B O 1
ATOM 2826 N N . PHE B 1 19 ? 15.109 -14.016 -1.892 1 95.12 19 PHE B N 1
ATOM 2827 C CA . PHE B 1 19 ? 16.156 -13.609 -0.952 1 95.12 19 PHE B CA 1
ATOM 2828 C C . PHE B 1 19 ? 17.484 -13.414 -1.667 1 95.12 19 PHE B C 1
ATOM 2830 O O . PHE B 1 19 ? 18.531 -13.852 -1.175 1 95.12 19 PHE B O 1
ATOM 2837 N N . LEU B 1 20 ? 17.391 -12.859 -2.828 1 94.81 20 LEU B N 1
ATOM 2838 C CA . LEU B 1 20 ? 18.578 -12.375 -3.535 1 94.81 20 LEU B CA 1
ATOM 2839 C C . LEU B 1 20 ? 19.047 -11.047 -2.949 1 94.81 20 LEU B C 1
ATOM 2841 O O . LEU B 1 20 ? 20.188 -10.641 -3.17 1 94.81 20 LEU B O 1
ATOM 2845 N N . ILE B 1 21 ? 18.188 -10.281 -2.256 1 92.31 21 ILE B N 1
ATOM 2846 C CA . ILE B 1 21 ? 18.484 -9.008 -1.614 1 92.31 21 ILE B CA 1
ATOM 2847 C C . ILE B 1 21 ? 18.047 -9.055 -0.152 1 92.31 21 ILE B C 1
ATOM 2849 O O . ILE B 1 21 ? 16.844 -8.961 0.151 1 92.31 21 ILE B O 1
ATOM 2853 N N . PRO B 1 22 ? 19.031 -9.086 0.872 1 87.06 22 PRO B N 1
ATOM 2854 C CA . PRO B 1 22 ? 20.453 -9.328 0.632 1 87.06 22 PRO B CA 1
ATOM 2855 C C . PRO B 1 22 ? 20.75 -10.766 0.201 1 87.06 22 PRO B C 1
ATOM 2857 O O . PRO B 1 22 ? 19.844 -11.609 0.23 1 87.06 22 PRO B O 1
ATOM 2860 N N . PRO B 1 23 ? 22.016 -11.062 -0.217 1 89.12 23 PRO B N 1
ATOM 2861 C CA . PRO B 1 23 ? 23.234 -10.281 -0.031 1 89.12 23 PRO B CA 1
ATOM 2862 C C . PRO B 1 23 ? 23.469 -9.281 -1.159 1 89.12 23 PRO B C 1
ATOM 2864 O O . PRO B 1 23 ? 24.312 -8.391 -1.035 1 89.12 23 PRO B O 1
ATOM 2867 N N . ASN B 1 24 ? 22.781 -9.453 -2.314 1 92.06 24 ASN B N 1
ATOM 2868 C CA . ASN B 1 24 ? 22.938 -8.484 -3.393 1 92.06 24 ASN B CA 1
ATOM 2869 C C . ASN B 1 24 ? 22.312 -7.137 -3.029 1 92.06 24 ASN B C 1
ATOM 2871 O O . ASN B 1 24 ? 21.609 -7.031 -2.025 1 92.06 24 ASN B O 1
ATOM 2875 N N . ARG B 1 25 ? 22.672 -6.203 -3.844 1 93.38 25 ARG B N 1
ATOM 2876 C CA . ARG B 1 25 ? 22.141 -4.859 -3.662 1 93.38 25 ARG B CA 1
ATOM 2877 C C . ARG B 1 25 ? 21.125 -4.523 -4.746 1 93.38 25 ARG B C 1
ATOM 2879 O O . ARG B 1 25 ? 21.328 -4.828 -5.922 1 93.38 25 ARG B O 1
ATOM 2886 N N . TYR B 1 26 ? 20.031 -3.979 -4.332 1 95.88 26 TYR B N 1
ATOM 2887 C CA . TYR B 1 26 ? 19.047 -3.529 -5.32 1 95.88 26 TYR B CA 1
ATOM 2888 C C . TYR B 1 26 ? 19.5 -2.227 -5.969 1 95.88 26 TYR B C 1
ATOM 2890 O O . TYR B 1 26 ? 19.906 -1.289 -5.281 1 95.88 26 TYR B O 1
ATOM 2898 N N . GLU B 1 27 ? 19.406 -2.182 -7.195 1 95.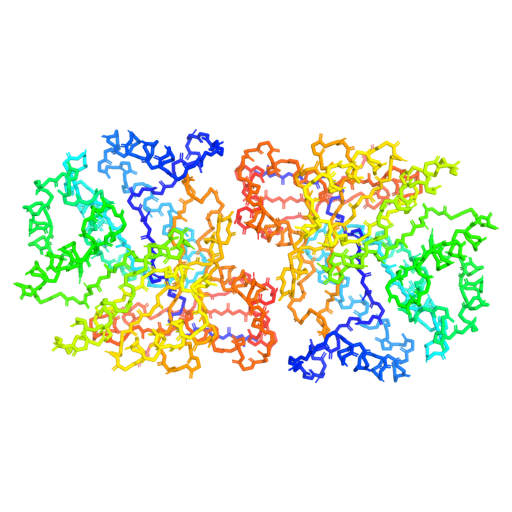88 27 GLU B N 1
ATOM 2899 C CA . GLU B 1 27 ? 19.562 -0.983 -8.016 1 95.88 27 GLU B CA 1
ATOM 2900 C C . GLU B 1 27 ? 18.406 -0.838 -9 1 95.88 27 GLU B C 1
ATOM 2902 O O . GLU B 1 27 ? 18.047 -1.796 -9.688 1 95.88 27 GLU B O 1
ATOM 2907 N N . ASP B 1 28 ? 17.859 0.286 -8.961 1 95.56 28 ASP B N 1
ATOM 2908 C CA . ASP B 1 28 ? 16.719 0.48 -9.859 1 95.56 28 ASP B CA 1
ATOM 2909 C C . ASP B 1 28 ? 17.156 0.422 -11.32 1 95.56 28 ASP B C 1
ATOM 2911 O O . ASP B 1 28 ? 18.141 1.062 -11.703 1 95.56 28 ASP B O 1
ATOM 2915 N N . ALA B 1 29 ? 16.531 -0.332 -12.07 1 96.5 29 ALA B N 1
ATOM 2916 C CA . ALA B 1 29 ? 16.75 -0.536 -13.5 1 96.5 29 ALA B CA 1
ATOM 2917 C C . ALA B 1 29 ? 15.5 -1.062 -14.188 1 96.5 29 ALA B C 1
ATOM 2919 O O . ALA B 1 29 ? 14.57 -1.519 -13.523 1 96.5 29 ALA B O 1
ATOM 2920 N N . PRO B 1 30 ? 15.461 -0.919 -15.5 1 94.19 30 PRO B N 1
ATOM 2921 C CA . PRO B 1 30 ? 14.328 -1.515 -16.219 1 94.19 30 PRO B CA 1
ATOM 2922 C C . PRO B 1 30 ? 14.219 -3.021 -15.992 1 94.19 30 PRO B C 1
ATOM 2924 O O . PRO B 1 30 ? 15.227 -3.68 -15.703 1 94.19 30 PRO B O 1
ATOM 2927 N N . ALA B 1 31 ? 13.078 -3.561 -16.141 1 93.12 31 ALA B N 1
ATOM 2928 C CA . ALA B 1 31 ? 12.758 -4.953 -15.828 1 93.12 31 ALA B CA 1
ATOM 2929 C C . ALA B 1 31 ? 13.688 -5.906 -16.562 1 93.12 31 ALA B C 1
ATOM 2931 O O . ALA B 1 31 ? 14.18 -6.879 -15.984 1 93.12 31 ALA B O 1
ATOM 2932 N N . PRO B 1 32 ? 14.023 -5.699 -17.859 1 93.44 32 PRO B N 1
ATOM 2933 C CA . PRO B 1 32 ? 14.914 -6.641 -18.547 1 93.44 32 PRO B CA 1
ATOM 2934 C C . PRO B 1 32 ? 16.297 -6.711 -17.922 1 93.44 32 PRO B C 1
ATOM 2936 O O . PRO B 1 32 ? 16.922 -7.777 -17.906 1 93.44 32 PRO B O 1
ATOM 2939 N N . VAL B 1 33 ? 16.781 -5.555 -17.406 1 97 33 VAL B N 1
ATOM 2940 C CA . VAL B 1 33 ? 18.094 -5.516 -16.75 1 97 33 VAL B CA 1
ATOM 2941 C C . VAL B 1 33 ? 18.031 -6.297 -15.438 1 97 33 VAL B C 1
ATOM 2943 O O . VAL B 1 33 ? 18.922 -7.109 -15.164 1 97 33 VAL B O 1
ATOM 2946 N N . ARG B 1 34 ? 17 -6.125 -14.68 1 95.88 34 ARG B N 1
ATOM 2947 C CA . ARG B 1 34 ? 16.844 -6.848 -13.422 1 95.88 34 ARG B CA 1
ATOM 2948 C C . ARG B 1 34 ? 16.641 -8.344 -13.672 1 95.88 34 ARG B C 1
ATOM 2950 O O . ARG B 1 34 ? 17.094 -9.172 -12.875 1 95.88 34 ARG B O 1
ATOM 2957 N N . ALA B 1 35 ? 15.953 -8.688 -14.766 1 95.31 35 ALA B N 1
ATOM 2958 C CA . ALA B 1 35 ? 15.812 -10.086 -15.164 1 95.31 35 ALA B CA 1
ATOM 2959 C C . ALA B 1 35 ? 17.172 -10.711 -15.461 1 95.31 35 ALA B C 1
ATOM 2961 O O . ALA B 1 35 ? 17.422 -11.875 -15.125 1 95.31 35 ALA B O 1
ATOM 2962 N N . GLU B 1 36 ? 18.016 -9.938 -16.094 1 96.5 36 GLU B N 1
ATOM 2963 C CA . GLU B 1 36 ? 19.375 -10.414 -16.391 1 96.5 36 GLU B CA 1
ATOM 2964 C C . GLU B 1 36 ? 20.156 -10.648 -15.094 1 96.5 36 GLU B C 1
ATOM 2966 O O . GLU B 1 36 ? 20.828 -11.672 -14.953 1 96.5 36 GLU B O 1
ATOM 2971 N N . TRP B 1 37 ? 20.016 -9.703 -14.18 1 97.06 37 TRP B N 1
ATOM 2972 C CA . TRP B 1 37 ? 20.656 -9.883 -12.883 1 97.06 37 TRP B CA 1
ATOM 2973 C C . TRP B 1 37 ? 20.141 -11.141 -12.195 1 97.06 37 TRP B C 1
ATOM 2975 O O . TRP B 1 37 ? 20.906 -11.867 -11.555 1 97.06 37 TRP B O 1
ATOM 2985 N N . THR B 1 38 ? 18.875 -11.375 -12.312 1 96.56 38 THR B N 1
ATOM 2986 C CA . THR B 1 38 ? 18.266 -12.555 -11.711 1 96.56 38 THR B CA 1
ATOM 2987 C C . THR B 1 38 ? 18.797 -13.828 -12.359 1 96.56 38 THR B C 1
ATOM 2989 O O . THR B 1 38 ? 19.109 -14.797 -11.664 1 96.56 38 THR B O 1
ATOM 2992 N N . ARG B 1 39 ? 18.938 -13.852 -13.68 1 96 39 ARG B N 1
ATOM 2993 C CA . ARG B 1 39 ? 19.516 -14.992 -14.383 1 96 39 ARG B CA 1
ATOM 2994 C C . ARG B 1 39 ? 20.938 -15.281 -13.914 1 96 39 ARG B C 1
ATOM 2996 O O . ARG B 1 39 ? 21.281 -16.438 -13.641 1 96 39 ARG B O 1
ATOM 3003 N N . ASP B 1 40 ? 21.688 -14.258 -13.805 1 96 40 ASP B N 1
ATOM 3004 C CA . ASP B 1 40 ? 23.062 -14.398 -13.359 1 96 40 ASP B CA 1
ATOM 3005 C C . ASP B 1 40 ? 23.141 -14.992 -11.953 1 96 40 ASP B C 1
ATOM 3007 O O . ASP B 1 40 ? 23.984 -15.852 -11.68 1 96 40 ASP B O 1
ATOM 3011 N N . ALA B 1 41 ? 22.219 -14.57 -11.141 1 95 41 ALA B N 1
ATOM 3012 C CA . ALA B 1 41 ? 22.188 -15.047 -9.758 1 95 41 ALA B CA 1
ATOM 3013 C C . ALA B 1 41 ? 21.766 -16.516 -9.688 1 95 41 ALA B C 1
ATOM 3015 O O . ALA B 1 41 ? 22.359 -17.312 -8.969 1 95 41 ALA B O 1
ATOM 3016 N N . LYS B 1 42 ? 20.734 -16.797 -10.422 1 92.94 42 LYS B N 1
ATOM 3017 C CA . LYS B 1 42 ? 20.172 -18.141 -10.305 1 92.94 42 LYS B CA 1
ATOM 3018 C C . LYS B 1 42 ? 21.125 -19.188 -10.852 1 92.94 42 LYS B C 1
ATOM 3020 O O . LYS B 1 42 ? 21.188 -20.312 -10.344 1 92.94 42 LYS B O 1
ATOM 3025 N N . VAL B 1 43 ? 21.922 -18.812 -11.859 1 94.94 43 VAL B N 1
ATOM 3026 C CA . VAL B 1 43 ? 22.891 -19.734 -12.438 1 94.94 43 VAL B CA 1
ATOM 3027 C C . VAL B 1 43 ? 23.875 -20.188 -11.359 1 94.94 43 VAL B C 1
ATOM 3029 O O . VAL B 1 43 ? 24.328 -21.344 -11.367 1 94.94 43 VAL B O 1
ATOM 3032 N N . MET B 1 44 ? 24.094 -19.359 -10.43 1 94.94 44 MET B N 1
ATOM 3033 C CA . MET B 1 44 ? 25.125 -19.625 -9.422 1 94.94 44 MET B CA 1
ATOM 3034 C C . MET B 1 44 ? 24.531 -20.328 -8.211 1 94.94 44 MET B C 1
ATOM 3036 O O . MET B 1 44 ? 25.266 -20.844 -7.367 1 94.94 44 MET B O 1
ATOM 3040 N N . MET B 1 45 ? 23.266 -20.453 -8.125 1 95.69 45 MET B N 1
ATOM 3041 C CA . MET B 1 45 ? 22.625 -21.016 -6.945 1 95.69 45 MET B CA 1
ATOM 3042 C C . MET B 1 45 ? 22.656 -22.547 -6.992 1 95.69 45 MET B C 1
ATOM 3044 O O . MET B 1 45 ? 22.234 -23.156 -7.984 1 95.69 45 MET B O 1
ATOM 3048 N N . THR B 1 46 ? 23.141 -23.141 -5.938 1 97.44 46 THR B N 1
ATOM 3049 C CA . THR B 1 46 ? 23.047 -24.578 -5.777 1 97.44 46 THR B CA 1
ATOM 3050 C C . THR B 1 46 ? 21.656 -25 -5.301 1 97.44 46 THR B C 1
ATOM 3052 O O . THR B 1 46 ? 20.859 -24.141 -4.91 1 97.44 46 THR B O 1
ATOM 3055 N N . LYS B 1 47 ? 21.375 -26.281 -5.391 1 98.06 47 LYS B N 1
ATOM 3056 C CA . LYS B 1 47 ? 20.125 -26.797 -4.848 1 98.06 47 LYS B CA 1
ATOM 3057 C C . LYS B 1 47 ? 19.953 -26.391 -3.381 1 98.06 47 LYS B C 1
ATOM 3059 O O . LYS B 1 47 ? 18.859 -26.016 -2.955 1 98.06 47 LYS B O 1
ATOM 3064 N N . GLN B 1 48 ? 21.062 -26.453 -2.645 1 98.06 48 GLN B N 1
ATOM 3065 C CA . GLN B 1 48 ? 21.031 -26.109 -1.229 1 98.06 48 GLN B CA 1
ATOM 3066 C C . GLN B 1 48 ? 20.734 -24.625 -1.035 1 98.06 48 GLN B C 1
ATOM 3068 O O . GLN B 1 48 ? 20.031 -24.25 -0.096 1 98.06 48 GLN B O 1
ATOM 3073 N N . ASP B 1 49 ? 21.297 -23.797 -1.865 1 97.38 49 ASP B N 1
ATOM 3074 C CA . ASP B 1 49 ? 21 -22.375 -1.806 1 97.38 49 ASP B CA 1
ATOM 3075 C C . ASP B 1 49 ? 19.516 -22.094 -2.037 1 97.38 49 ASP B C 1
ATOM 3077 O O . ASP B 1 49 ? 18.922 -21.281 -1.335 1 97.38 49 ASP B O 1
ATOM 3081 N N . ILE B 1 50 ? 18.984 -22.781 -3.01 1 98.25 50 ILE B N 1
ATOM 3082 C CA . ILE B 1 50 ? 17.578 -22.625 -3.354 1 98.25 50 ILE B CA 1
ATOM 3083 C C . ILE B 1 50 ? 16.703 -23.078 -2.184 1 98.25 50 ILE B C 1
ATOM 3085 O O . ILE B 1 50 ? 15.742 -22.406 -1.816 1 98.25 50 ILE B O 1
ATOM 3089 N N . LYS B 1 51 ? 17.062 -24.203 -1.581 1 98.56 51 LYS B N 1
ATOM 3090 C CA . LYS B 1 51 ? 16.312 -24.703 -0.435 1 98.56 51 LYS B CA 1
ATOM 3091 C C . LYS B 1 51 ? 16.359 -23.719 0.728 1 98.56 51 LYS B C 1
ATOM 3093 O O . LYS B 1 51 ? 15.352 -23.5 1.41 1 98.56 51 LYS B O 1
ATOM 3098 N N . ARG B 1 52 ? 17.516 -23.156 0.923 1 97.69 52 ARG B N 1
ATOM 3099 C CA . ARG B 1 52 ? 17.656 -22.188 2.002 1 97.69 52 ARG B CA 1
ATOM 3100 C C . ARG B 1 52 ? 16.766 -20.984 1.768 1 97.69 52 ARG B C 1
ATOM 3102 O O . ARG B 1 52 ? 16.078 -20.516 2.682 1 97.69 52 ARG B O 1
ATOM 3109 N N . ALA B 1 53 ? 16.797 -20.453 0.575 1 96.81 53 ALA B N 1
ATOM 3110 C CA . ALA B 1 53 ? 15.977 -19.297 0.224 1 96.81 53 ALA B CA 1
ATOM 3111 C C . ALA B 1 53 ? 14.492 -19.609 0.368 1 96.81 53 ALA B C 1
ATOM 3113 O O . ALA B 1 53 ? 13.734 -18.812 0.927 1 96.81 53 ALA B O 1
ATOM 3114 N N . ALA B 1 54 ? 14.117 -20.75 -0.128 1 98.56 54 ALA B N 1
ATOM 3115 C CA . ALA B 1 54 ? 12.719 -21.172 -0.05 1 98.56 54 ALA B CA 1
ATOM 3116 C C . ALA B 1 54 ? 12.273 -21.328 1.4 1 98.56 54 ALA B C 1
ATOM 3118 O O . ALA B 1 54 ? 11.172 -20.906 1.762 1 98.56 54 ALA B O 1
ATOM 3119 N N . SER B 1 55 ? 13.133 -21.922 2.219 1 98.44 55 SER B N 1
ATOM 3120 C CA . SER B 1 55 ? 12.812 -22.109 3.629 1 98.44 55 SER B CA 1
ATOM 3121 C C . SER B 1 55 ? 12.656 -20.766 4.344 1 98.44 55 SER B C 1
ATOM 3123 O O . SER B 1 55 ? 11.758 -20.609 5.176 1 98.44 55 SER B O 1
ATOM 3125 N N . GLN B 1 56 ? 13.531 -19.859 4.035 1 97.19 56 GLN B N 1
ATOM 3126 C CA . GLN B 1 56 ? 13.43 -18.531 4.629 1 97.19 56 GLN B CA 1
ATOM 3127 C C . GLN B 1 56 ? 12.102 -17.875 4.258 1 97.19 56 GLN B C 1
ATOM 3129 O O . GLN B 1 56 ? 11.453 -17.266 5.109 1 97.19 56 GLN B O 1
ATOM 3134 N N . ALA B 1 57 ? 11.727 -17.953 3.008 1 98.12 57 ALA B N 1
ATOM 3135 C CA . ALA B 1 57 ? 10.461 -17.375 2.545 1 98.12 57 ALA B CA 1
ATOM 3136 C C . ALA B 1 57 ? 9.273 -18.031 3.248 1 98.12 57 ALA B C 1
ATOM 3138 O O . ALA B 1 57 ? 8.367 -17.344 3.719 1 98.12 57 ALA B O 1
ATOM 3139 N N . LEU B 1 58 ? 9.297 -19.359 3.332 1 98.56 58 LEU B N 1
ATOM 3140 C CA . LEU B 1 58 ? 8.203 -20.094 3.951 1 98.56 58 LEU B CA 1
ATOM 3141 C C . LEU B 1 58 ? 8.102 -19.766 5.438 1 98.56 58 LEU B C 1
ATOM 3143 O O . LEU B 1 58 ? 7.004 -19.719 5.996 1 98.56 58 LEU B O 1
ATOM 3147 N N . GLU B 1 59 ? 9.25 -19.594 6.086 1 97.38 59 GLU B N 1
ATOM 3148 C CA . GLU B 1 59 ? 9.242 -19.188 7.484 1 97.38 59 GLU B CA 1
ATOM 3149 C C . GLU B 1 59 ? 8.508 -17.859 7.66 1 97.38 59 GLU B C 1
ATOM 3151 O O . GLU B 1 59 ? 7.668 -17.719 8.547 1 97.38 59 GLU B O 1
ATOM 3156 N N . LYS B 1 60 ? 8.805 -16.938 6.809 1 96.38 60 LYS B N 1
ATOM 3157 C CA . LYS B 1 60 ? 8.125 -15.641 6.863 1 96.38 60 LYS B CA 1
ATOM 3158 C C . LYS B 1 60 ? 6.625 -15.797 6.625 1 96.38 60 LYS B C 1
ATOM 3160 O O . LYS B 1 60 ? 5.812 -15.148 7.293 1 96.38 60 LYS B O 1
ATOM 3165 N N . MET B 1 61 ? 6.293 -16.578 5.672 1 98.12 61 MET B N 1
ATOM 3166 C CA . MET B 1 61 ? 4.887 -16.734 5.309 1 98.12 61 MET B CA 1
ATOM 3167 C C . MET B 1 61 ? 4.109 -17.422 6.43 1 98.12 61 MET B C 1
ATOM 3169 O O . MET B 1 61 ? 3.02 -16.969 6.793 1 98.12 61 MET B O 1
ATOM 3173 N N . THR B 1 62 ? 4.668 -18.453 7.027 1 97.12 62 THR B N 1
ATOM 3174 C CA . THR B 1 62 ? 3.939 -19.266 7.988 1 97.12 62 THR B CA 1
ATOM 3175 C C . THR B 1 62 ? 3.793 -18.547 9.32 1 97.12 62 THR B C 1
ATOM 3177 O O . THR B 1 62 ? 2.791 -18.719 10.016 1 97.12 62 THR B O 1
ATOM 3180 N N . VAL B 1 63 ? 4.73 -17.656 9.664 1 95.12 63 VAL B N 1
ATOM 3181 C CA . VAL B 1 63 ? 4.621 -16.875 10.891 1 95.12 63 VAL B CA 1
ATOM 3182 C C . VAL B 1 63 ? 3.396 -15.969 10.82 1 95.12 63 VAL B C 1
ATOM 3184 O O . VAL B 1 63 ? 2.771 -15.672 11.844 1 95.12 63 VAL B O 1
ATOM 3187 N N . HIS B 1 64 ? 2.988 -15.664 9.602 1 96.81 64 HIS B N 1
ATOM 3188 C CA . HIS B 1 64 ? 1.829 -14.797 9.406 1 96.81 64 HIS B CA 1
ATOM 3189 C C . HIS B 1 64 ? 0.587 -15.617 9.062 1 96.81 64 HIS B C 1
ATOM 3191 O O . HIS B 1 64 ? -0.43 -15.055 8.648 1 96.81 64 HIS B O 1
ATOM 3197 N N . GLY B 1 65 ? 0.666 -16.906 9.133 1 97.25 65 GLY B N 1
ATOM 3198 C CA . GLY B 1 65 ? -0.536 -17.719 9.102 1 97.25 65 GLY B CA 1
ATOM 3199 C C . GLY B 1 65 ? -0.816 -18.312 7.727 1 97.25 65 GLY B C 1
ATOM 3200 O O . GLY B 1 65 ? -1.9 -18.844 7.484 1 97.25 65 GLY B O 1
ATOM 3201 N N . THR B 1 66 ? 0.124 -18.234 6.812 1 98.38 66 THR B N 1
ATOM 3202 C CA . THR B 1 66 ? -0.07 -18.828 5.5 1 98.38 66 THR B CA 1
ATOM 3203 C C . THR B 1 66 ? -0.017 -20.359 5.594 1 98.38 66 THR B C 1
ATOM 3205 O O . THR B 1 66 ? 0.905 -20.922 6.191 1 98.38 66 THR B O 1
ATOM 3208 N N . THR B 1 67 ? -0.981 -21 4.969 1 98.12 67 THR B N 1
ATOM 3209 C CA . THR B 1 67 ? -1.057 -22.453 5.066 1 98.12 67 THR B CA 1
ATOM 3210 C C . THR B 1 67 ? -0.982 -23.094 3.682 1 98.12 67 THR B C 1
ATOM 3212 O O . THR B 1 67 ? -0.849 -24.312 3.562 1 98.12 67 THR B O 1
ATOM 3215 N N . TYR B 1 68 ? -1.119 -22.375 2.701 1 98.62 68 TYR B N 1
ATOM 3216 C CA . TYR B 1 68 ? -1.021 -22.859 1.327 1 98.62 68 TYR B CA 1
ATOM 3217 C C . TYR B 1 68 ? -0.19 -21.906 0.475 1 98.62 68 TYR B C 1
ATOM 3219 O O . TYR B 1 68 ? -0.355 -20.688 0.557 1 98.62 68 TYR B O 1
ATOM 3227 N N . VAL B 1 69 ? 0.711 -22.438 -0.35 1 98.81 69 VAL B N 1
ATOM 3228 C CA . VAL B 1 69 ? 1.52 -21.656 -1.281 1 98.81 69 VAL B CA 1
ATOM 3229 C C . VAL B 1 69 ? 1.579 -22.359 -2.633 1 98.81 69 VAL B C 1
ATOM 3231 O O . VAL B 1 69 ? 1.824 -23.578 -2.699 1 98.81 69 VAL B O 1
ATOM 3234 N N . ARG B 1 70 ? 1.283 -21.719 -3.664 1 98.75 70 ARG B N 1
ATOM 3235 C CA . ARG B 1 70 ? 1.58 -22.172 -5.02 1 98.75 70 ARG B CA 1
ATOM 3236 C C . ARG B 1 70 ? 2.764 -21.406 -5.602 1 98.75 70 ARG B C 1
ATOM 3238 O O . ARG B 1 70 ? 2.703 -20.188 -5.762 1 98.75 70 ARG B O 1
ATOM 3245 N N . THR B 1 71 ? 3.83 -22.094 -5.895 1 98.88 71 THR B N 1
ATOM 3246 C CA . THR B 1 71 ? 5.062 -21.438 -6.312 1 98.88 71 THR B CA 1
ATOM 3247 C C . THR B 1 71 ? 5.41 -21.812 -7.754 1 98.88 71 THR B C 1
ATOM 3249 O O . THR B 1 71 ? 5.23 -22.953 -8.164 1 98.88 71 THR B O 1
ATOM 3252 N N . HIS B 1 72 ? 5.793 -20.828 -8.516 1 98.94 72 HIS B N 1
ATOM 3253 C CA . HIS B 1 72 ? 6.383 -21.031 -9.836 1 98.94 72 HIS B CA 1
ATOM 3254 C C . HIS B 1 72 ? 7.895 -21.219 -9.734 1 98.94 72 HIS B C 1
ATOM 3256 O O . HIS B 1 72 ? 8.586 -20.422 -9.102 1 98.94 72 HIS B O 1
ATOM 3262 N N . VAL B 1 73 ? 8.383 -22.219 -10.336 1 98.88 73 VAL B N 1
ATOM 3263 C CA . VAL B 1 73 ? 9.797 -22.578 -10.266 1 98.88 73 VAL B CA 1
ATOM 3264 C C . VAL B 1 73 ? 10.391 -22.594 -11.672 1 98.88 73 VAL B C 1
ATOM 3266 O O . VAL B 1 73 ? 9.883 -23.297 -12.555 1 98.88 73 VAL B O 1
ATOM 3269 N N . ASP B 1 74 ? 11.445 -21.891 -11.867 1 98.5 74 ASP B N 1
ATOM 3270 C CA . ASP B 1 74 ? 12.047 -21.719 -13.188 1 98.5 74 ASP B CA 1
ATOM 3271 C C . ASP B 1 74 ? 12.586 -23.031 -13.734 1 98.5 74 ASP B C 1
ATOM 3273 O O . ASP B 1 74 ? 13.258 -23.781 -13.016 1 98.5 74 ASP B O 1
ATOM 3277 N N . VAL B 1 75 ? 12.297 -23.297 -14.945 1 98.56 75 VAL B N 1
ATOM 3278 C CA . VAL B 1 75 ? 12.859 -24.406 -15.711 1 98.56 75 VAL B CA 1
ATOM 3279 C C . VAL B 1 75 ? 13.453 -23.875 -17.016 1 98.56 75 VAL B C 1
ATOM 3281 O O . VAL B 1 75 ? 12.734 -23.328 -17.859 1 98.56 75 VAL B O 1
ATOM 3284 N N . ASP B 1 76 ? 14.672 -23.969 -17.188 1 97.56 76 ASP B N 1
ATOM 3285 C CA . ASP B 1 76 ? 15.406 -23.547 -18.391 1 97.56 76 ASP B CA 1
ATOM 3286 C C . ASP B 1 76 ? 16.844 -24.062 -18.344 1 97.56 76 ASP B C 1
ATOM 3288 O O . ASP B 1 76 ? 17.281 -24.609 -17.328 1 97.56 76 ASP B O 1
ATOM 3292 N N . PRO B 1 77 ? 17.625 -23.938 -19.406 1 97.12 77 PRO B N 1
ATOM 3293 C CA . PRO B 1 77 ? 18.969 -24.531 -19.453 1 97.12 77 PRO B CA 1
ATOM 3294 C C . PRO B 1 77 ? 19.922 -23.891 -18.438 1 97.12 77 PRO B C 1
ATOM 3296 O O . PRO B 1 77 ? 20.953 -24.484 -18.109 1 97.12 77 PRO B O 1
ATOM 3299 N N . LEU B 1 78 ? 19.641 -22.75 -17.938 1 96.12 78 LEU B N 1
ATOM 3300 C CA . LEU B 1 78 ? 20.516 -22.062 -17 1 96.12 78 LEU B CA 1
ATOM 3301 C C . LEU B 1 78 ? 20.484 -22.75 -15.633 1 96.12 78 LEU B C 1
ATOM 3303 O O . LEU B 1 78 ? 21.516 -22.859 -14.961 1 96.12 78 LEU B O 1
ATOM 3307 N N . VAL B 1 79 ? 19.25 -23.188 -15.227 1 96.5 79 VAL B N 1
ATOM 3308 C CA . VAL B 1 79 ? 19.094 -23.766 -13.891 1 96.5 79 VAL B CA 1
ATOM 3309 C C . VAL B 1 79 ? 18.688 -25.234 -14 1 96.5 79 VAL B C 1
ATOM 3311 O O . VAL B 1 79 ? 18.719 -25.969 -13.008 1 96.5 79 VAL B O 1
ATOM 3314 N N . GLU B 1 80 ? 18.297 -25.609 -15.242 1 97.31 80 GLU B N 1
ATOM 3315 C CA . GLU B 1 80 ? 17.828 -26.969 -15.492 1 97.31 80 GLU B CA 1
ATOM 3316 C C . GLU B 1 80 ? 16.672 -27.344 -14.578 1 97.31 80 GLU B C 1
ATOM 3318 O O . GLU B 1 80 ? 15.648 -26.641 -14.547 1 97.31 80 GLU B O 1
ATOM 3323 N N . LEU B 1 81 ? 16.875 -28.438 -13.75 1 98.38 81 LEU B N 1
ATOM 3324 C CA . LEU B 1 81 ? 15.781 -28.875 -12.891 1 98.38 81 LEU B CA 1
ATOM 3325 C C . LEU B 1 81 ? 16.141 -28.688 -11.422 1 98.38 81 LEU B C 1
ATOM 3327 O O . LEU B 1 81 ? 15.438 -29.188 -10.539 1 98.38 81 LEU B O 1
ATOM 3331 N N . ARG B 1 82 ? 17.156 -27.906 -11.188 1 98.06 82 ARG B N 1
ATOM 3332 C CA . ARG B 1 82 ? 17.672 -27.734 -9.828 1 98.06 82 ARG B CA 1
ATOM 3333 C C . ARG B 1 82 ? 16.609 -27.141 -8.914 1 98.06 82 ARG B C 1
ATOM 3335 O O . ARG B 1 82 ? 16.469 -27.562 -7.766 1 98.06 82 ARG B O 1
ATOM 3342 N N . GLY B 1 83 ? 15.906 -26.156 -9.406 1 98.5 83 GLY B N 1
ATOM 3343 C CA . GLY B 1 83 ? 14.836 -25.547 -8.625 1 98.5 83 GLY B CA 1
ATOM 3344 C C . GLY B 1 83 ? 13.703 -26.516 -8.328 1 98.5 83 GLY B C 1
ATOM 3345 O O . GLY B 1 83 ? 13.18 -26.531 -7.207 1 98.5 83 GLY B O 1
ATOM 3346 N N . ILE B 1 84 ? 13.336 -27.312 -9.32 1 98.81 84 ILE B N 1
ATOM 3347 C CA . ILE B 1 84 ? 12.266 -28.281 -9.172 1 98.81 84 ILE B CA 1
ATOM 3348 C C . ILE B 1 84 ? 12.656 -29.328 -8.117 1 98.81 84 ILE B C 1
ATOM 3350 O O . ILE B 1 84 ? 11.875 -29.609 -7.203 1 98.81 84 ILE B O 1
ATOM 3354 N N . GLU B 1 85 ? 13.828 -29.812 -8.219 1 98.75 85 GLU B N 1
ATOM 3355 C CA . GLU B 1 85 ? 14.312 -30.812 -7.258 1 98.75 85 GLU B CA 1
ATOM 3356 C C . GLU B 1 85 ? 14.344 -30.234 -5.84 1 98.75 85 GLU B C 1
ATOM 3358 O O . GLU B 1 85 ? 13.914 -30.891 -4.891 1 98.75 85 GLU B O 1
ATOM 3363 N N . ALA B 1 86 ? 14.812 -29.062 -5.719 1 98.81 86 ALA B N 1
ATOM 3364 C CA . ALA B 1 86 ? 14.859 -28.391 -4.422 1 98.81 86 ALA B CA 1
ATOM 3365 C C . ALA B 1 86 ? 13.453 -28.234 -3.842 1 98.81 86 ALA B C 1
ATOM 3367 O O . ALA B 1 86 ? 13.227 -28.516 -2.666 1 98.81 86 ALA B O 1
ATOM 3368 N N . MET B 1 87 ? 12.531 -27.859 -4.66 1 98.88 87 MET B N 1
ATOM 3369 C CA . MET B 1 87 ? 11.188 -27.547 -4.18 1 98.88 87 MET B CA 1
ATOM 3370 C C . MET B 1 87 ? 10.453 -28.828 -3.783 1 98.88 87 MET B C 1
ATOM 3372 O O . MET B 1 87 ? 9.656 -28.828 -2.846 1 98.88 87 MET B O 1
ATOM 3376 N N . LEU B 1 88 ? 10.727 -29.891 -4.52 1 98.81 88 LEU B N 1
ATOM 3377 C CA . LEU B 1 88 ? 10.133 -31.156 -4.141 1 98.81 88 LEU B CA 1
ATOM 3378 C C . LEU B 1 88 ? 10.609 -31.594 -2.762 1 98.81 88 LEU B C 1
ATOM 3380 O O . LEU B 1 88 ? 9.836 -32.125 -1.968 1 98.81 88 LEU B O 1
ATOM 3384 N N . GLU B 1 89 ? 11.898 -31.391 -2.486 1 98.81 89 GLU B N 1
ATOM 3385 C CA . GLU B 1 89 ? 12.414 -31.688 -1.153 1 98.81 89 GLU B CA 1
ATOM 3386 C C . GLU B 1 89 ? 11.789 -30.766 -0.106 1 98.81 89 GLU B C 1
ATOM 3388 O O . GLU B 1 89 ? 11.406 -31.219 0.975 1 98.81 89 GLU B O 1
ATOM 3393 N N . ILE B 1 90 ? 11.688 -29.516 -0.416 1 98.88 90 ILE B N 1
ATOM 3394 C CA . ILE B 1 90 ? 11.086 -28.531 0.481 1 98.88 90 ILE B CA 1
ATOM 3395 C C . ILE B 1 90 ? 9.633 -28.922 0.769 1 98.88 90 ILE B C 1
ATOM 3397 O O . ILE B 1 90 ? 9.172 -28.812 1.907 1 98.88 90 ILE B O 1
ATOM 3401 N N . LYS B 1 91 ? 8.922 -29.359 -0.274 1 98.69 91 LYS B N 1
ATOM 3402 C CA . LYS B 1 91 ? 7.539 -29.797 -0.12 1 98.69 91 LYS B CA 1
ATOM 3403 C C . LYS B 1 91 ? 7.422 -30.906 0.928 1 98.69 91 LYS B C 1
ATOM 3405 O O . LYS B 1 91 ? 6.523 -30.875 1.771 1 98.69 91 LYS B O 1
ATOM 3410 N N . GLN B 1 92 ? 8.32 -31.781 0.899 1 98.31 92 GLN B N 1
ATOM 3411 C CA . GLN B 1 92 ? 8.312 -32.875 1.869 1 98.31 92 GLN B CA 1
ATOM 3412 C C . GLN B 1 92 ? 8.703 -32.375 3.258 1 98.31 92 GLN B C 1
ATOM 3414 O O . GLN B 1 92 ? 8.086 -32.75 4.254 1 98.31 92 GLN B O 1
ATOM 3419 N N . GLU B 1 93 ? 9.695 -31.547 3.316 1 98.38 93 GLU B N 1
ATOM 3420 C CA . GLU B 1 93 ? 10.234 -31.062 4.586 1 98.38 93 GLU B CA 1
ATOM 3421 C C . GLU B 1 93 ? 9.211 -30.203 5.316 1 98.38 93 GLU B C 1
ATOM 3423 O O . GLU B 1 93 ? 9.188 -30.156 6.547 1 98.38 93 GLU B O 1
ATOM 3428 N N . TRP B 1 94 ? 8.383 -29.531 4.59 1 98.19 94 TRP B N 1
ATOM 3429 C CA . TRP B 1 94 ? 7.492 -28.531 5.184 1 98.19 94 TRP B CA 1
ATOM 3430 C C . TRP B 1 94 ? 6.051 -29.047 5.199 1 98.19 94 TRP B C 1
ATOM 3432 O O . TRP B 1 94 ? 5.125 -28.297 5.512 1 98.19 94 TRP B O 1
ATOM 3442 N N . LYS B 1 95 ? 5.793 -30.281 4.883 1 97.06 95 LYS B N 1
ATOM 3443 C CA . LYS B 1 95 ? 4.469 -30.844 4.617 1 97.06 95 LYS B CA 1
ATOM 3444 C C . LYS B 1 95 ? 3.553 -30.688 5.828 1 97.06 95 LYS B C 1
ATOM 3446 O O . LYS B 1 95 ? 2.328 -30.641 5.68 1 97.06 95 LYS B O 1
ATOM 3451 N N . ASP B 1 96 ? 4.098 -30.562 7.047 1 96 96 ASP B N 1
ATOM 3452 C CA . ASP B 1 96 ? 3.285 -30.453 8.258 1 96 96 ASP B CA 1
ATOM 3453 C C . ASP B 1 96 ? 2.99 -29 8.602 1 96 96 ASP B C 1
ATOM 3455 O O . ASP B 1 96 ? 2.26 -28.719 9.555 1 96 96 ASP B O 1
ATOM 3459 N N . ARG B 1 97 ? 3.48 -28.062 7.836 1 95.94 97 ARG B N 1
ATOM 3460 C CA . ARG B 1 97 ? 3.324 -26.656 8.164 1 95.94 97 ARG B CA 1
ATOM 3461 C C . ARG B 1 97 ? 2.588 -25.906 7.059 1 95.94 97 ARG B C 1
ATOM 3463 O O . ARG B 1 97 ? 1.878 -24.938 7.324 1 95.94 97 ARG B O 1
ATOM 3470 N N . VAL B 1 98 ? 2.801 -26.328 5.832 1 97.94 98 VAL B N 1
ATOM 3471 C CA . VAL B 1 98 ? 2.217 -25.625 4.699 1 97.94 98 VAL B CA 1
ATOM 3472 C C . VAL B 1 98 ? 2.002 -26.594 3.539 1 97.94 98 VAL B C 1
ATOM 3474 O O . VAL B 1 98 ? 2.824 -27.484 3.305 1 97.94 98 VAL B O 1
ATOM 3477 N N . VAL B 1 99 ? 0.889 -26.5 2.875 1 98.38 99 VAL B N 1
ATOM 3478 C CA . VAL B 1 99 ? 0.651 -27.203 1.618 1 98.38 99 VAL B CA 1
ATOM 3479 C C . VAL B 1 99 ? 1.309 -26.453 0.468 1 98.38 99 VAL B C 1
ATOM 3481 O O . VAL B 1 99 ? 1.031 -25.266 0.257 1 98.38 99 VAL B O 1
ATOM 3484 N N . LEU B 1 100 ? 2.164 -27.109 -0.247 1 98.62 100 LEU B N 1
ATOM 3485 C CA . LEU B 1 100 ? 2.949 -26.453 -1.291 1 98.62 100 LEU B CA 1
ATOM 3486 C C . LEU B 1 100 ? 2.668 -27.078 -2.652 1 98.62 100 LEU B C 1
ATOM 3488 O O . LEU B 1 100 ? 2.893 -28.281 -2.848 1 98.62 100 LEU B O 1
ATOM 3492 N N . ASP B 1 101 ? 2.158 -26.344 -3.562 1 98.69 101 ASP B N 1
ATOM 3493 C CA . ASP B 1 101 ? 2.029 -26.766 -4.953 1 98.69 101 ASP B CA 1
ATOM 3494 C C . ASP B 1 101 ? 3.131 -26.156 -5.816 1 98.69 101 ASP B C 1
ATOM 3496 O O . ASP B 1 101 ? 3.418 -24.953 -5.711 1 98.69 101 ASP B O 1
ATOM 3500 N N . ILE B 1 102 ? 3.678 -26.953 -6.629 1 98.81 102 ILE B N 1
ATOM 3501 C CA . ILE B 1 102 ? 4.82 -26.562 -7.449 1 98.81 102 ILE B CA 1
ATOM 3502 C C . ILE B 1 102 ? 4.406 -26.5 -8.914 1 98.81 102 ILE B C 1
ATOM 3504 O O . ILE B 1 102 ? 3.863 -27.469 -9.453 1 98.81 102 ILE B O 1
ATOM 3508 N N . VAL B 1 103 ? 4.637 -25.375 -9.547 1 98.88 103 VAL B N 1
ATOM 3509 C CA . VAL B 1 103 ? 4.363 -25.156 -10.961 1 98.88 103 VAL B CA 1
ATOM 3510 C C . VAL B 1 103 ? 5.68 -25.016 -11.727 1 98.88 103 VAL B C 1
ATOM 3512 O O . VAL B 1 103 ? 6.453 -24.078 -11.461 1 98.88 103 VAL B O 1
ATOM 3515 N N . ALA B 1 104 ? 5.969 -25.891 -12.641 1 98.88 104 ALA B N 1
ATOM 3516 C CA . ALA B 1 104 ? 7.125 -25.75 -13.523 1 98.88 104 ALA B CA 1
ATOM 3517 C C . ALA B 1 104 ? 6.938 -24.578 -14.484 1 98.88 104 ALA B C 1
ATOM 3519 O O . ALA B 1 104 ? 5.992 -24.562 -15.281 1 98.88 104 ALA B O 1
ATOM 3520 N N . PHE B 1 105 ? 7.875 -23.656 -14.461 1 98.88 105 PHE B N 1
ATOM 3521 C CA . PHE B 1 105 ? 7.609 -22.359 -15.055 1 98.88 105 PHE B CA 1
ATOM 3522 C C . PHE B 1 105 ? 8.641 -22.031 -16.125 1 98.88 105 PHE B C 1
ATOM 3524 O O . PHE B 1 105 ? 9.844 -22.016 -15.867 1 98.88 105 PHE B O 1
ATOM 3531 N N . ASN B 1 106 ? 8.133 -21.703 -17.312 1 98.62 106 ASN B N 1
ATOM 3532 C CA . ASN B 1 106 ? 8.984 -21.234 -18.406 1 98.62 106 ASN B CA 1
ATOM 3533 C C . ASN B 1 106 ? 9.203 -19.719 -18.344 1 98.62 106 ASN B C 1
ATOM 3535 O O . ASN B 1 106 ? 8.734 -18.984 -19.219 1 98.62 106 ASN B O 1
ATOM 3539 N N . GLN B 1 107 ? 9.992 -19.312 -17.438 1 97.12 107 GLN B N 1
ATOM 3540 C CA . GLN B 1 107 ? 10.289 -17.906 -17.188 1 97.12 107 GLN B CA 1
ATOM 3541 C C . GLN B 1 107 ? 10.938 -17.25 -18.406 1 97.12 107 GLN B C 1
ATOM 3543 O O . GLN B 1 107 ? 10.648 -16.094 -18.719 1 97.12 107 GLN B O 1
ATOM 3548 N N . GLU B 1 108 ? 11.766 -17.969 -19.141 1 97.19 108 GLU B N 1
ATOM 3549 C CA . GLU B 1 108 ? 12.656 -17.344 -20.125 1 97.19 108 GLU B CA 1
ATOM 3550 C C . GLU B 1 108 ? 12.086 -17.469 -21.531 1 97.19 108 GLU B C 1
ATOM 3552 O O . GLU B 1 108 ? 12.609 -16.859 -22.469 1 97.19 108 GLU B O 1
ATOM 3557 N N . GLY B 1 109 ? 11.055 -18.25 -21.703 1 97.81 109 GLY B N 1
ATOM 3558 C CA . GLY B 1 109 ? 10.438 -18.406 -23.016 1 97.81 109 GLY B CA 1
ATOM 3559 C C . GLY B 1 109 ? 11.078 -19.484 -23.859 1 97.81 109 GLY B C 1
ATOM 3560 O O . GLY B 1 109 ? 12.195 -19.922 -23.578 1 97.81 109 GLY B O 1
ATOM 3561 N N . PHE B 1 110 ? 10.359 -19.891 -24.859 1 98.25 110 PHE B N 1
ATOM 3562 C CA . PHE B 1 110 ? 10.812 -20.938 -25.766 1 98.25 110 PHE B CA 1
ATOM 3563 C C . PHE B 1 110 ? 11.789 -20.375 -26.781 1 98.25 110 PHE B C 1
ATOM 3565 O O . PHE B 1 110 ? 12.672 -21.094 -27.266 1 98.25 110 PHE B O 1
ATOM 3572 N N . ASP B 1 111 ? 11.625 -19.078 -27.188 1 97.81 111 ASP B N 1
ATOM 3573 C CA . ASP B 1 111 ? 12.484 -18.453 -28.188 1 97.81 111 ASP B CA 1
ATOM 3574 C C . ASP B 1 111 ? 13.938 -18.438 -27.734 1 97.81 111 ASP B C 1
ATOM 3576 O O . ASP B 1 111 ? 14.844 -18.797 -28.484 1 97.81 111 ASP B O 1
ATOM 3580 N N . ARG B 1 112 ? 14.156 -18.047 -26.5 1 96.56 112 ARG B N 1
ATOM 3581 C CA . ARG B 1 112 ? 15.508 -17.906 -25.969 1 96.56 112 ARG B CA 1
ATOM 3582 C C . ARG B 1 112 ? 16.156 -19.266 -25.75 1 96.56 112 ARG B C 1
ATOM 3584 O O . ARG B 1 112 ? 17.328 -19.453 -26.062 1 96.56 112 ARG B O 1
ATOM 3591 N N . PHE B 1 113 ? 15.344 -20.219 -25.188 1 97.5 113 PHE B N 1
ATOM 3592 C CA . PHE B 1 113 ? 15.852 -21.547 -24.906 1 97.5 113 PHE B CA 1
ATOM 3593 C C . PHE B 1 113 ? 14.875 -22.625 -25.375 1 97.5 113 PHE B C 1
ATOM 3595 O O . PHE B 1 113 ? 14.086 -23.156 -24.594 1 97.5 113 PHE B O 1
ATOM 3602 N N . PRO B 1 114 ? 15 -23.047 -26.594 1 97.12 114 PRO B N 1
ATOM 3603 C CA . PRO B 1 114 ? 14.078 -24.047 -27.141 1 97.12 114 PRO B CA 1
ATOM 3604 C C . PRO B 1 114 ? 14.133 -25.375 -26.391 1 97.12 114 PRO B C 1
ATOM 3606 O O . PRO B 1 114 ? 13.125 -26.078 -26.328 1 97.12 114 PRO B O 1
ATOM 3609 N N . GLU B 1 115 ? 15.266 -25.688 -25.766 1 97 115 GLU B N 1
ATOM 3610 C CA . GLU B 1 115 ? 15.453 -26.906 -25.016 1 97 115 GLU B CA 1
ATOM 3611 C C . GLU B 1 115 ? 14.539 -26.953 -23.797 1 97 115 GLU B C 1
ATOM 3613 O O . GLU B 1 115 ? 14.352 -28.016 -23.188 1 97 115 GLU B O 1
ATOM 3618 N N . THR B 1 116 ? 13.945 -25.828 -23.484 1 98.19 116 THR B N 1
ATOM 3619 C CA . THR B 1 116 ? 13.094 -25.734 -22.297 1 98.19 116 THR B CA 1
ATOM 3620 C C . THR B 1 116 ? 11.898 -26.688 -22.422 1 98.19 116 THR B C 1
ATOM 3622 O O . THR B 1 116 ? 11.414 -27.203 -21.422 1 98.19 116 THR B O 1
ATOM 3625 N N . THR B 1 117 ? 11.469 -26.938 -23.641 1 97.94 117 THR B N 1
ATOM 3626 C CA . THR B 1 117 ? 10.359 -27.859 -23.859 1 97.94 117 THR B CA 1
ATOM 3627 C C . THR B 1 117 ? 10.664 -29.234 -23.25 1 97.94 117 THR B C 1
ATOM 3629 O O . THR B 1 117 ? 9.836 -29.781 -22.516 1 97.94 117 THR B O 1
ATOM 3632 N N . VAL B 1 118 ? 11.836 -29.766 -23.453 1 98 118 VAL B N 1
ATOM 3633 C CA . VAL B 1 118 ? 12.242 -31.078 -22.953 1 98 118 VAL B CA 1
ATOM 3634 C C . VAL B 1 118 ? 12.367 -31.031 -21.422 1 98 118 VAL B C 1
ATOM 3636 O O . VAL B 1 118 ? 11.953 -31.969 -20.734 1 98 118 VAL B O 1
ATOM 3639 N N . LEU B 1 119 ? 12.898 -29.984 -20.953 1 98.5 119 LEU B N 1
ATOM 3640 C CA . LEU B 1 119 ? 13.094 -29.844 -19.516 1 98.5 119 LEU B CA 1
ATOM 3641 C C . LEU B 1 119 ? 11.758 -29.75 -18.781 1 98.5 119 LEU B C 1
ATOM 3643 O O . LEU B 1 119 ? 11.609 -30.297 -17.688 1 98.5 119 LEU B O 1
ATOM 3647 N N . LEU B 1 120 ? 10.82 -29.016 -19.359 1 98.5 120 LEU B N 1
ATOM 3648 C CA . LEU B 1 120 ? 9.492 -28.953 -18.766 1 98.5 120 LEU B CA 1
ATOM 3649 C C . LEU B 1 120 ? 8.852 -30.328 -18.719 1 98.5 120 LEU B C 1
ATOM 3651 O O . LEU B 1 120 ? 8.234 -30.688 -17.703 1 98.5 120 LEU B O 1
ATOM 3655 N N . GLU B 1 121 ? 9 -31.078 -19.797 1 97.5 121 GLU B N 1
ATOM 3656 C CA . GLU B 1 121 ? 8.477 -32.438 -19.797 1 97.5 121 GLU B CA 1
ATOM 3657 C C . GLU B 1 121 ? 9.086 -33.281 -18.672 1 97.5 121 GLU B C 1
ATOM 3659 O O . GLU B 1 121 ? 8.391 -34.031 -18 1 97.5 121 GLU B O 1
ATOM 3664 N N . GLU B 1 122 ? 10.375 -33.125 -18.516 1 97.81 122 GLU B N 1
ATOM 3665 C CA . GLU B 1 122 ? 11.055 -33.844 -17.438 1 97.81 122 GLU B CA 1
ATOM 3666 C C . GLU B 1 122 ? 10.555 -33.406 -16.078 1 97.81 122 GLU B C 1
ATOM 3668 O O . GLU B 1 122 ? 10.344 -34.219 -15.18 1 97.81 122 GLU B O 1
ATOM 3673 N N . ALA B 1 123 ? 10.367 -32.125 -15.898 1 98.12 123 ALA B N 1
ATOM 3674 C CA . ALA B 1 123 ? 9.844 -31.594 -14.641 1 98.12 123 ALA B CA 1
ATOM 3675 C C . ALA B 1 123 ? 8.469 -32.188 -14.328 1 98.12 123 ALA B C 1
ATOM 3677 O O . ALA B 1 123 ? 8.188 -32.531 -13.18 1 98.12 123 ALA B O 1
ATOM 3678 N N . LEU B 1 124 ? 7.629 -32.219 -15.32 1 97.5 124 LEU B N 1
ATOM 3679 C CA . LEU B 1 124 ? 6.281 -32.75 -15.148 1 97.5 124 LEU B CA 1
ATOM 3680 C C . LEU B 1 124 ? 6.332 -34.219 -14.734 1 97.5 124 LEU B C 1
ATOM 3682 O O . LEU B 1 124 ? 5.504 -34.688 -13.93 1 97.5 124 LEU B O 1
ATOM 3686 N N . LYS B 1 125 ? 7.312 -35 -15.188 1 96 125 LYS B N 1
ATOM 3687 C CA . LYS B 1 125 ? 7.465 -36.406 -14.844 1 96 125 LYS B CA 1
ATOM 3688 C C . LYS B 1 125 ? 7.891 -36.562 -13.383 1 96 125 LYS B C 1
ATOM 3690 O O . LYS B 1 125 ? 7.664 -37.625 -12.781 1 96 125 LYS B O 1
ATOM 3695 N N . LEU B 1 126 ? 8.5 -35.531 -12.859 1 96.44 126 LEU B N 1
ATOM 3696 C CA . LEU B 1 126 ? 8.992 -35.594 -11.484 1 96.44 126 LEU B CA 1
ATOM 3697 C C . LEU B 1 126 ? 7.852 -35.406 -10.492 1 96.44 126 LEU B C 1
ATOM 3699 O O . LEU B 1 126 ? 8.031 -35.625 -9.289 1 96.44 126 LEU B O 1
ATOM 3703 N N . GLY B 1 127 ? 6.691 -34.969 -11 1 93.19 127 GLY B N 1
ATOM 3704 C CA . GLY B 1 127 ? 5.52 -34.969 -10.141 1 93.19 127 GLY B CA 1
ATOM 3705 C C . GLY B 1 127 ? 5.152 -33.562 -9.648 1 93.19 127 GLY B C 1
ATOM 3706 O O . GLY B 1 127 ? 4.645 -33.406 -8.539 1 93.19 127 GLY B O 1
ATOM 3707 N N . VAL B 1 128 ? 5.449 -32.531 -10.367 1 97.06 128 VAL B N 1
ATOM 3708 C CA . VAL B 1 128 ? 4.992 -31.188 -10.016 1 97.06 128 VAL B CA 1
ATOM 3709 C C . VAL B 1 128 ? 3.486 -31.094 -10.234 1 97.06 128 VAL B C 1
ATOM 3711 O O . VAL B 1 128 ? 2.877 -31.969 -10.844 1 97.06 128 VAL B O 1
ATOM 3714 N N . ASN B 1 129 ? 2.846 -30.031 -9.688 1 96.62 129 ASN B N 1
ATOM 3715 C CA . ASN B 1 129 ? 1.393 -29.906 -9.664 1 96.62 129 ASN B CA 1
ATOM 3716 C C . ASN B 1 129 ? 0.875 -29.188 -10.914 1 96.62 129 ASN B C 1
ATOM 3718 O O . ASN B 1 129 ? -0.312 -29.266 -11.234 1 96.62 129 ASN B O 1
ATOM 3722 N N . GLY B 1 130 ? 1.788 -28.469 -11.539 1 98.12 130 GLY B N 1
ATOM 3723 C CA . GLY B 1 130 ? 1.302 -27.672 -12.664 1 98.12 130 GLY B CA 1
ATOM 3724 C C . GLY B 1 130 ? 2.412 -27.188 -13.578 1 98.12 130 GLY B C 1
ATOM 3725 O O . GLY B 1 130 ? 3.578 -27.547 -13.383 1 98.12 130 GLY B O 1
ATOM 3726 N N . ILE B 1 131 ? 2.008 -26.438 -14.617 1 98.75 131 ILE B N 1
ATOM 3727 C CA . ILE B 1 131 ? 2.914 -25.859 -15.602 1 98.75 131 ILE B CA 1
ATOM 3728 C C . ILE B 1 131 ? 2.578 -24.391 -15.805 1 98.75 131 ILE B C 1
ATOM 3730 O O . ILE B 1 131 ? 1.414 -23.984 -15.711 1 98.75 131 ILE B O 1
ATOM 3734 N N . GLY B 1 132 ? 3.596 -23.609 -15.969 1 98.75 132 GLY B N 1
ATOM 3735 C CA . GLY B 1 132 ? 3.422 -22.172 -16.125 1 98.75 132 GLY B CA 1
ATOM 3736 C C . GLY B 1 132 ? 4.125 -21.609 -17.344 1 98.75 132 GLY B C 1
ATOM 3737 O O . GLY B 1 132 ? 5.203 -22.078 -17.719 1 98.75 132 GLY B O 1
ATOM 3738 N N . GLY B 1 133 ? 3.504 -20.625 -17.969 1 98.69 133 GLY B N 1
ATOM 3739 C CA . GLY B 1 133 ? 4.09 -19.891 -19.094 1 98.69 133 GLY B CA 1
ATOM 3740 C C . GLY B 1 133 ? 4.254 -18.406 -18.812 1 98.69 133 GLY B C 1
ATOM 3741 O O . GLY B 1 133 ? 3.723 -17.891 -17.812 1 98.69 133 GLY B O 1
ATOM 3742 N N . HIS B 1 134 ? 5.016 -17.734 -19.625 1 98.38 134 HIS B N 1
ATOM 3743 C CA . HIS B 1 134 ? 5.289 -16.297 -19.594 1 98.38 134 HIS B CA 1
ATOM 3744 C C . HIS B 1 134 ? 5.125 -15.68 -20.984 1 98.38 134 HIS B C 1
ATOM 3746 O O . HIS B 1 134 ? 6.102 -15.547 -21.719 1 98.38 134 HIS B O 1
ATOM 3752 N N . THR B 1 135 ? 4.023 -15.148 -21.234 1 97.69 135 THR B N 1
ATOM 3753 C CA . THR B 1 135 ? 3.582 -14.906 -22.609 1 97.69 135 THR B CA 1
ATOM 3754 C C . THR B 1 135 ? 4.453 -13.844 -23.281 1 97.69 135 THR B C 1
ATOM 3756 O O . THR B 1 135 ? 4.715 -13.914 -24.484 1 97.69 135 THR B O 1
ATOM 3759 N N . SER B 1 136 ? 4.957 -12.875 -22.5 1 94.12 136 SER B N 1
ATOM 3760 C CA . SER B 1 136 ? 5.664 -11.734 -23.094 1 94.12 136 SER B CA 1
ATOM 3761 C C . SER B 1 136 ? 7.113 -12.086 -23.406 1 94.12 136 SER B C 1
ATOM 3763 O O . SER B 1 136 ? 7.84 -11.281 -23.984 1 94.12 136 SER B O 1
ATOM 3765 N N . MET B 1 137 ? 7.551 -13.25 -23.094 1 95.94 137 MET B N 1
ATOM 3766 C CA . MET B 1 137 ? 8.961 -13.602 -23.234 1 95.94 137 MET B CA 1
ATOM 3767 C C . MET B 1 137 ? 9.242 -14.141 -24.641 1 95.94 137 MET B C 1
ATOM 3769 O O . MET B 1 137 ? 10.398 -14.258 -25.047 1 95.94 137 MET B O 1
ATOM 3773 N N . ASP B 1 138 ? 8.234 -14.516 -25.375 1 97.5 138 ASP B N 1
ATOM 3774 C CA . ASP B 1 138 ? 8.375 -14.969 -26.75 1 97.5 138 ASP B CA 1
ATOM 3775 C C . ASP B 1 138 ? 7.797 -13.953 -27.734 1 97.5 138 ASP B C 1
ATOM 3777 O O . ASP B 1 138 ? 6.855 -13.234 -27.391 1 97.5 138 ASP B O 1
ATOM 3781 N N . LYS B 1 139 ? 8.344 -13.914 -28.906 1 96.62 139 LYS B N 1
ATOM 3782 C CA . LYS B 1 139 ? 7.855 -13.008 -29.938 1 96.62 139 LYS B CA 1
ATOM 3783 C C . LYS B 1 139 ? 6.398 -13.305 -30.281 1 96.62 139 LYS B C 1
ATOM 3785 O O . LYS B 1 139 ? 5.609 -12.383 -30.5 1 96.62 139 LYS B O 1
ATOM 3790 N N . ASP B 1 140 ? 6.145 -14.539 -30.391 1 97.75 140 ASP B N 1
ATOM 3791 C CA . ASP B 1 140 ? 4.777 -14.977 -30.641 1 97.75 140 ASP B CA 1
ATOM 3792 C C . ASP B 1 140 ? 4.125 -15.508 -29.359 1 97.75 140 ASP B C 1
ATOM 3794 O O . ASP B 1 140 ? 4.207 -16.703 -29.062 1 97.75 140 ASP B O 1
ATOM 3798 N N . ALA B 1 141 ? 3.387 -14.672 -28.688 1 97.94 141 ALA B N 1
ATOM 3799 C CA . ALA B 1 141 ? 2.762 -15.016 -27.406 1 97.94 141 ALA B CA 1
ATOM 3800 C C . ALA B 1 141 ? 1.718 -16.109 -27.594 1 97.94 141 ALA B C 1
ATOM 3802 O O . ALA B 1 141 ? 1.56 -16.969 -26.719 1 97.94 141 ALA B O 1
ATOM 3803 N N . LYS B 1 142 ? 0.978 -16.062 -28.641 1 97.88 142 LYS B N 1
ATOM 3804 C CA . LYS B 1 142 ? -0.051 -17.078 -28.891 1 97.88 142 LYS B CA 1
ATOM 3805 C C . LYS B 1 142 ? 0.564 -18.453 -29.062 1 97.88 142 LYS B C 1
ATOM 3807 O O . LYS B 1 142 ? 0.036 -19.453 -28.547 1 97.88 142 LYS B O 1
ATOM 3812 N N . ALA B 1 143 ? 1.658 -18.5 -29.781 1 98.19 143 ALA B N 1
ATOM 3813 C CA . ALA B 1 143 ? 2.373 -19.766 -29.922 1 98.19 143 ALA B CA 1
ATOM 3814 C C . ALA B 1 143 ? 2.871 -20.25 -28.562 1 98.19 143 ALA B C 1
ATOM 3816 O O . ALA B 1 143 ? 2.85 -21.453 -28.297 1 98.19 143 ALA B O 1
ATOM 3817 N N . HIS B 1 144 ? 3.365 -19.312 -27.766 1 98.56 144 HIS B N 1
ATOM 3818 C CA . HIS B 1 144 ? 3.787 -19.656 -26.406 1 98.56 144 HIS B CA 1
ATOM 3819 C C . HIS B 1 144 ? 2.662 -20.344 -25.641 1 98.56 144 HIS B C 1
ATOM 3821 O O . HIS B 1 144 ? 2.871 -21.391 -25.016 1 98.56 144 HIS B O 1
ATOM 3827 N N . ILE B 1 145 ? 1.486 -19.75 -25.641 1 98.56 145 ILE B N 1
ATOM 3828 C CA . ILE B 1 145 ? 0.31 -20.266 -24.953 1 98.56 145 ILE B CA 1
ATOM 3829 C C . ILE B 1 145 ? -0.03 -21.656 -25.469 1 98.56 145 ILE B C 1
ATOM 3831 O O . ILE B 1 145 ? -0.24 -22.578 -24.688 1 98.56 145 ILE B O 1
ATOM 3835 N N . HIS B 1 146 ? -0.005 -21.828 -26.766 1 97.5 146 HIS B N 1
ATOM 3836 C CA . HIS B 1 146 ? -0.303 -23.125 -27.375 1 97.5 146 HIS B CA 1
ATOM 3837 C C . HIS B 1 146 ? 0.688 -24.188 -26.906 1 97.5 146 HIS B C 1
ATOM 3839 O O . HIS B 1 146 ? 0.297 -25.312 -26.625 1 97.5 146 HIS B O 1
ATOM 3845 N N . ASN B 1 147 ? 1.942 -23.828 -26.906 1 97.44 147 ASN B N 1
ATOM 3846 C CA . ASN B 1 147 ? 2.973 -24.781 -26.516 1 97.44 147 ASN B CA 1
ATOM 3847 C C . ASN B 1 147 ? 2.781 -25.25 -25.062 1 97.44 147 ASN B C 1
ATOM 3849 O O . ASN B 1 147 ? 2.936 -26.438 -24.766 1 97.44 147 ASN B O 1
ATOM 3853 N N . ILE B 1 148 ? 2.469 -24.328 -24.188 1 98.44 148 ILE B N 1
ATOM 3854 C CA . ILE B 1 148 ? 2.242 -24.672 -22.797 1 98.44 148 ILE B CA 1
ATOM 3855 C C . ILE B 1 148 ? 1.04 -25.609 -22.688 1 98.44 148 ILE B C 1
ATOM 3857 O O . ILE B 1 148 ? 1.099 -26.625 -21.984 1 98.44 148 ILE B O 1
ATOM 3861 N N . PHE B 1 149 ? -0.075 -25.297 -23.375 1 97.75 149 PHE B N 1
ATOM 3862 C CA . PHE B 1 149 ? -1.258 -26.156 -23.344 1 97.75 149 PHE B CA 1
ATOM 3863 C C . PHE B 1 149 ? -0.945 -27.531 -23.922 1 97.75 149 PHE B C 1
ATOM 3865 O O . PHE B 1 149 ? -1.442 -28.547 -23.422 1 97.75 149 PHE B O 1
ATOM 3872 N N . ALA B 1 150 ? -0.182 -27.609 -24.953 1 96.19 150 ALA B N 1
ATOM 3873 C CA . ALA B 1 150 ? 0.191 -28.891 -25.547 1 96.19 150 ALA B CA 1
ATOM 3874 C C . ALA B 1 150 ? 0.949 -29.766 -24.547 1 96.19 150 ALA B C 1
ATOM 3876 O O . ALA B 1 150 ? 0.711 -30.969 -24.469 1 96.19 150 ALA B O 1
ATOM 3877 N N . LEU B 1 151 ? 1.836 -29.141 -23.812 1 96.44 151 LEU B N 1
ATOM 3878 C CA . LEU B 1 151 ? 2.596 -29.875 -22.797 1 96.44 151 LEU B CA 1
ATOM 3879 C C . LEU B 1 151 ? 1.688 -30.328 -21.656 1 96.44 151 LEU B C 1
ATOM 3881 O O . LEU B 1 151 ? 1.888 -31.406 -21.094 1 96.44 151 LEU B O 1
ATOM 3885 N N . ALA B 1 152 ? 0.728 -29.484 -21.328 1 95.5 152 ALA B N 1
ATOM 3886 C CA . ALA B 1 152 ? -0.182 -29.781 -20.219 1 95.5 152 ALA B CA 1
ATOM 3887 C C . ALA B 1 152 ? -1.119 -30.922 -20.578 1 95.5 152 ALA B C 1
ATOM 3889 O O . ALA B 1 152 ? -1.503 -31.719 -19.719 1 95.5 152 ALA B O 1
ATOM 3890 N N . GLU B 1 153 ? -1.661 -31 -21.828 1 88.44 153 GLU B N 1
ATOM 3891 C CA . GLU B 1 153 ? -2.605 -32 -22.297 1 88.44 153 GLU B CA 1
ATOM 3892 C C . GLU B 1 153 ? -2.053 -33.406 -22.094 1 88.44 153 GLU B C 1
ATOM 3894 O O . GLU B 1 153 ? -2.811 -34.344 -21.844 1 88.44 153 GLU B O 1
ATOM 3899 N N . LYS B 1 154 ? -0.908 -33.531 -22.062 1 77.56 154 LYS B N 1
ATOM 3900 C CA . LYS B 1 154 ? -0.247 -34.812 -21.984 1 77.56 154 LYS B CA 1
ATOM 3901 C C . LYS B 1 154 ? -0.191 -35.312 -20.547 1 77.56 154 LYS B C 1
ATOM 3903 O O . LYS B 1 154 ? 0.186 -36.469 -20.281 1 77.56 154 LYS B O 1
ATOM 3908 N N . LYS B 1 155 ? -0.685 -34.469 -19.719 1 82.25 155 LYS B N 1
ATOM 3909 C CA . LYS B 1 155 ? -0.466 -34.781 -18.297 1 82.25 155 LYS B CA 1
ATOM 3910 C C . LYS B 1 155 ? -1.681 -34.375 -17.469 1 82.25 155 LYS B C 1
ATOM 3912 O O . LYS B 1 155 ? -2.438 -33.5 -17.844 1 82.25 155 LYS B O 1
ATOM 3917 N N . ASP B 1 156 ? -2.029 -35.062 -16.5 1 86.38 156 ASP B N 1
ATOM 3918 C CA . ASP B 1 156 ? -3.104 -34.75 -15.57 1 86.38 156 ASP B CA 1
ATOM 3919 C C . ASP B 1 156 ? -2.635 -33.75 -14.516 1 86.38 156 ASP B C 1
ATOM 3921 O O . ASP B 1 156 ? -2.432 -34.094 -13.352 1 86.38 156 ASP B O 1
ATOM 3925 N N . LEU B 1 157 ? -2.465 -32.531 -14.938 1 94.75 157 LEU B N 1
ATOM 3926 C CA . LEU B 1 157 ? -1.959 -31.469 -14.062 1 94.75 157 LEU B CA 1
ATOM 3927 C C . LEU B 1 157 ? -3.104 -30.75 -13.359 1 94.75 157 LEU B C 1
ATOM 3929 O O . LEU B 1 157 ? -4.199 -30.625 -13.914 1 94.75 157 LEU B O 1
ATOM 3933 N N . ASP B 1 158 ? -2.842 -30.297 -12.188 1 95.81 158 ASP B N 1
ATOM 3934 C CA . ASP B 1 158 ? -3.824 -29.547 -11.414 1 95.81 158 ASP B CA 1
ATOM 3935 C C . ASP B 1 158 ? -3.928 -28.109 -11.914 1 95.81 158 ASP B C 1
ATOM 3937 O O . ASP B 1 158 ? -5.008 -27.516 -11.898 1 95.81 158 ASP B O 1
ATOM 3941 N N . TRP B 1 159 ? -2.783 -27.547 -12.367 1 97.81 159 TRP B N 1
ATOM 3942 C CA . TRP B 1 159 ? -2.736 -26.125 -12.633 1 97.81 159 TRP B CA 1
ATOM 3943 C C . TRP B 1 159 ? -2.051 -25.844 -13.969 1 97.81 159 TRP B C 1
ATOM 3945 O O . TRP B 1 159 ? -1.003 -26.406 -14.273 1 97.81 159 TRP B O 1
ATOM 3955 N N . ILE B 1 160 ? -2.619 -25 -14.773 1 98.5 160 ILE B N 1
ATOM 3956 C CA . ILE B 1 160 ? -2.018 -24.359 -15.945 1 98.5 160 ILE B CA 1
ATOM 3957 C C . ILE B 1 160 ? -2.074 -22.844 -15.797 1 98.5 160 ILE B C 1
ATOM 3959 O O . ILE B 1 160 ? -3.15 -22.25 -15.867 1 98.5 160 ILE B O 1
ATOM 3963 N N . GLU B 1 161 ? -0.902 -22.219 -15.57 1 98.81 161 GLU B N 1
ATOM 3964 C CA . GLU B 1 161 ? -0.901 -20.812 -15.172 1 98.81 161 GLU B CA 1
ATOM 3965 C C . GLU B 1 161 ? 0.009 -19.984 -16.078 1 98.81 161 GLU B C 1
ATOM 3967 O O . GLU B 1 161 ? 1.068 -20.469 -16.5 1 98.81 161 GLU B O 1
ATOM 3972 N N . PHE B 1 162 ? -0.425 -18.766 -16.375 1 98.88 162 PHE B N 1
ATOM 3973 C CA . PHE B 1 162 ? 0.336 -17.922 -17.281 1 98.88 162 PHE B CA 1
ATOM 3974 C C . PHE B 1 162 ? 0.603 -16.562 -16.641 1 98.88 162 PHE B C 1
ATOM 3976 O O . PHE B 1 162 ? -0.332 -15.859 -16.25 1 98.88 162 PHE B O 1
ATOM 3983 N N . HIS B 1 163 ? 1.892 -16.188 -16.469 1 98.75 163 HIS B N 1
ATOM 3984 C CA . HIS B 1 163 ? 2.18 -14.758 -16.438 1 98.75 163 HIS B CA 1
ATOM 3985 C C . HIS B 1 163 ? 1.793 -14.086 -17.75 1 98.75 163 HIS B C 1
ATOM 3987 O O . HIS B 1 163 ? 2.473 -14.25 -18.766 1 98.75 163 HIS B O 1
ATOM 3993 N N . THR B 1 164 ? 0.769 -13.352 -17.75 1 98.44 164 THR B N 1
ATOM 3994 C CA . THR B 1 164 ? 0.306 -12.75 -19 1 98.44 164 THR B CA 1
ATOM 3995 C C . THR B 1 164 ? -0.029 -11.273 -18.781 1 98.44 164 THR B C 1
ATOM 3997 O O . THR B 1 164 ? -0.576 -10.898 -17.75 1 98.44 164 THR B O 1
ATOM 4000 N N . ASP B 1 165 ? 0.376 -10.438 -19.719 1 98.19 165 ASP B N 1
ATOM 4001 C CA . ASP B 1 165 ? 0.041 -9.023 -19.781 1 98.19 165 ASP B CA 1
ATOM 4002 C C . ASP B 1 165 ? 0.628 -8.266 -18.594 1 98.19 165 ASP B C 1
ATOM 4004 O O . ASP B 1 165 ? 0.061 -7.27 -18.141 1 98.19 165 ASP B O 1
ATOM 4008 N N . GLU B 1 166 ? 1.727 -8.734 -18.062 1 96.81 166 GLU B N 1
ATOM 4009 C CA . GLU B 1 166 ? 2.266 -8.203 -16.812 1 96.81 166 GLU B CA 1
ATOM 4010 C C . GLU B 1 166 ? 2.965 -6.867 -17.047 1 96.81 166 GLU B C 1
ATOM 4012 O O . GLU B 1 166 ? 3.137 -6.082 -16.109 1 96.81 166 GLU B O 1
ATOM 4017 N N . THR B 1 167 ? 3.334 -6.523 -18.25 1 95.19 167 THR B N 1
ATOM 4018 C CA . THR B 1 167 ? 4.121 -5.332 -18.547 1 95.19 167 THR B CA 1
ATOM 4019 C C . THR B 1 167 ? 3.289 -4.07 -18.344 1 95.19 167 THR B C 1
ATOM 4021 O O . THR B 1 167 ? 3.838 -2.975 -18.203 1 95.19 167 THR B O 1
ATOM 4024 N N . GLY B 1 168 ? 1.981 -4.203 -18.438 1 96.81 168 GLY B N 1
ATOM 4025 C CA . GLY B 1 168 ? 1.104 -3.043 -18.375 1 96.81 168 GLY B CA 1
ATOM 4026 C C . GLY B 1 168 ? 0.97 -2.324 -19.703 1 96.81 168 GLY B C 1
ATOM 4027 O O . GLY B 1 168 ? 0.172 -1.394 -19.828 1 96.81 168 GLY B O 1
ATOM 4028 N N . ASN B 1 169 ? 1.722 -2.721 -20.688 1 96.62 169 ASN B N 1
ATOM 4029 C CA . ASN B 1 169 ? 1.646 -2.156 -22.031 1 96.62 169 ASN B CA 1
ATOM 4030 C C . ASN B 1 169 ? 0.417 -2.658 -22.781 1 96.62 169 ASN B C 1
ATOM 4032 O O . ASN B 1 169 ? 0.244 -3.865 -22.953 1 96.62 169 ASN B O 1
ATOM 4036 N N . PRO B 1 170 ? -0.37 -1.748 -23.25 1 97.12 170 PRO B N 1
ATOM 4037 C CA . PRO B 1 170 ? -1.585 -2.162 -23.953 1 97.12 170 PRO B CA 1
ATOM 4038 C C . PRO B 1 170 ? -1.289 -2.998 -25.203 1 97.12 170 PRO B C 1
ATOM 4040 O O . PRO B 1 170 ? -2.16 -3.73 -25.672 1 97.12 170 PRO B O 1
ATOM 4043 N N . GLN B 1 171 ? -0.052 -2.904 -25.75 1 95.69 171 GLN B N 1
ATOM 4044 C CA . GLN B 1 171 ? 0.319 -3.678 -26.922 1 95.69 171 GLN B CA 1
ATOM 4045 C C . GLN B 1 171 ? 0.672 -5.113 -26.547 1 95.69 171 GLN B C 1
ATOM 4047 O O . GLN B 1 171 ? 0.719 -5.992 -27.422 1 95.69 171 GLN B O 1
ATOM 4052 N N . ASP B 1 172 ? 1.036 -5.305 -25.328 1 96.25 172 ASP B N 1
ATOM 4053 C CA . ASP B 1 172 ? 1.224 -6.641 -24.781 1 96.25 172 ASP B CA 1
ATOM 4054 C C . ASP B 1 172 ? -0.058 -7.145 -24.109 1 96.25 172 ASP B C 1
ATOM 4056 O O . ASP B 1 172 ? -0.226 -7.02 -22.906 1 96.25 172 ASP B O 1
ATOM 4060 N N . PHE B 1 173 ? -0.972 -7.629 -24.906 1 98.25 173 PHE B N 1
ATOM 4061 C CA . PHE B 1 173 ? -2.301 -7.934 -24.391 1 98.25 173 PHE B CA 1
ATOM 4062 C C . PHE B 1 173 ? -2.811 -9.25 -24.969 1 98.25 173 PHE B C 1
ATOM 4064 O O . PHE B 1 173 ? -3.402 -9.281 -26.047 1 98.25 173 PHE B O 1
ATOM 4071 N N . ASN B 1 174 ? -2.641 -10.312 -24.188 1 98.62 174 ASN B N 1
ATOM 4072 C CA . ASN B 1 174 ? -2.922 -11.664 -24.641 1 98.62 174 ASN B CA 1
ATOM 4073 C C . ASN B 1 174 ? -4.055 -12.305 -23.859 1 98.62 174 ASN B C 1
ATOM 4075 O O . ASN B 1 174 ? -4.488 -13.414 -24.172 1 98.62 174 ASN B O 1
ATOM 4079 N N . LEU B 1 175 ? -4.613 -11.641 -22.891 1 98.81 175 LEU B N 1
ATOM 4080 C CA . LEU B 1 175 ? -5.641 -12.156 -22 1 98.81 175 LEU B CA 1
ATOM 4081 C C . LEU B 1 175 ? -6.875 -12.594 -22.781 1 98.81 175 LEU B C 1
ATOM 4083 O O . LEU B 1 175 ? -7.453 -13.648 -22.5 1 98.81 175 LEU B O 1
ATOM 4087 N N . PRO B 1 176 ? -7.348 -11.812 -23.828 1 98.62 176 PRO B N 1
ATOM 4088 C CA . PRO B 1 176 ? -8.508 -12.266 -24.609 1 98.62 176 PRO B CA 1
ATOM 4089 C C . PRO B 1 176 ? -8.266 -13.617 -25.281 1 98.62 176 PRO B C 1
ATOM 4091 O O . PRO B 1 176 ? -9.148 -14.477 -25.281 1 98.62 176 PRO B O 1
ATOM 4094 N N . TYR B 1 177 ? -7.137 -13.742 -25.844 1 98.69 177 TYR B N 1
ATOM 4095 C CA . TYR B 1 177 ? -6.812 -14.992 -26.547 1 98.69 177 TYR B CA 1
ATOM 4096 C C . TYR B 1 177 ? -6.738 -16.156 -25.562 1 98.69 177 TYR B C 1
ATOM 4098 O O . TYR B 1 177 ? -7.25 -17.234 -25.844 1 98.69 177 TYR B O 1
ATOM 4106 N N . LEU B 1 178 ? -6.066 -15.961 -24.422 1 98.88 178 LEU B N 1
ATOM 4107 C CA . LEU B 1 178 ? -5.977 -17 -23.391 1 98.88 178 LEU B CA 1
ATOM 4108 C C . LEU B 1 178 ? -7.367 -17.422 -22.938 1 98.88 178 LEU B C 1
ATOM 4110 O O . LEU B 1 178 ? -7.621 -18.625 -22.766 1 98.88 178 LEU B O 1
ATOM 4114 N N . ALA B 1 179 ? -8.266 -16.484 -22.766 1 98.81 179 ALA B N 1
ATOM 4115 C CA . ALA B 1 179 ? -9.641 -16.781 -22.359 1 98.81 179 ALA B CA 1
ATOM 4116 C C . ALA B 1 179 ? -10.344 -17.625 -23.422 1 98.81 179 ALA B C 1
ATOM 4118 O O . ALA B 1 179 ? -11.031 -18.594 -23.094 1 98.81 179 ALA B O 1
ATOM 4119 N N . ASP B 1 180 ? -10.148 -17.203 -24.672 1 98.56 180 ASP B N 1
ATOM 4120 C CA . ASP B 1 180 ? -10.781 -17.922 -25.766 1 98.56 180 ASP B CA 1
ATOM 4121 C C . ASP B 1 180 ? -10.328 -19.391 -25.797 1 98.56 180 ASP B C 1
ATOM 4123 O O . ASP B 1 180 ? -11.148 -20.297 -25.953 1 98.56 180 ASP B O 1
ATOM 4127 N N . ILE B 1 181 ? -9.039 -19.625 -25.688 1 98.12 181 ILE B N 1
ATOM 4128 C CA . ILE B 1 181 ? -8.5 -20.984 -25.75 1 98.12 181 ILE B CA 1
ATOM 4129 C C . ILE B 1 181 ? -8.977 -21.766 -24.531 1 98.12 181 ILE B C 1
ATOM 4131 O O . ILE B 1 181 ? -9.336 -22.953 -24.656 1 98.12 181 ILE B O 1
ATOM 4135 N N . THR B 1 182 ? -8.938 -21.156 -23.375 1 98.31 182 THR B N 1
ATOM 4136 C CA . THR B 1 182 ? -9.406 -21.828 -22.156 1 98.31 182 THR B CA 1
ATOM 4137 C C . THR B 1 182 ? -10.859 -22.266 -22.312 1 98.31 182 THR B C 1
ATOM 4139 O O . THR B 1 182 ? -11.219 -23.391 -21.938 1 98.31 182 THR B O 1
ATOM 4142 N N . ASN B 1 183 ? -11.695 -21.359 -22.828 1 98.25 183 ASN B N 1
ATOM 4143 C CA . ASN B 1 183 ? -13.102 -21.672 -23.062 1 98.25 183 ASN B CA 1
ATOM 4144 C C .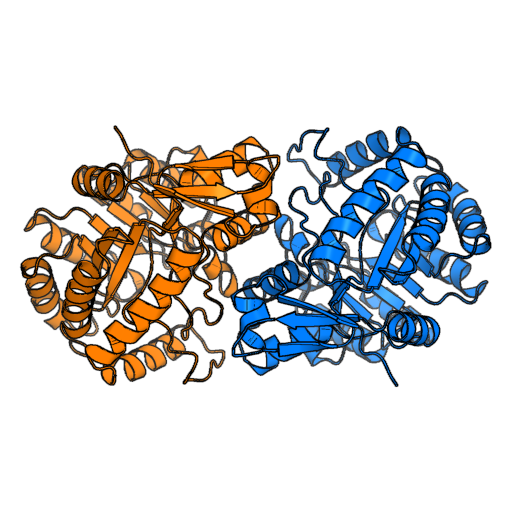 ASN B 1 183 ? -13.258 -22.844 -24.031 1 98.25 183 ASN B C 1
ATOM 4146 O O . ASN B 1 183 ? -14.031 -23.766 -23.766 1 98.25 183 ASN B O 1
ATOM 4150 N N . ARG B 1 184 ? -12.555 -22.797 -25.109 1 97.56 184 ARG B N 1
ATOM 4151 C CA . ARG B 1 184 ? -12.633 -23.844 -26.141 1 97.56 184 ARG B CA 1
ATOM 4152 C C . ARG B 1 184 ? -12.242 -25.203 -25.562 1 97.56 184 ARG B C 1
ATOM 4154 O O . ARG B 1 184 ? -12.852 -26.219 -25.891 1 97.56 184 ARG B O 1
ATOM 4161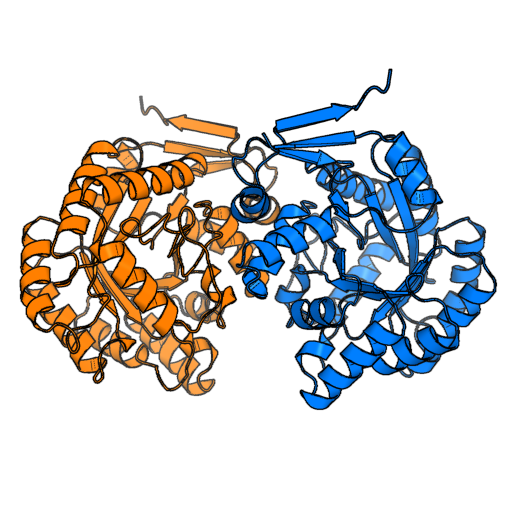 N N . LEU B 1 185 ? -11.25 -25.234 -24.703 1 95.94 185 LEU B N 1
ATOM 4162 C CA . LEU B 1 185 ? -10.734 -26.484 -24.141 1 95.94 185 LEU B CA 1
ATOM 4163 C C . LEU B 1 185 ? -11.555 -26.922 -22.938 1 95.94 185 LEU B C 1
ATOM 4165 O O . LEU B 1 185 ? -11.445 -28.062 -22.484 1 95.94 185 LEU B O 1
ATOM 4169 N N . GLY B 1 186 ? -12.312 -26 -22.359 1 96.06 186 GLY B N 1
ATOM 4170 C CA . GLY B 1 186 ? -13.172 -26.312 -21.219 1 96.06 186 GLY B CA 1
ATOM 4171 C C . GLY B 1 186 ? -12.414 -26.484 -19.922 1 96.06 186 GLY B C 1
ATOM 4172 O O . GLY B 1 186 ? -12.828 -27.25 -19.047 1 96.06 186 GLY B O 1
ATOM 4173 N N . TYR B 1 187 ? -11.289 -25.859 -19.75 1 95.38 187 TYR B N 1
ATOM 4174 C CA . TYR B 1 187 ? -10.422 -26.094 -18.609 1 95.38 187 TYR B CA 1
ATOM 4175 C C . TYR B 1 187 ? -10.898 -25.328 -17.391 1 95.38 187 TYR B C 1
ATOM 4177 O O . TYR B 1 187 ? -10.602 -25.703 -16.25 1 95.38 187 TYR B O 1
ATOM 4185 N N . LYS B 1 188 ? -11.555 -24.125 -17.625 1 95.69 188 LYS B N 1
ATOM 4186 C CA . LYS B 1 188 ? -12.156 -23.328 -16.547 1 95.69 188 LYS B CA 1
ATOM 4187 C C . LYS B 1 188 ? -11.125 -22.953 -15.5 1 95.69 188 LYS B C 1
ATOM 4189 O O . LYS B 1 188 ? -10.07 -22.391 -15.82 1 95.69 188 LYS B O 1
ATOM 4194 N N . GLN B 1 189 ? -11.297 -23.281 -14.258 1 94.88 189 GLN B N 1
ATOM 4195 C CA . GLN B 1 189 ? -10.477 -22.781 -13.156 1 94.88 189 GLN B CA 1
ATOM 4196 C C . GLN B 1 189 ? -9.133 -23.5 -13.109 1 94.88 189 GLN B C 1
ATOM 4198 O O . GLN B 1 189 ? -8.25 -23.125 -12.336 1 94.88 189 GLN B O 1
ATOM 4203 N N . LYS B 1 190 ? -8.969 -24.562 -13.945 1 95.38 190 LYS B N 1
ATOM 4204 C CA . LYS B 1 190 ? -7.648 -25.172 -14.086 1 95.38 190 LYS B CA 1
ATOM 4205 C C . LYS B 1 190 ? -6.637 -24.156 -14.625 1 95.38 190 LYS B C 1
ATOM 4207 O O . LYS B 1 190 ? -5.434 -24.297 -14.398 1 95.38 190 LYS B O 1
ATOM 4212 N N . VAL B 1 191 ? -7.113 -23.156 -15.391 1 98.19 191 VAL B N 1
ATOM 4213 C CA . VAL B 1 191 ? -6.262 -22.141 -16 1 98.19 191 VAL B CA 1
ATOM 4214 C C . VAL B 1 191 ? -6.316 -20.859 -15.18 1 98.19 191 VAL B C 1
ATOM 4216 O O . VAL B 1 191 ? -7.398 -20.375 -14.82 1 98.19 191 VAL B O 1
ATOM 4219 N N . THR B 1 192 ? -5.188 -20.312 -14.828 1 98.69 192 THR B N 1
ATOM 4220 C CA . THR B 1 192 ? -5.066 -19.062 -14.094 1 98.69 192 THR B CA 1
ATOM 4221 C C . THR B 1 192 ? -4.219 -18.047 -14.875 1 98.69 192 THR B C 1
ATOM 4223 O O . THR B 1 192 ? -3.158 -18.406 -15.391 1 98.69 192 THR B O 1
ATOM 4226 N N . ALA B 1 193 ? -4.715 -16.859 -15.078 1 98.94 193 ALA B N 1
ATOM 4227 C CA . ALA B 1 193 ? -3.918 -15.734 -15.57 1 98.94 193 ALA B CA 1
ATOM 4228 C C . ALA B 1 193 ? -3.375 -14.906 -14.406 1 98.94 193 ALA B C 1
ATOM 4230 O O . ALA B 1 193 ? -4.129 -14.484 -13.531 1 98.94 193 ALA B O 1
ATOM 4231 N N . ILE B 1 194 ? -2.092 -14.688 -14.383 1 98.88 194 ILE B N 1
ATOM 4232 C CA . ILE B 1 194 ? -1.437 -13.984 -13.289 1 98.88 194 ILE B CA 1
ATOM 4233 C C . ILE B 1 194 ? -1.063 -12.57 -13.742 1 98.88 194 ILE B C 1
ATOM 4235 O O . ILE B 1 194 ? -0.577 -12.375 -14.859 1 98.88 194 ILE B O 1
ATOM 4239 N N . HIS B 1 195 ? -1.269 -11.523 -12.883 1 98.69 195 HIS B N 1
ATOM 4240 C CA . HIS B 1 195 ? -0.985 -10.102 -13.047 1 98.69 195 HIS B CA 1
ATOM 4241 C C . HIS B 1 195 ? -2.035 -9.422 -13.922 1 98.69 195 HIS B C 1
ATOM 4243 O O . HIS B 1 195 ? -2.924 -8.734 -13.406 1 98.69 195 HIS B O 1
ATOM 4249 N N . CYS B 1 196 ? -1.962 -9.617 -15.258 1 98.81 196 CYS B N 1
ATOM 4250 C CA . CYS B 1 196 ? -2.922 -9.086 -16.219 1 98.81 196 CYS B CA 1
ATOM 4251 C C . CYS B 1 196 ? -2.961 -7.559 -16.156 1 98.81 196 CYS B C 1
ATOM 4253 O O . CYS B 1 196 ? -4.027 -6.957 -16.281 1 98.81 196 CYS B O 1
ATOM 4255 N N . CYS B 1 197 ? -1.852 -6.914 -16.031 1 98.75 197 CYS B N 1
ATOM 4256 C CA . CYS B 1 197 ? -1.771 -5.488 -15.75 1 98.75 197 CYS B CA 1
ATOM 4257 C C . CYS B 1 197 ? -2.139 -4.668 -16.984 1 98.75 197 CYS B C 1
ATOM 4259 O O . CYS B 1 197 ? -2.654 -3.553 -16.859 1 98.75 197 CYS B O 1
ATOM 4261 N N . SER B 1 198 ? -1.918 -5.168 -18.188 1 98.75 198 SER B N 1
ATOM 4262 C CA . SER B 1 198 ? -2.256 -4.438 -19.406 1 98.75 198 SER B CA 1
ATOM 4263 C C . SER B 1 198 ? -3.748 -4.137 -19.469 1 98.75 198 SER B C 1
ATOM 4265 O O . SER B 1 198 ? -4.164 -3.166 -20.109 1 98.75 198 SER B O 1
ATOM 4267 N N . LEU B 1 199 ? -4.559 -4.969 -18.828 1 98.88 199 LEU B N 1
ATOM 4268 C CA . LEU B 1 199 ? -6.004 -4.781 -18.812 1 98.88 199 LEU B CA 1
ATOM 4269 C C . LEU B 1 199 ? -6.367 -3.398 -18.281 1 98.88 199 LEU B C 1
ATOM 4271 O O . LEU B 1 199 ? -7.383 -2.822 -18.672 1 98.88 199 LEU B O 1
ATOM 4275 N N . ALA B 1 200 ? -5.547 -2.826 -17.422 1 98.62 200 ALA B N 1
ATOM 4276 C CA . ALA B 1 200 ? -5.801 -1.519 -16.828 1 98.62 200 ALA B CA 1
ATOM 4277 C C . ALA B 1 200 ? -5.574 -0.397 -17.828 1 98.62 200 ALA B C 1
ATOM 4279 O O . ALA B 1 200 ? -5.984 0.743 -17.609 1 98.62 200 ALA B O 1
ATOM 4280 N N . ASN B 1 201 ? -4.934 -0.681 -18.953 1 98.44 201 ASN B N 1
ATOM 4281 C CA . ASN B 1 201 ? -4.445 0.404 -19.797 1 98.44 201 ASN B CA 1
ATOM 4282 C C . ASN B 1 201 ? -5.004 0.306 -21.219 1 98.44 201 ASN B C 1
ATOM 4284 O O . ASN B 1 201 ? -4.781 1.197 -22.031 1 98.44 201 ASN B O 1
ATOM 4288 N N . VAL B 1 202 ? -5.684 -0.773 -21.562 1 98.69 202 VAL B N 1
ATOM 4289 C CA . VAL B 1 202 ? -6.32 -0.882 -22.875 1 98.69 202 VAL B CA 1
ATOM 4290 C C . VAL B 1 202 ? -7.582 -0.025 -22.906 1 98.69 202 VAL B C 1
ATOM 4292 O O . VAL B 1 202 ? -8.031 0.473 -21.875 1 98.69 202 VAL B O 1
ATOM 4295 N N . GLU B 1 203 ? -8.086 0.207 -24.109 1 98.31 203 GLU B N 1
ATOM 4296 C CA . GLU B 1 203 ? -9.32 0.97 -24.281 1 98.31 203 GLU B CA 1
ATOM 4297 C C . GLU B 1 203 ? -10.477 0.325 -23.516 1 98.31 203 GLU B C 1
ATOM 4299 O O . GLU B 1 203 ? -10.555 -0.901 -23.422 1 98.31 203 GLU B O 1
ATOM 4304 N N . GLU B 1 204 ? -11.367 1.123 -23.047 1 98.44 204 GLU B N 1
ATOM 4305 C CA . GLU B 1 204 ? -12.43 0.708 -22.141 1 98.44 204 GLU B CA 1
ATOM 4306 C C . GLU B 1 204 ? -13.273 -0.404 -22.75 1 98.44 204 GLU B C 1
ATOM 4308 O O . GLU B 1 204 ? -13.57 -1.405 -22.094 1 98.44 204 GLU B O 1
ATOM 4313 N N . GLU B 1 205 ? -13.664 -0.299 -23.984 1 98.56 205 GLU B N 1
ATOM 4314 C CA . GLU B 1 205 ? -14.5 -1.301 -24.625 1 98.56 205 GLU B CA 1
ATOM 4315 C C . GLU B 1 205 ? -13.789 -2.648 -24.719 1 98.56 205 GLU B C 1
ATOM 4317 O O . GLU B 1 205 ? -14.398 -3.693 -24.469 1 98.56 205 GLU B O 1
ATOM 4322 N N . LEU B 1 206 ? -12.539 -2.578 -25.078 1 98.69 206 LEU B N 1
ATOM 4323 C CA . LEU B 1 206 ? -11.742 -3.799 -25.156 1 98.69 206 LEU B CA 1
ATOM 4324 C C . LEU B 1 206 ? -11.594 -4.438 -23.781 1 98.69 206 LEU B C 1
ATOM 4326 O O . LEU B 1 206 ? -11.68 -5.664 -23.641 1 98.69 206 LEU B O 1
ATOM 4330 N N . ALA B 1 207 ? -11.367 -3.639 -22.766 1 98.88 207 ALA B N 1
ATOM 4331 C CA . ALA B 1 207 ? -11.266 -4.141 -21.406 1 98.88 207 ALA B CA 1
ATOM 4332 C C . ALA B 1 207 ? -12.547 -4.852 -20.984 1 98.88 207 ALA B C 1
ATOM 4334 O O . ALA B 1 207 ? -12.5 -5.969 -20.453 1 98.88 207 ALA B O 1
ATOM 4335 N N . GLU B 1 208 ? -13.656 -4.227 -21.25 1 98.75 208 GLU B N 1
ATOM 4336 C CA . GLU B 1 208 ? -14.945 -4.789 -20.859 1 98.75 208 GLU B CA 1
ATOM 4337 C C . GLU B 1 208 ? -15.203 -6.121 -21.562 1 98.75 208 GLU B C 1
ATOM 4339 O O . GLU B 1 208 ? -15.625 -7.09 -20.938 1 98.75 208 GLU B O 1
ATOM 4344 N N . ARG B 1 209 ? -14.93 -6.125 -22.828 1 98.81 209 ARG B N 1
ATOM 4345 C CA . ARG B 1 209 ? -15.109 -7.352 -23.594 1 98.81 209 ARG B CA 1
ATOM 4346 C C . ARG B 1 209 ? -14.195 -8.461 -23.078 1 98.81 209 ARG B C 1
ATOM 4348 O O . ARG B 1 209 ? -14.602 -9.625 -23.016 1 98.81 209 ARG B O 1
ATOM 4355 N N . THR B 1 210 ? -12.992 -8.117 -22.781 1 98.94 210 THR B N 1
ATOM 4356 C CA . THR B 1 210 ? -12.031 -9.094 -22.281 1 98.94 210 THR B CA 1
ATOM 4357 C C . THR B 1 210 ? -12.477 -9.656 -20.938 1 98.94 210 THR B C 1
ATOM 4359 O O . THR B 1 210 ? -12.414 -10.867 -20.719 1 98.94 210 THR B O 1
ATOM 4362 N N . ILE B 1 211 ? -12.898 -8.805 -20.062 1 98.94 211 ILE B N 1
ATOM 4363 C CA . ILE B 1 211 ? -13.375 -9.227 -18.75 1 98.94 211 ILE B CA 1
ATOM 4364 C C . ILE B 1 211 ? -14.531 -10.211 -18.906 1 98.94 211 ILE B C 1
ATOM 4366 O O . ILE B 1 211 ? -14.578 -11.234 -18.219 1 98.94 211 ILE B O 1
ATOM 4370 N N . GLU B 1 212 ? -15.422 -9.938 -19.797 1 98.81 212 GLU B N 1
ATOM 4371 C CA . GLU B 1 212 ? -16.531 -10.844 -20.078 1 98.81 212 GLU B CA 1
ATOM 4372 C C . GLU B 1 212 ? -16.031 -12.195 -20.578 1 98.81 212 GLU B C 1
ATOM 4374 O O . GLU B 1 212 ? -16.562 -13.242 -20.188 1 98.81 212 GLU B O 1
ATOM 4379 N N . LYS B 1 213 ? -15.078 -12.156 -21.5 1 98.81 213 LYS B N 1
ATOM 4380 C CA . LYS B 1 213 ? -14.508 -13.391 -22.031 1 98.81 213 LYS B CA 1
ATOM 4381 C C . LYS B 1 213 ? -13.891 -14.234 -20.906 1 98.81 213 LYS B C 1
ATOM 4383 O O . LYS B 1 213 ? -14.047 -15.453 -20.891 1 98.81 213 LYS B O 1
ATOM 4388 N N . VAL B 1 214 ? -13.133 -13.594 -20.047 1 98.94 214 VAL B N 1
ATOM 4389 C CA . VAL B 1 214 ? -12.477 -14.281 -18.938 1 98.94 214 VAL B CA 1
ATOM 4390 C C . VAL B 1 214 ? -13.531 -14.922 -18.031 1 98.94 214 VAL B C 1
ATOM 4392 O O . VAL B 1 214 ? -13.406 -16.094 -17.656 1 98.94 214 VAL B O 1
ATOM 4395 N N . ALA B 1 215 ? -14.562 -14.141 -17.703 1 98.88 215 ALA B N 1
ATOM 4396 C CA . ALA B 1 215 ? -15.648 -14.648 -16.875 1 98.88 215 ALA B CA 1
ATOM 4397 C C . ALA B 1 215 ? -16.328 -15.852 -17.531 1 98.88 215 ALA B C 1
ATOM 4399 O O . ALA B 1 215 ? -16.578 -16.859 -16.875 1 98.88 215 ALA B O 1
ATOM 4400 N N . HIS B 1 216 ? -16.594 -15.695 -18.812 1 98.69 216 HIS B N 1
ATOM 4401 C CA . HIS B 1 216 ? -17.266 -16.75 -19.562 1 98.69 216 HIS B CA 1
ATOM 4402 C C . HIS B 1 216 ? -16.406 -18.016 -19.609 1 98.69 216 HIS B C 1
ATOM 4404 O O . HIS B 1 216 ? -16.938 -19.125 -19.531 1 98.69 216 HIS B O 1
ATOM 4410 N N . ALA B 1 217 ? -15.125 -17.875 -19.75 1 98.69 217 ALA B N 1
ATOM 4411 C CA . ALA B 1 217 ? -14.211 -19 -19.812 1 98.69 217 ALA B CA 1
ATOM 4412 C C . ALA B 1 217 ? -14.117 -19.719 -18.469 1 98.69 217 ALA B C 1
ATOM 4414 O O . ALA B 1 217 ? -13.656 -20.859 -18.375 1 98.69 217 ALA B O 1
ATOM 4415 N N . GLY B 1 218 ? -14.469 -19 -17.375 1 98.12 218 GLY B N 1
ATOM 4416 C CA . GLY B 1 218 ? -14.406 -19.562 -16.031 1 98.12 218 GLY B CA 1
ATOM 4417 C C . GLY B 1 218 ? -12.992 -19.641 -15.477 1 98.12 218 GLY B C 1
ATOM 4418 O O . GLY B 1 218 ? -12.742 -20.344 -14.5 1 98.12 218 GLY B O 1
ATOM 4419 N N . MET B 1 219 ? -12.062 -18.953 -16.062 1 97.19 219 MET B N 1
ATOM 4420 C CA . MET B 1 219 ? -10.68 -18.984 -15.617 1 97.19 219 MET B CA 1
ATOM 4421 C C . MET B 1 219 ? -10.484 -18.125 -14.375 1 97.19 219 MET B C 1
ATOM 4423 O O . MET B 1 219 ? -11.336 -17.297 -14.047 1 97.19 219 MET B O 1
ATOM 4427 N N . THR B 1 220 ? -9.391 -18.344 -13.664 1 98.38 220 THR B N 1
ATOM 4428 C CA . THR B 1 220 ? -9.031 -17.609 -12.461 1 98.38 220 THR B CA 1
ATOM 4429 C C . THR B 1 220 ? -8.016 -16.516 -12.773 1 98.38 220 THR B C 1
ATOM 4431 O O . THR B 1 220 ? -7.207 -16.656 -13.688 1 98.38 220 THR B O 1
ATOM 4434 N N . VAL B 1 221 ? -8.109 -15.406 -12.117 1 98.88 221 VAL B N 1
ATOM 4435 C CA . VAL B 1 221 ? -7.078 -14.375 -12.195 1 98.88 221 VAL B CA 1
ATOM 4436 C C . VAL B 1 221 ? -6.406 -14.211 -10.836 1 98.88 221 VAL B C 1
ATOM 4438 O O . VAL B 1 221 ? -7.086 -14.07 -9.812 1 98.88 221 VAL B O 1
ATOM 4441 N N . THR B 1 222 ? -5.105 -14.32 -10.789 1 98.88 222 THR B N 1
ATOM 4442 C CA . THR B 1 222 ? -4.32 -14.023 -9.594 1 98.88 222 THR B CA 1
ATOM 4443 C C . THR B 1 222 ? -3.652 -12.656 -9.711 1 98.88 222 THR B C 1
ATOM 4445 O O . THR B 1 222 ? -2.85 -12.43 -10.625 1 98.88 222 THR B O 1
ATOM 4448 N N . THR B 1 223 ? -4.031 -11.773 -8.875 1 98.88 223 THR B N 1
ATOM 4449 C CA . THR B 1 223 ? -3.387 -10.461 -8.828 1 98.88 223 THR B CA 1
ATOM 4450 C C . THR B 1 223 ? -2.266 -10.453 -7.793 1 98.88 223 THR B C 1
ATOM 4452 O O . THR B 1 223 ? -2.365 -11.102 -6.754 1 98.88 223 THR B O 1
ATOM 4455 N N . CYS B 1 224 ? -1.235 -9.789 -8.086 1 98.75 224 CYS B N 1
ATOM 4456 C CA . CYS B 1 224 ? -0.115 -9.547 -7.188 1 98.75 224 CYS B CA 1
ATOM 4457 C C . CYS B 1 224 ? 0.034 -8.062 -6.895 1 98.75 224 CYS B C 1
ATOM 4459 O O . CYS B 1 224 ? 0.652 -7.328 -7.668 1 98.75 224 CYS B O 1
ATOM 4461 N N . PRO B 1 225 ? -0.397 -7.598 -5.777 1 98.56 225 PRO B N 1
ATOM 4462 C CA . PRO B 1 225 ? -0.535 -6.168 -5.504 1 98.56 225 PRO B CA 1
ATOM 4463 C C . PRO B 1 225 ? 0.799 -5.426 -5.559 1 98.56 225 PRO B C 1
ATOM 4465 O O . PRO B 1 225 ? 0.833 -4.227 -5.848 1 98.56 225 PRO B O 1
ATOM 4468 N N . THR B 1 226 ? 1.925 -6.07 -5.328 1 97.94 226 THR B N 1
ATOM 4469 C CA . THR B 1 226 ? 3.225 -5.41 -5.277 1 97.94 226 THR B CA 1
ATOM 4470 C C . THR B 1 226 ? 3.631 -4.91 -6.66 1 97.94 226 THR B C 1
ATOM 4472 O O . THR B 1 226 ? 4.543 -4.094 -6.789 1 97.94 226 THR B O 1
ATOM 4475 N N . ALA B 1 227 ? 2.924 -5.332 -7.715 1 97.5 227 ALA B N 1
ATOM 4476 C CA . ALA B 1 227 ? 3.18 -4.859 -9.07 1 97.5 227 ALA B CA 1
ATOM 4477 C C . ALA B 1 227 ? 2.979 -3.35 -9.172 1 97.5 227 ALA B C 1
ATOM 4479 O O . ALA B 1 227 ? 3.498 -2.707 -10.094 1 97.5 227 ALA B O 1
ATOM 4480 N N . ILE B 1 228 ? 2.334 -2.74 -8.211 1 97.62 228 ILE B N 1
ATOM 4481 C CA . ILE B 1 228 ? 2.016 -1.316 -8.211 1 97.62 228 ILE B CA 1
ATOM 4482 C C . ILE B 1 228 ? 3.307 -0.5 -8.195 1 97.62 228 ILE B C 1
ATOM 4484 O O . ILE B 1 228 ? 3.311 0.671 -8.586 1 97.62 228 ILE B O 1
ATOM 4488 N N . ALA B 1 229 ? 4.363 -1.091 -7.797 1 96.69 229 ALA B N 1
ATOM 4489 C CA . ALA B 1 229 ? 5.637 -0.381 -7.723 1 96.69 229 ALA B CA 1
ATOM 4490 C C . ALA B 1 229 ? 6.109 0.042 -9.109 1 96.69 229 ALA B C 1
ATOM 4492 O O . ALA B 1 229 ? 6.883 0.993 -9.25 1 96.69 229 ALA B O 1
ATOM 4493 N N . THR B 1 230 ? 5.613 -0.681 -10.133 1 95.56 230 THR B N 1
ATOM 4494 C CA . THR B 1 230 ? 6.195 -0.409 -11.445 1 95.56 230 THR B CA 1
ATOM 4495 C C . THR B 1 230 ? 5.105 -0.138 -12.477 1 95.56 230 THR B C 1
ATOM 4497 O O . THR B 1 230 ? 5.383 0.391 -13.555 1 95.56 230 THR B O 1
ATOM 4500 N N . ARG B 1 231 ? 3.924 -0.506 -12.141 1 95.88 231 ARG B N 1
ATOM 4501 C CA . ARG B 1 231 ? 2.846 -0.353 -13.117 1 95.88 231 ARG B CA 1
ATOM 4502 C C . ARG B 1 231 ? 1.482 -0.402 -12.438 1 95.88 231 ARG B C 1
ATOM 4504 O O . ARG B 1 231 ? 1.378 -0.792 -11.273 1 95.88 231 ARG B O 1
ATOM 4511 N N . ASN B 1 232 ? 0.42 -0.041 -13.203 1 96.75 232 ASN B N 1
ATOM 4512 C CA . ASN B 1 232 ? -0.939 -0.145 -12.688 1 96.75 232 ASN B CA 1
ATOM 4513 C C . ASN B 1 232 ? -1.347 -1.6 -12.469 1 96.75 232 ASN B C 1
ATOM 4515 O O . ASN B 1 232 ? -1.012 -2.469 -13.273 1 96.75 232 ASN B O 1
ATOM 4519 N N . LEU B 1 233 ? -2.059 -1.859 -11.414 1 98.31 233 LEU B N 1
ATOM 4520 C CA . LEU B 1 233 ? -2.629 -3.184 -11.188 1 98.31 233 LEU B CA 1
ATOM 4521 C C . LEU B 1 233 ? -3.777 -3.451 -12.156 1 98.31 233 LEU B C 1
ATOM 4523 O O . LEU B 1 233 ? -4.367 -2.516 -12.695 1 98.31 233 LEU B O 1
ATOM 4527 N N . THR B 1 234 ? -4.016 -4.723 -12.406 1 98.75 234 THR B N 1
ATOM 4528 C CA . THR B 1 234 ? -5.152 -5.125 -13.234 1 98.75 234 THR B CA 1
ATOM 4529 C C . THR B 1 234 ? -6.465 -4.66 -12.609 1 98.75 234 THR B C 1
ATOM 4531 O O . THR B 1 234 ? -6.477 -4.164 -11.477 1 98.75 234 THR B O 1
ATOM 4534 N N . ARG B 1 235 ? -7.605 -4.809 -13.305 1 98.62 235 ARG B N 1
ATOM 4535 C CA . ARG B 1 235 ? -8.914 -4.309 -12.898 1 98.62 235 ARG B CA 1
ATOM 4536 C C . ARG B 1 235 ? -9.625 -5.309 -11.992 1 98.62 235 ARG B C 1
ATOM 4538 O O . ARG B 1 235 ? -10.641 -5.895 -12.383 1 98.62 235 ARG B O 1
ATOM 4545 N N . VAL B 1 236 ? -9.18 -5.441 -10.789 1 98.94 236 VAL B N 1
ATOM 4546 C CA . VAL B 1 236 ? -9.594 -6.496 -9.867 1 98.94 236 VAL B CA 1
ATOM 4547 C C . VAL B 1 236 ? -11.086 -6.371 -9.578 1 98.94 236 VAL B C 1
ATOM 4549 O O . VAL B 1 236 ? -11.828 -7.355 -9.648 1 98.94 236 VAL B O 1
ATOM 4552 N N . LYS B 1 237 ? -11.602 -5.152 -9.273 1 98.44 237 LYS B N 1
ATOM 4553 C CA . LYS B 1 237 ? -13.016 -4.949 -8.953 1 98.44 237 LYS B CA 1
ATOM 4554 C C . LYS B 1 237 ? -13.906 -5.344 -10.133 1 98.44 237 LYS B C 1
ATOM 4556 O O . LYS B 1 237 ? -14.906 -6.039 -9.953 1 98.44 237 LYS B O 1
ATOM 4561 N N . ASP B 1 238 ? -13.477 -4.906 -11.32 1 98.75 238 ASP B N 1
ATOM 4562 C CA . ASP B 1 238 ? -14.281 -5.199 -12.5 1 98.75 238 ASP B CA 1
ATOM 4563 C C . ASP B 1 238 ? -14.312 -6.699 -12.789 1 98.75 238 ASP B C 1
ATOM 4565 O O . ASP B 1 238 ? -15.367 -7.25 -13.117 1 98.75 238 ASP B O 1
ATOM 4569 N N . LEU B 1 239 ? -13.141 -7.332 -12.688 1 98.94 239 LEU B N 1
ATOM 4570 C CA . LEU B 1 239 ? -13.062 -8.773 -12.891 1 98.94 239 LEU B CA 1
ATOM 4571 C C . LEU B 1 239 ? -13.938 -9.516 -11.883 1 98.94 239 LEU B C 1
ATOM 4573 O O . LEU B 1 239 ? -14.703 -10.406 -12.258 1 98.94 239 LEU B O 1
ATOM 4577 N N . ALA B 1 240 ? -13.852 -9.125 -10.664 1 98.81 240 ALA B N 1
ATOM 4578 C CA . ALA B 1 240 ? -14.641 -9.758 -9.609 1 98.81 240 ALA B CA 1
ATOM 4579 C C . ALA B 1 240 ? -16.141 -9.555 -9.852 1 98.81 240 ALA B C 1
ATOM 4581 O O . ALA B 1 240 ? -16.922 -10.484 -9.695 1 98.81 240 ALA B O 1
ATOM 4582 N N . LYS B 1 241 ? -16.516 -8.352 -10.172 1 98.44 241 LYS B N 1
ATOM 4583 C CA . LYS B 1 241 ? -17.922 -8.023 -10.43 1 98.44 241 LYS B CA 1
ATOM 4584 C C . LYS B 1 241 ? -18.484 -8.875 -11.562 1 98.44 241 LYS B C 1
ATOM 4586 O O . LYS B 1 241 ? -19.656 -9.234 -11.555 1 98.44 241 LYS B O 1
ATOM 4591 N N . ALA B 1 242 ? -17.609 -9.195 -12.492 1 98.81 242 ALA B N 1
ATOM 4592 C CA . ALA B 1 242 ? -18.031 -10 -13.641 1 98.81 242 ALA B CA 1
ATOM 4593 C C . ALA B 1 242 ? -18.125 -11.477 -13.281 1 98.81 242 ALA B C 1
ATOM 4595 O O . ALA B 1 242 ? -18.531 -12.297 -14.102 1 98.81 242 ALA B O 1
ATOM 4596 N N . GLY B 1 243 ? -17.672 -11.836 -12.07 1 98.38 243 GLY B N 1
ATOM 4597 C CA . GLY B 1 243 ? -17.797 -13.211 -11.602 1 98.38 243 GLY B CA 1
ATOM 4598 C C . GLY B 1 243 ? -16.516 -14 -11.766 1 98.38 243 GLY B C 1
ATOM 4599 O O . GLY B 1 243 ? -16.5 -15.219 -11.586 1 98.38 243 GLY B O 1
ATOM 4600 N N . VAL B 1 244 ? -15.445 -13.375 -12.148 1 98.75 244 VAL B N 1
ATOM 4601 C CA . VAL B 1 244 ? -14.156 -14.047 -12.281 1 98.75 244 VAL B CA 1
ATOM 4602 C C . VAL B 1 244 ? -13.633 -14.43 -10.898 1 98.75 244 VAL B C 1
ATOM 4604 O O . VAL B 1 244 ? -13.602 -13.602 -9.984 1 98.75 244 VAL B O 1
ATOM 4607 N N . PRO B 1 245 ? -13.266 -15.695 -10.648 1 98.25 245 PRO B N 1
ATOM 4608 C CA . PRO B 1 245 ? -12.57 -16.016 -9.398 1 98.25 245 PRO B CA 1
ATOM 4609 C C . PRO B 1 245 ? -11.258 -15.258 -9.242 1 98.25 245 PRO B C 1
ATOM 4611 O O . PRO B 1 245 ? -10.438 -15.234 -10.164 1 98.25 245 PRO B O 1
ATOM 4614 N N . ILE B 1 246 ? -11.102 -14.625 -8.102 1 98.81 246 ILE B N 1
ATOM 4615 C CA . ILE B 1 246 ? -9.914 -13.812 -7.848 1 98.81 246 ILE B CA 1
ATOM 4616 C C . ILE B 1 246 ? -9.062 -14.469 -6.762 1 98.81 246 ILE B C 1
ATOM 4618 O O . ILE B 1 246 ? -9.594 -14.977 -5.773 1 98.81 246 ILE B O 1
ATOM 4622 N N . GLN B 1 247 ? -7.785 -14.477 -6.984 1 98.69 247 GLN B N 1
ATOM 4623 C CA . GLN B 1 247 ? -6.773 -14.898 -6.02 1 98.69 247 GLN B CA 1
ATOM 4624 C C . GLN B 1 247 ? -5.691 -13.828 -5.859 1 98.69 247 GLN B C 1
ATOM 4626 O O . GLN B 1 247 ? -5.539 -12.961 -6.715 1 98.69 247 GLN B O 1
ATOM 4631 N N . LEU B 1 248 ? -4.98 -13.914 -4.742 1 98.88 248 LEU B N 1
ATOM 4632 C CA . LEU B 1 248 ? -3.838 -13.031 -4.543 1 98.88 248 LEU B CA 1
ATOM 4633 C C . LEU B 1 248 ? -2.551 -13.828 -4.375 1 98.88 248 LEU B C 1
ATOM 4635 O O . LEU B 1 248 ? -2.572 -14.945 -3.85 1 98.88 248 LEU B O 1
ATOM 4639 N N . GLY B 1 249 ? -1.507 -13.258 -4.82 1 98.81 249 GLY B N 1
ATOM 4640 C CA . GLY B 1 249 ? -0.176 -13.82 -4.637 1 98.81 249 GLY B CA 1
ATOM 4641 C C . GLY B 1 249 ? 0.838 -12.797 -4.156 1 98.81 249 GLY B C 1
ATOM 4642 O O . GLY B 1 249 ? 0.693 -11.602 -4.414 1 98.81 249 GLY B O 1
ATOM 4643 N N . SER B 1 250 ? 1.861 -13.297 -3.516 1 98.44 250 SER B N 1
ATOM 4644 C CA . SER B 1 250 ? 2.949 -12.438 -3.051 1 98.44 250 SER B CA 1
ATOM 4645 C C . SER B 1 250 ? 3.912 -12.109 -4.188 1 98.44 250 SER B C 1
ATOM 4647 O O . SER B 1 250 ? 4.566 -11.062 -4.164 1 98.44 250 SER B O 1
ATOM 4649 N N . ASP B 1 251 ? 3.957 -13.016 -5.156 1 98.12 251 ASP B N 1
ATOM 4650 C CA . ASP B 1 251 ? 4.934 -12.906 -6.234 1 98.12 251 ASP B CA 1
ATOM 4651 C C . ASP B 1 251 ? 6.359 -12.992 -5.695 1 98.12 251 ASP B C 1
ATOM 4653 O O . ASP B 1 251 ? 6.699 -13.938 -4.977 1 98.12 251 ASP B O 1
ATOM 4657 N N . ASN B 1 252 ? 7.227 -12.133 -6.055 1 95.94 252 ASN B N 1
ATOM 4658 C CA . ASN B 1 252 ? 8.633 -12.156 -5.668 1 95.94 252 ASN B CA 1
ATOM 4659 C C . ASN B 1 252 ? 8.82 -11.727 -4.215 1 95.94 252 ASN B C 1
ATOM 4661 O O . ASN B 1 252 ? 8.062 -10.906 -3.699 1 95.94 252 ASN B O 1
ATOM 4665 N N . LEU B 1 253 ? 9.828 -12.312 -3.605 1 96.62 253 LEU B N 1
ATOM 4666 C CA . LEU B 1 253 ? 10.133 -12.023 -2.209 1 96.62 253 LEU B CA 1
ATOM 4667 C C . LEU B 1 253 ? 11.617 -11.734 -2.023 1 96.62 253 LEU B C 1
ATOM 4669 O O . LEU B 1 253 ? 12.453 -12.633 -2.17 1 96.62 253 LEU B O 1
ATOM 4673 N N . ARG B 1 254 ? 11.984 -10.531 -1.649 1 97 254 ARG B N 1
ATOM 4674 C CA . ARG B 1 254 ? 13.328 -10.102 -1.289 1 97 254 ARG B CA 1
ATOM 4675 C C . ARG B 1 254 ? 14.305 -10.352 -2.432 1 97 254 ARG B C 1
ATOM 4677 O O . ARG B 1 254 ? 15.398 -10.883 -2.217 1 97 254 ARG B O 1
ATOM 4684 N N . ASP B 1 255 ? 13.922 -9.953 -3.615 1 97 255 ASP B N 1
ATOM 4685 C CA . ASP B 1 255 ? 14.773 -10.125 -4.789 1 97 255 ASP B CA 1
ATOM 4686 C C . ASP B 1 255 ? 14.82 -8.844 -5.621 1 97 255 ASP B C 1
ATOM 4688 O O . ASP B 1 255 ? 14.555 -7.758 -5.109 1 97 255 ASP B O 1
ATOM 4692 N N . TYR B 1 256 ? 15.234 -8.938 -6.871 1 97.12 256 TYR B N 1
ATOM 4693 C CA . TYR B 1 256 ? 15.469 -7.77 -7.707 1 97.12 256 TYR B CA 1
ATOM 4694 C C . TYR B 1 256 ? 14.156 -7.18 -8.203 1 97.12 256 TYR B C 1
ATOM 4696 O O . TYR B 1 256 ? 14.133 -6.082 -8.766 1 97.12 256 TYR B O 1
ATOM 4704 N N . PHE B 1 257 ? 13.062 -7.848 -7.941 1 96.94 257 PHE B N 1
ATOM 4705 C CA . PHE B 1 257 ? 11.766 -7.352 -8.391 1 96.94 257 PHE B CA 1
ATOM 4706 C C . PHE B 1 257 ? 10.953 -6.828 -7.215 1 96.94 257 PHE B C 1
ATOM 4708 O O . PHE B 1 257 ? 10.109 -5.941 -7.383 1 96.94 257 PHE B O 1
ATOM 4715 N N . ASN B 1 258 ? 11.156 -7.367 -6.09 1 97.12 258 ASN B N 1
ATOM 4716 C CA . ASN B 1 258 ? 10.492 -6.918 -4.867 1 97.12 258 ASN B CA 1
ATOM 4717 C C . ASN B 1 258 ? 11.398 -7.086 -3.648 1 97.12 258 ASN B C 1
ATOM 4719 O O . ASN B 1 258 ? 11.305 -8.086 -2.938 1 97.12 258 ASN B O 1
ATOM 4723 N N . PRO B 1 259 ? 12.172 -6.137 -3.34 1 97.19 259 PRO B N 1
ATOM 4724 C CA . PRO B 1 259 ? 13.062 -6.246 -2.182 1 97.19 259 PRO B CA 1
ATOM 4725 C C . PRO B 1 259 ? 12.32 -6.094 -0.854 1 97.19 259 PRO B C 1
ATOM 4727 O O . PRO B 1 259 ? 12.906 -6.312 0.21 1 97.19 259 PRO B O 1
ATOM 4730 N N . LEU B 1 260 ? 11.023 -5.816 -0.886 1 97.56 260 LEU B N 1
ATOM 4731 C CA . LEU B 1 260 ? 10.258 -5.543 0.323 1 97.56 260 LEU B CA 1
ATOM 4732 C C . LEU B 1 260 ? 9.352 -6.723 0.67 1 97.56 260 LEU B C 1
ATOM 4734 O O . LEU B 1 260 ? 8.547 -6.641 1.601 1 97.56 260 LEU B O 1
ATOM 4738 N N . GLY B 1 261 ? 9.445 -7.781 -0.033 1 97.5 261 GLY B N 1
ATOM 4739 C CA . GLY B 1 261 ? 8.531 -8.891 0.208 1 97.5 261 GLY B CA 1
ATOM 4740 C C . GLY B 1 261 ? 8.531 -9.359 1.649 1 97.5 261 GLY B C 1
ATOM 4741 O O . GLY B 1 261 ? 9.586 -9.719 2.189 1 97.5 261 GLY B O 1
ATOM 4742 N N . SER B 1 262 ? 7.359 -9.438 2.289 1 95.94 262 SER B N 1
ATOM 4743 C CA . SER B 1 262 ? 7.254 -9.75 3.713 1 95.94 262 SER B CA 1
ATOM 4744 C C . SER B 1 262 ? 6.727 -11.164 3.936 1 95.94 262 SER B C 1
ATOM 4746 O O . SER B 1 262 ? 6.906 -11.734 5.012 1 95.94 262 SER B O 1
ATOM 4748 N N . GLY B 1 263 ? 5.992 -11.664 2.957 1 97.06 263 GLY B N 1
ATOM 4749 C CA . GLY B 1 263 ? 5.312 -12.938 3.121 1 97.06 263 GLY B CA 1
ATOM 4750 C C . GLY B 1 263 ? 3.994 -12.82 3.861 1 97.06 263 GLY B C 1
ATOM 4751 O O . GLY B 1 263 ? 3.303 -13.82 4.07 1 97.06 263 GLY B O 1
ATOM 4752 N N . ASN B 1 264 ? 3.609 -11.656 4.305 1 98.25 264 ASN B N 1
ATOM 4753 C CA . ASN B 1 264 ? 2.369 -11.414 5.039 1 98.25 264 ASN B CA 1
ATOM 4754 C C . ASN B 1 264 ? 1.206 -11.125 4.098 1 98.25 264 ASN B C 1
ATOM 4756 O O . ASN B 1 264 ? 1.085 -10.016 3.576 1 98.25 264 ASN B O 1
ATOM 4760 N N . MET B 1 265 ? 0.331 -12.102 3.93 1 98.75 265 MET B N 1
ATOM 4761 C CA . MET B 1 265 ? -0.74 -11.984 2.943 1 98.75 265 MET B CA 1
ATOM 4762 C C . MET B 1 265 ? -1.691 -10.852 3.305 1 98.75 265 MET B C 1
ATOM 4764 O O . MET B 1 265 ? -2.285 -10.234 2.422 1 98.75 265 MET B O 1
ATOM 4768 N N . LEU B 1 266 ? -1.845 -10.531 4.598 1 98.56 266 LEU B N 1
ATOM 4769 C CA . LEU B 1 266 ? -2.693 -9.414 4.992 1 98.56 266 LEU B CA 1
ATOM 4770 C C . LEU B 1 266 ? -2.113 -8.094 4.504 1 98.56 266 LEU B C 1
ATOM 4772 O O . LEU B 1 266 ? -2.857 -7.184 4.125 1 98.56 266 LEU B O 1
ATOM 4776 N N . GLN B 1 267 ? -0.824 -7.984 4.523 1 98.5 267 GLN B N 1
ATOM 4777 C CA . GLN B 1 267 ? -0.19 -6.77 4.016 1 98.5 267 GLN B CA 1
ATOM 4778 C C . GLN B 1 267 ? -0.458 -6.586 2.525 1 98.5 267 GLN B C 1
ATOM 4780 O O . GLN B 1 267 ? -0.743 -5.477 2.072 1 98.5 267 GLN B O 1
ATOM 4785 N N . TYR B 1 268 ? -0.375 -7.691 1.784 1 98.75 268 TYR B N 1
ATOM 4786 C CA . TYR B 1 268 ? -0.648 -7.617 0.353 1 98.75 268 TYR B CA 1
ATOM 4787 C C . TYR B 1 268 ? -2.111 -7.285 0.093 1 98.75 268 TYR B C 1
ATOM 4789 O O . TYR B 1 268 ? -2.43 -6.531 -0.832 1 98.75 268 TYR B O 1
ATOM 4797 N N . GLY B 1 269 ? -3.006 -7.871 0.92 1 98.81 269 GLY B N 1
ATOM 4798 C CA . GLY B 1 269 ? -4.406 -7.496 0.842 1 98.81 269 GLY B CA 1
ATOM 4799 C C . GLY B 1 269 ? -4.648 -6.027 1.125 1 98.81 269 GLY B C 1
ATOM 4800 O O . GLY B 1 269 ? -5.43 -5.375 0.428 1 98.81 269 GLY B O 1
ATOM 4801 N N . GLN B 1 270 ? -3.969 -5.488 2.148 1 98.75 270 GLN B N 1
ATOM 4802 C CA . GLN B 1 270 ? -4.102 -4.078 2.486 1 98.75 270 GLN B CA 1
ATOM 4803 C C . GLN B 1 270 ? -3.617 -3.189 1.344 1 98.75 270 GLN B C 1
ATOM 4805 O O . GLN B 1 270 ? -4.246 -2.178 1.026 1 98.75 270 GLN B O 1
ATOM 4810 N N . LEU B 1 271 ? -2.463 -3.574 0.789 1 98.81 271 LEU B N 1
ATOM 4811 C CA . LEU B 1 271 ? -1.931 -2.832 -0.348 1 98.81 271 LEU B CA 1
ATOM 4812 C C . LEU B 1 271 ? -2.953 -2.76 -1.477 1 98.81 271 LEU B C 1
ATOM 4814 O O . LEU B 1 271 ? -3.215 -1.682 -2.016 1 98.81 271 LEU B O 1
ATOM 4818 N N . LEU B 1 272 ? -3.586 -3.908 -1.764 1 98.88 272 LEU B N 1
ATOM 4819 C CA . LEU B 1 272 ? -4.617 -3.928 -2.795 1 98.88 272 LEU B CA 1
ATOM 4820 C C . LEU B 1 272 ? -5.797 -3.049 -2.398 1 98.88 272 LEU B C 1
ATOM 4822 O O . LEU B 1 272 ? -6.332 -2.307 -3.227 1 98.88 272 LEU B O 1
ATOM 4826 N N . ALA B 1 273 ? -6.23 -3.135 -1.173 1 98.81 273 ALA B N 1
ATOM 4827 C CA . ALA B 1 273 ? -7.375 -2.361 -0.693 1 98.81 273 ALA B CA 1
ATOM 4828 C C . ALA B 1 273 ? -7.148 -0.866 -0.9 1 98.81 273 ALA B C 1
ATOM 4830 O O . ALA B 1 273 ? -8.039 -0.158 -1.376 1 98.81 273 ALA B O 1
ATOM 4831 N N . TYR B 1 274 ? -5.953 -0.369 -0.56 1 98.56 274 TYR B N 1
ATOM 4832 C CA . TYR B 1 274 ? -5.645 1.046 -0.724 1 98.56 274 TYR B CA 1
ATOM 4833 C C . TYR B 1 274 ? -5.551 1.417 -2.199 1 98.56 274 TYR B C 1
ATOM 4835 O O . TYR B 1 274 ? -6.137 2.41 -2.635 1 98.56 274 TYR B O 1
ATOM 4843 N N . VAL B 1 275 ? -4.867 0.591 -2.979 1 98.5 275 VAL B N 1
ATOM 4844 C CA . VAL B 1 275 ? -4.527 0.948 -4.352 1 98.5 275 VAL B CA 1
ATOM 4845 C C . VAL B 1 275 ? -5.789 0.945 -5.211 1 98.5 275 VAL B C 1
ATOM 4847 O O . VAL B 1 275 ? -5.922 1.751 -6.137 1 98.5 275 VAL B O 1
ATOM 4850 N N . GLN B 1 276 ? -6.719 0.068 -4.84 1 98.31 276 GLN B N 1
ATOM 4851 C CA . GLN B 1 276 ? -7.918 0.02 -5.676 1 98.31 276 GLN B CA 1
ATOM 4852 C C . GLN B 1 276 ? -9.164 0.332 -4.859 1 98.31 276 GLN B C 1
ATOM 4854 O O . GLN B 1 276 ? -10.281 0.01 -5.273 1 98.31 276 GLN B O 1
ATOM 4859 N N . ARG B 1 277 ? -8.977 0.873 -3.707 1 97.69 277 ARG B N 1
ATOM 4860 C CA . ARG B 1 277 ? -10.016 1.462 -2.865 1 97.69 277 ARG B CA 1
ATOM 4861 C C . ARG B 1 277 ? -11.102 0.443 -2.535 1 97.69 277 ARG B C 1
ATOM 4863 O O . ARG B 1 277 ? -12.281 0.698 -2.752 1 97.69 277 ARG B O 1
ATOM 4870 N N . PHE B 1 278 ? -10.75 -0.735 -2.176 1 98.19 278 PHE B N 1
ATOM 4871 C CA . PHE B 1 278 ? -11.664 -1.646 -1.494 1 98.19 278 PHE B CA 1
ATOM 4872 C C . PHE B 1 278 ? -11.984 -1.142 -0.093 1 98.19 278 PHE B C 1
ATOM 4874 O O . PHE B 1 278 ? -11.359 -1.559 0.883 1 98.19 278 PHE B O 1
ATOM 4881 N N . TYR B 1 279 ? -12.984 -0.267 0.006 1 97.44 279 TYR B N 1
ATOM 4882 C CA . TYR B 1 279 ? -13.234 0.409 1.274 1 97.44 279 TYR B CA 1
ATOM 4883 C C . TYR B 1 279 ? -14.578 -0.016 1.864 1 97.44 279 TYR B C 1
ATOM 4885 O O . TYR B 1 279 ? -14.773 0.044 3.08 1 97.44 279 TYR B O 1
ATOM 4893 N N . GLU B 1 280 ? -15.484 -0.404 1.045 1 97.5 280 GLU B N 1
ATOM 4894 C CA . GLU B 1 280 ? -16.797 -0.809 1.56 1 97.5 280 GLU B CA 1
ATOM 4895 C C . GLU B 1 280 ? -16.688 -2.104 2.361 1 97.5 280 GLU B C 1
ATOM 4897 O O . GLU B 1 280 ? -15.852 -2.957 2.066 1 97.5 280 GLU B O 1
ATOM 4902 N N . LYS B 1 281 ? -17.531 -2.197 3.289 1 96.25 281 LYS B N 1
ATOM 4903 C CA . LYS B 1 281 ? -17.516 -3.359 4.176 1 96.25 281 LYS B CA 1
ATOM 4904 C C . LYS B 1 281 ? -17.547 -4.66 3.377 1 96.25 281 LYS B C 1
ATOM 4906 O O . LYS B 1 281 ? -16.75 -5.566 3.631 1 96.25 281 LYS B O 1
ATOM 4911 N N . GLU B 1 282 ? -18.453 -4.75 2.424 1 97.06 282 GLU B N 1
ATOM 4912 C CA . GLU B 1 282 ? -18.594 -5.961 1.619 1 97.06 282 GLU B CA 1
ATOM 4913 C C . GLU B 1 282 ? -17.344 -6.211 0.782 1 97.06 282 GLU B C 1
ATOM 4915 O O . GLU B 1 282 ? -16.969 -7.363 0.553 1 97.06 282 GLU B O 1
ATOM 4920 N N . GLU B 1 283 ? -16.688 -5.152 0.301 1 98 283 GLU B N 1
ATOM 4921 C CA . GLU B 1 283 ? -15.461 -5.273 -0.475 1 98 283 GLU B CA 1
ATOM 4922 C C . GLU B 1 283 ? -14.328 -5.824 0.379 1 98 283 GLU B C 1
ATOM 4924 O O . GLU B 1 283 ? -13.562 -6.68 -0.074 1 98 283 GLU B O 1
ATOM 4929 N N . LEU B 1 284 ? -14.211 -5.316 1.551 1 97.94 284 LEU B N 1
ATOM 4930 C CA . LEU B 1 284 ? -13.18 -5.785 2.463 1 97.94 284 LEU B CA 1
ATOM 4931 C C . LEU B 1 284 ? -13.391 -7.254 2.818 1 97.94 284 LEU B C 1
ATOM 4933 O O . LEU B 1 284 ? -12.43 -8.031 2.863 1 97.94 284 LEU B O 1
ATOM 4937 N N . GLU B 1 285 ? -14.625 -7.605 3.088 1 97.56 285 GLU B N 1
ATOM 4938 C CA . GLU B 1 285 ? -14.945 -9 3.385 1 97.56 285 GLU B CA 1
ATOM 4939 C C . GLU B 1 285 ? -14.656 -9.898 2.186 1 97.56 285 GLU B C 1
ATOM 4941 O O . GLU B 1 285 ? -14.172 -11.023 2.35 1 97.56 285 GLU B O 1
ATOM 4946 N N . GLN B 1 286 ? -14.977 -9.406 1.032 1 98.38 286 GLN B N 1
ATOM 4947 C CA . GLN B 1 286 ? -14.68 -10.148 -0.186 1 98.38 286 GLN B CA 1
ATOM 4948 C C . GLN B 1 286 ? -13.172 -10.359 -0.347 1 98.38 286 GLN B C 1
ATOM 4950 O O . GLN B 1 286 ? -12.727 -11.461 -0.674 1 98.38 286 GLN B O 1
ATOM 4955 N N . LEU B 1 287 ? -12.414 -9.328 -0.152 1 98.75 287 LEU B N 1
ATOM 4956 C CA . LEU B 1 287 ? -10.961 -9.422 -0.24 1 98.75 287 LEU B CA 1
ATOM 4957 C C . LEU B 1 287 ? -10.422 -10.453 0.748 1 98.75 287 LEU B C 1
ATOM 4959 O O . LEU B 1 287 ? -9.586 -11.281 0.39 1 98.75 287 LEU B O 1
ATOM 4963 N N . LEU B 1 288 ? -10.93 -10.445 1.957 1 98.56 288 LEU B N 1
ATOM 4964 C CA . LEU B 1 288 ? -10.523 -11.422 2.965 1 98.56 288 LEU B CA 1
ATOM 4965 C C . LEU B 1 288 ? -10.914 -12.836 2.539 1 98.56 288 LEU B C 1
ATOM 4967 O O . LEU B 1 288 ? -10.172 -13.789 2.789 1 98.56 288 LEU B O 1
ATOM 4971 N N . SER B 1 289 ? -12.055 -12.945 1.918 1 98.31 289 SER B N 1
ATOM 4972 C CA . SER B 1 289 ? -12.492 -14.25 1.444 1 98.31 289 SER B CA 1
ATOM 4973 C C . SER B 1 289 ? -11.555 -14.797 0.374 1 98.31 289 SER B C 1
ATOM 4975 O O . SER B 1 289 ? -11.297 -16 0.319 1 98.31 289 SER B O 1
ATOM 4977 N N . TRP B 1 290 ? -11.055 -13.922 -0.505 1 98.62 290 TRP B N 1
ATOM 4978 C CA . TRP B 1 290 ? -10.094 -14.359 -1.508 1 98.62 290 TRP B CA 1
ATOM 4979 C C . TRP B 1 290 ? -8.812 -14.867 -0.847 1 98.62 290 TRP B C 1
ATOM 4981 O O . TRP B 1 290 ? -8.242 -15.867 -1.274 1 98.62 290 TRP B O 1
ATOM 4991 N N . LEU B 1 291 ? -8.359 -14.219 0.197 1 98.62 291 LEU B N 1
ATOM 4992 C CA . LEU B 1 291 ? -7.117 -14.547 0.882 1 98.62 291 LEU B CA 1
ATOM 4993 C C . LEU B 1 291 ? -7.242 -15.867 1.634 1 98.62 291 LEU B C 1
ATOM 4995 O O . LEU B 1 291 ? -6.25 -16.562 1.842 1 98.62 291 LEU B O 1
ATOM 4999 N N . SER B 1 292 ? -8.43 -16.234 2.02 1 97.69 292 SER B N 1
ATOM 5000 C CA . SER B 1 292 ? -8.586 -17.391 2.896 1 97.69 292 SER B CA 1
ATOM 5001 C C . SER B 1 292 ? -9.203 -18.578 2.152 1 97.69 292 SER B C 1
ATOM 5003 O O . SER B 1 292 ? -9.258 -19.688 2.682 1 97.69 292 SER B O 1
ATOM 5005 N N . ALA B 1 293 ? -9.555 -18.391 0.945 1 96.38 293 ALA B N 1
ATOM 5006 C CA . ALA B 1 293 ? -10.289 -19.422 0.217 1 96.38 293 ALA B CA 1
ATOM 5007 C C . ALA B 1 293 ? -9.375 -20.578 -0.162 1 96.38 293 ALA B C 1
ATOM 5009 O O . ALA B 1 293 ? -8.289 -20.375 -0.708 1 96.38 293 ALA B O 1
ATOM 5010 N N . THR B 1 294 ? -9.805 -21.766 0.108 1 94.31 294 THR B N 1
ATOM 5011 C CA . THR B 1 294 ? -9.133 -22.969 -0.388 1 94.31 294 THR B CA 1
ATOM 5012 C C . THR B 1 294 ? -9.531 -23.234 -1.837 1 94.31 294 THR B C 1
ATOM 5014 O O . THR B 1 294 ? -10.703 -23.141 -2.197 1 94.31 294 THR B O 1
ATOM 5017 N N . PRO B 1 295 ? -8.57 -23.469 -2.68 1 89.5 295 PRO B N 1
ATOM 5018 C CA . PRO B 1 295 ? -8.938 -23.734 -4.07 1 89.5 295 PRO B CA 1
ATOM 5019 C C . PRO B 1 295 ? -9.82 -24.984 -4.223 1 89.5 295 PRO B C 1
ATOM 5021 O O . PRO B 1 295 ? -9.781 -25.875 -3.373 1 89.5 295 PRO B O 1
ATOM 5024 N N . LEU B 1 296 ? -10.602 -24.969 -5.387 1 88.12 296 LEU B N 1
ATOM 5025 C CA . LEU B 1 296 ? -11.477 -26.094 -5.691 1 88.12 296 LEU B CA 1
ATOM 5026 C C . LEU B 1 296 ? -10.672 -27.266 -6.262 1 88.12 296 LEU B C 1
ATOM 5028 O O . LEU B 1 296 ? -10.812 -27.594 -7.441 1 88.12 296 LEU B O 1
ATOM 5032 N N . ASN B 1 297 ? -9.789 -27.781 -5.656 1 93.62 297 ASN B N 1
ATOM 5033 C CA . ASN B 1 297 ? -8.961 -28.953 -5.961 1 93.62 297 ASN B CA 1
ATOM 5034 C C . ASN B 1 297 ? -8.961 -29.953 -4.816 1 93.62 297 ASN B C 1
ATOM 5036 O O . ASN B 1 297 ? -8.578 -29.625 -3.693 1 93.62 297 ASN B O 1
ATOM 5040 N N . GLN B 1 298 ? -9.367 -31.094 -5.078 1 93.69 298 GLN B N 1
ATOM 5041 C CA . GLN B 1 298 ? -9.594 -32.094 -4.039 1 93.69 298 GLN B CA 1
ATOM 5042 C C . GLN B 1 298 ? -8.305 -32.406 -3.285 1 93.69 298 GLN B C 1
ATOM 5044 O O . GLN B 1 298 ? -8.312 -32.531 -2.059 1 93.69 298 GLN B O 1
ATOM 5049 N N . GLN B 1 299 ? -7.273 -32.531 -4.012 1 93.25 299 GLN B N 1
ATOM 5050 C CA . GLN B 1 299 ? -5.992 -32.812 -3.381 1 93.25 299 GLN B CA 1
ATOM 5051 C C . GLN B 1 299 ? -5.598 -31.734 -2.391 1 93.25 299 GLN B C 1
ATOM 5053 O O . GLN B 1 299 ? -5.18 -32.031 -1.269 1 93.25 299 GLN B O 1
ATOM 5058 N N . VAL B 1 300 ? -5.75 -30.516 -2.795 1 95.94 300 VAL B N 1
ATOM 5059 C CA . VAL B 1 300 ? -5.391 -29.391 -1.932 1 95.94 300 VAL B CA 1
ATOM 5060 C C . VAL B 1 300 ? -6.328 -29.344 -0.73 1 95.94 300 VAL B C 1
ATOM 5062 O O . VAL B 1 300 ? -5.891 -29.141 0.402 1 95.94 300 VAL B O 1
ATOM 5065 N N . ALA B 1 301 ? -7.621 -29.531 -0.982 1 95.81 301 ALA B N 1
ATOM 5066 C CA . ALA B 1 301 ? -8.617 -29.5 0.09 1 95.81 301 ALA B CA 1
ATOM 5067 C C . ALA B 1 301 ? -8.281 -30.531 1.164 1 95.81 301 ALA B C 1
ATOM 5069 O O . ALA B 1 301 ? -8.328 -30.234 2.359 1 95.81 301 ALA B O 1
ATOM 5070 N N . ILE B 1 302 ? -7.938 -31.688 0.762 1 96.56 302 ILE B N 1
ATOM 5071 C CA . ILE B 1 302 ? -7.613 -32.781 1.682 1 96.56 302 ILE B CA 1
ATOM 5072 C C . ILE B 1 302 ? -6.355 -32.438 2.473 1 96.56 302 ILE B C 1
ATOM 5074 O O . ILE B 1 302 ? -6.309 -32.594 3.691 1 96.56 302 ILE B O 1
ATOM 5078 N N . ALA B 1 303 ? -5.352 -31.922 1.764 1 96.88 303 ALA B N 1
ATOM 5079 C CA . ALA B 1 303 ? -4.09 -31.562 2.41 1 96.88 303 ALA B CA 1
ATOM 5080 C C . ALA B 1 303 ? -4.297 -30.453 3.447 1 96.88 303 ALA B C 1
ATOM 5082 O O . ALA B 1 303 ? -3.705 -30.5 4.531 1 96.88 303 ALA B O 1
ATOM 5083 N N . ILE B 1 304 ? -5.094 -29.516 3.127 1 97.06 304 ILE B N 1
ATOM 5084 C CA . ILE B 1 304 ? -5.387 -28.406 4.027 1 97.06 304 ILE B CA 1
ATOM 5085 C C . ILE B 1 304 ? -6.125 -28.922 5.262 1 97.06 304 ILE B C 1
ATOM 5087 O O . ILE B 1 304 ? -5.84 -28.5 6.387 1 97.06 304 ILE B O 1
ATOM 5091 N N . GLU B 1 305 ? -7.094 -29.781 5.043 1 94.88 305 GLU B N 1
ATOM 5092 C CA . GLU B 1 305 ? -7.824 -30.391 6.152 1 94.88 305 GLU B CA 1
ATOM 5093 C C . GLU B 1 305 ? -6.883 -31.141 7.09 1 94.88 305 GLU B C 1
ATOM 5095 O O . GLU B 1 305 ? -7.023 -31.062 8.312 1 94.88 305 GLU B O 1
ATOM 5100 N N . LYS B 1 306 ? -6.012 -31.797 6.504 1 95.12 306 LYS B N 1
ATOM 5101 C CA . LYS B 1 306 ? -5.051 -32.562 7.289 1 95.12 306 LYS B CA 1
ATOM 5102 C C . LYS B 1 306 ? -4.156 -31.641 8.117 1 95.12 306 LYS B C 1
ATOM 5104 O O . LYS B 1 306 ? -3.768 -31.984 9.234 1 95.12 306 LYS B O 1
ATOM 5109 N N . LEU B 1 307 ? -3.783 -30.562 7.508 1 94.38 307 LEU B N 1
ATOM 5110 C CA . LEU B 1 307 ? -2.975 -29.609 8.25 1 94.38 307 LEU B CA 1
ATOM 5111 C C . LEU B 1 307 ? -3.711 -29.125 9.492 1 94.38 307 LEU B C 1
ATOM 5113 O O . LEU B 1 307 ? -3.092 -28.875 10.531 1 94.38 307 LEU B O 1
ATOM 5117 N N . ASN B 1 308 ? -5.035 -28.938 9.406 1 91.69 308 ASN B N 1
ATOM 5118 C CA . ASN B 1 308 ? -5.91 -28.578 10.523 1 91.69 308 ASN B CA 1
ATOM 5119 C C . ASN B 1 308 ? -5.367 -27.375 11.297 1 91.69 308 ASN B C 1
ATOM 5121 O O . ASN B 1 308 ? -5.191 -27.453 12.516 1 91.69 308 ASN B O 1
ATOM 5125 N N . ARG B 1 309 ? -5.07 -26.328 10.68 1 92.31 309 ARG B N 1
ATOM 5126 C CA . ARG B 1 309 ? -4.531 -25.109 11.297 1 92.31 309 ARG B CA 1
ATOM 5127 C C . ARG B 1 309 ? -5.488 -23.938 11.125 1 92.31 309 ARG B C 1
ATOM 5129 O O . ARG B 1 309 ? -6 -23.703 10.031 1 92.31 309 ARG B O 1
ATOM 5136 N N . ASN B 1 310 ? -5.789 -23.297 12.211 1 94.25 310 ASN B N 1
ATOM 5137 C CA . ASN B 1 310 ? -6.551 -22.062 12.242 1 94.25 310 ASN B CA 1
ATOM 5138 C C . ASN B 1 310 ? -5.73 -20.906 12.82 1 94.25 310 ASN B C 1
ATOM 5140 O O . ASN B 1 310 ? -4.789 -21.141 13.578 1 94.25 310 ASN B O 1
ATOM 5144 N N . VAL B 1 311 ? -6.074 -19.797 12.414 1 95.56 311 VAL B N 1
ATOM 5145 C CA . VAL B 1 311 ? -5.367 -18.609 12.891 1 95.56 311 VAL B CA 1
ATOM 5146 C C . VAL B 1 311 ? -6.332 -17.703 13.641 1 95.56 311 VAL B C 1
ATOM 5148 O O . VAL B 1 311 ? -7.398 -17.344 13.125 1 95.56 311 VAL B O 1
ATOM 5151 N N . ASP B 1 312 ? -5.918 -17.234 14.812 1 96.19 312 ASP B N 1
ATOM 5152 C CA . ASP B 1 312 ? -6.758 -16.375 15.641 1 96.19 312 ASP B CA 1
ATOM 5153 C C . ASP B 1 312 ? -6.16 -14.977 15.75 1 96.19 312 ASP B C 1
ATOM 5155 O O . ASP B 1 312 ? -4.945 -14.82 15.883 1 96.19 312 ASP B O 1
ATOM 5159 N N . TYR B 1 313 ? -7.047 -14.023 15.664 1 96.25 313 TYR B N 1
ATOM 5160 C CA . TYR B 1 313 ? -6.652 -12.633 15.828 1 96.25 313 TYR B CA 1
ATOM 5161 C C . TYR B 1 313 ? -7.477 -11.961 16.922 1 96.25 313 TYR B C 1
ATOM 5163 O O . TYR B 1 313 ? -8.68 -12.211 17.047 1 96.25 313 TYR B O 1
ATOM 5171 N N . GLU B 1 314 ? -6.812 -11.086 17.688 1 94.88 314 GLU B N 1
ATOM 5172 C CA . GLU B 1 314 ? -7.516 -10.258 18.672 1 94.88 314 GLU B CA 1
ATOM 5173 C C . GLU B 1 314 ? -7.988 -8.945 18.047 1 94.88 314 GLU B C 1
ATOM 5175 O O . GLU B 1 314 ? -7.371 -7.898 18.25 1 94.88 314 GLU B O 1
ATOM 5180 N N . VAL B 1 315 ? -9.008 -9.008 17.312 1 94.31 315 VAL B N 1
ATOM 5181 C CA . VAL B 1 315 ? -9.617 -7.836 16.688 1 94.31 315 VAL B CA 1
ATOM 5182 C C . VAL B 1 315 ? -11.125 -7.852 16.922 1 94.31 315 VAL B C 1
ATOM 5184 O O . VAL B 1 315 ? -11.703 -8.898 17.234 1 94.31 315 VAL B O 1
ATOM 5187 N N . ASP B 1 316 ? -11.711 -6.668 16.828 1 91.62 316 ASP B N 1
ATOM 5188 C CA . ASP B 1 316 ? -13.148 -6.539 17.062 1 91.62 316 ASP B CA 1
ATOM 5189 C C . ASP B 1 316 ? -13.938 -6.891 15.805 1 91.62 316 ASP B C 1
ATOM 5191 O O . ASP B 1 316 ? -14.984 -7.547 15.883 1 91.62 316 ASP B O 1
ATOM 5195 N N . ARG B 1 317 ? -13.445 -6.465 14.648 1 93.5 317 ARG B N 1
ATOM 5196 C CA . ARG B 1 317 ? -14.125 -6.66 13.375 1 93.5 317 ARG B CA 1
ATOM 5197 C C . ARG B 1 317 ? -13.195 -7.305 12.352 1 93.5 317 ARG B C 1
ATOM 5199 O O . ARG B 1 317 ? -11.984 -7.074 12.375 1 93.5 317 ARG B O 1
ATOM 5206 N N . LEU B 1 318 ? -13.781 -8.055 11.414 1 93.56 318 LEU B N 1
ATOM 5207 C CA . LEU B 1 318 ? -13 -8.703 10.367 1 93.56 318 LEU B CA 1
ATOM 5208 C C . LEU B 1 318 ? -12.258 -7.664 9.531 1 93.56 318 LEU B C 1
ATOM 5210 O O . LEU B 1 318 ? -11.117 -7.895 9.125 1 93.56 318 LEU B O 1
ATOM 5214 N N . SER B 1 319 ? -12.898 -6.496 9.305 1 92 319 SER B N 1
ATOM 5215 C CA . SER B 1 319 ? -12.289 -5.445 8.5 1 92 319 SER B CA 1
ATOM 5216 C C . SER B 1 319 ? -11.016 -4.918 9.148 1 92 319 SER B C 1
ATOM 5218 O O . SER B 1 319 ? -10.148 -4.359 8.477 1 92 319 SER B O 1
ATOM 5220 N N . ASP B 1 320 ? -10.898 -5.109 10.484 1 95.62 320 ASP B N 1
ATOM 5221 C CA . ASP B 1 320 ? -9.719 -4.641 11.203 1 95.62 320 ASP B CA 1
ATOM 5222 C C . ASP B 1 320 ? -8.477 -5.426 10.789 1 95.62 320 ASP B C 1
ATOM 5224 O O . ASP B 1 320 ? -7.348 -4.965 10.984 1 95.62 320 ASP B O 1
ATOM 5228 N N . LEU B 1 321 ? -8.727 -6.633 10.25 1 97.88 321 LEU B N 1
ATOM 5229 C CA . LEU B 1 321 ? -7.598 -7.434 9.781 1 97.88 321 LEU B CA 1
ATOM 5230 C C . LEU B 1 321 ? -6.836 -6.715 8.68 1 97.88 321 LEU B C 1
ATOM 5232 O O . LEU B 1 321 ? -5.602 -6.68 8.688 1 97.88 321 LEU B O 1
ATOM 5236 N N . LEU B 1 322 ? -7.582 -6.074 7.73 1 98.06 322 LEU B N 1
ATOM 5237 C CA . LEU B 1 322 ? -6.938 -5.363 6.633 1 98.06 322 LEU B CA 1
ATOM 5238 C C . LEU B 1 322 ? -6.543 -3.953 7.055 1 98.06 322 LEU B C 1
ATOM 5240 O O . LEU B 1 322 ? -5.539 -3.416 6.582 1 98.06 322 LEU B O 1
ATOM 5244 N N . ALA B 1 323 ? -7.258 -3.359 7.992 1 96.94 323 ALA B N 1
ATOM 5245 C CA . ALA B 1 323 ? -6.93 -2.012 8.453 1 96.94 323 ALA B CA 1
ATOM 5246 C C . ALA B 1 323 ? -5.652 -2.012 9.281 1 96.94 323 ALA B C 1
ATOM 5248 O O . ALA B 1 323 ? -4.754 -1.198 9.055 1 96.94 323 ALA B O 1
ATOM 5249 N N . ASP B 1 324 ? -5.531 -3.021 10.203 1 97 324 ASP B N 1
ATOM 5250 C CA . ASP B 1 324 ? -4.473 -2.977 11.211 1 97 324 ASP B CA 1
ATOM 5251 C C . ASP B 1 324 ? -3.361 -3.973 10.883 1 97 324 ASP B C 1
ATOM 5253 O O . ASP B 1 324 ? -2.252 -3.865 11.406 1 97 324 ASP B O 1
ATOM 5257 N N . VAL B 1 325 ? -3.684 -5.02 10.07 1 97.56 325 VAL B N 1
ATOM 5258 C CA . VAL B 1 325 ? -2.746 -6.094 9.766 1 97.56 325 VAL B CA 1
ATOM 5259 C C . VAL B 1 325 ? -2.1 -6.598 11.055 1 97.56 325 VAL B C 1
ATOM 5261 O O . VAL B 1 325 ? -0.88 -6.527 11.219 1 97.56 325 VAL B O 1
ATOM 5264 N N . PRO B 1 326 ? -2.898 -7.047 11.977 1 95.5 326 PRO B N 1
ATOM 5265 C CA . PRO B 1 326 ? -2.404 -7.426 13.305 1 95.5 326 PRO B CA 1
ATOM 5266 C C . PRO B 1 326 ? -1.558 -8.695 13.273 1 95.5 326 PRO B C 1
ATOM 5268 O O . PRO B 1 326 ? -1.581 -9.438 12.289 1 95.5 326 PRO B O 1
ATOM 5271 N N . VAL B 1 327 ? -0.783 -8.922 14.305 1 92.62 327 VAL B N 1
ATOM 5272 C CA . VAL B 1 327 ? -0.058 -10.172 14.492 1 92.62 327 VAL B CA 1
ATOM 5273 C C . VAL B 1 327 ? -1.012 -11.258 14.992 1 92.62 327 VAL B C 1
ATOM 5275 O O . VAL B 1 327 ? -2.025 -10.953 15.625 1 92.62 327 VAL B O 1
ATOM 5278 N N . ILE B 1 328 ? -0.653 -12.438 14.703 1 91.12 328 ILE B N 1
ATOM 5279 C CA . ILE B 1 328 ? -1.444 -13.586 15.125 1 91.12 328 ILE B CA 1
ATOM 5280 C C . ILE B 1 328 ? -1.402 -13.711 16.656 1 91.12 328 ILE B C 1
ATOM 5282 O O . ILE B 1 328 ? -0.338 -13.586 17.266 1 91.12 328 ILE B O 1
ATOM 5286 N N . ALA B 1 329 ? -2.506 -13.859 17.203 1 87.31 329 ALA B N 1
ATOM 5287 C CA . ALA B 1 329 ? -2.586 -14.078 18.641 1 87.31 329 ALA B CA 1
ATOM 5288 C C . ALA B 1 329 ? -2.254 -15.523 19 1 87.31 329 ALA B C 1
ATOM 5290 O O . ALA B 1 329 ? -1.534 -15.781 19.969 1 87.31 329 ALA B O 1
ATOM 5291 N N . SER B 1 330 ? -2.832 -16.469 18.234 1 83.19 330 SER B N 1
ATOM 5292 C CA . SER B 1 330 ? -2.562 -17.891 18.438 1 83.19 330 SER B CA 1
ATOM 5293 C C . SER B 1 330 ? -2.873 -18.703 17.188 1 83.19 330 SER B C 1
ATOM 5295 O O . SER B 1 330 ? -3.572 -18.234 16.297 1 83.19 330 SER B O 1
ATOM 5297 N N . THR B 1 331 ? -2.15 -19.781 17.172 1 78.38 331 THR B N 1
AT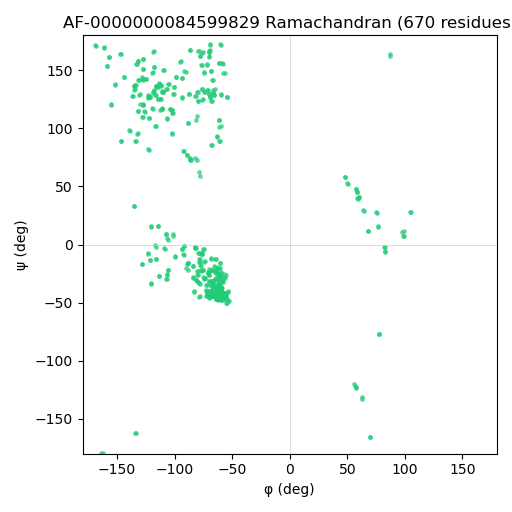OM 5298 C CA . THR B 1 331 ? -2.479 -20.797 16.172 1 78.38 331 THR B CA 1
ATOM 5299 C C . THR B 1 331 ? -3.033 -22.062 16.844 1 78.38 331 THR B C 1
ATOM 5301 O O . THR B 1 331 ? -2.502 -22.516 17.859 1 78.38 331 THR B O 1
ATOM 5304 N N . GLU B 1 332 ? -4.266 -22.391 16.578 1 72.12 332 GLU B N 1
ATOM 5305 C CA . GLU B 1 332 ? -4.859 -23.562 17.203 1 72.12 332 GLU B CA 1
ATOM 5306 C C . GLU B 1 332 ? -5.098 -24.672 16.188 1 72.12 332 GLU B C 1
ATOM 5308 O O . GLU B 1 332 ? -5.391 -24.391 15.023 1 72.12 332 GLU B O 1
ATOM 5313 N N . LYS B 1 333 ? -4.688 -25.875 16.547 1 64.62 333 LYS B N 1
ATOM 5314 C CA . LYS B 1 333 ? -5.09 -27.078 15.828 1 64.62 333 LYS B CA 1
ATOM 5315 C C . LYS B 1 333 ? -6.48 -27.547 16.266 1 64.62 333 LYS B C 1
ATOM 5317 O O . LYS B 1 333 ? -6.789 -27.547 17.453 1 64.62 333 LYS B O 1
ATOM 5322 N N . THR B 1 334 ? -7.527 -27.328 15.297 1 46.16 334 THR B N 1
ATOM 5323 C CA . THR B 1 334 ? -8.812 -27.906 15.672 1 46.16 334 THR B CA 1
ATOM 5324 C C . THR B 1 334 ? -8.703 -29.422 15.844 1 46.16 334 THR B C 1
ATOM 5326 O O . THR B 1 334 ? -8.352 -30.125 14.898 1 46.16 334 THR B O 1
ATOM 5329 N N . ILE B 1 335 ? -8.383 -30 17.031 1 39.31 335 ILE B N 1
ATOM 5330 C CA . ILE B 1 335 ? -8.391 -31.438 17.297 1 39.31 335 ILE B CA 1
ATOM 5331 C C . ILE B 1 335 ? -9.812 -31.969 17.156 1 39.31 335 ILE B C 1
ATOM 5333 O O . ILE B 1 335 ? -10.711 -31.562 17.906 1 39.31 335 ILE B O 1
ATOM 5337 N N . TYR B 1 336 ? -10.117 -32.438 15.938 1 32.41 336 TYR B N 1
ATOM 5338 C CA . TYR B 1 336 ? -11.344 -33.25 15.906 1 32.41 336 TYR B CA 1
ATOM 5339 C C . TYR B 1 336 ? -11.219 -34.469 16.828 1 32.41 336 TYR B C 1
ATOM 5341 O O . TYR B 1 336 ? -10.219 -35.188 16.781 1 32.41 336 TYR B O 1
ATOM 5349 N N . SER B 1 337 ? -11.812 -34.312 17.906 1 29.25 337 SER B N 1
ATOM 5350 C CA . SER B 1 337 ? -12.078 -35.562 18.609 1 29.25 337 SER B CA 1
ATOM 5351 C C . SER B 1 337 ? -12.914 -36.5 17.75 1 29.25 337 SER B C 1
ATOM 5353 O O . SER B 1 337 ? -13.797 -36.062 17.016 1 29.25 337 SER B O 1
#

Nearest PDB structures (foldseek):
  2qt3-assembly1_A  TM=8.614E-01  e=1.025E-23  Pseudomonas sp. ADP
  4cqc-assembly1_B  TM=8.717E-01  e=2.150E-23  Pseudomonas sp. ADP
  5akq-assembly1_B  TM=8.651E-01  e=2.858E-23  Pseudomonas sp. ADP
  4cqd-assembly1_A  TM=8.714E-01  e=1.490E-22  Pseudomonas sp. ADP
  6nbo-assembly1_A  TM=8.574E-01  e=7.337E-22  Burkholderia multivorans ATCC 17616

Foldseek 3Di:
DDKFFLFFEAEEAALQQAQVFPVDDADDDPPVVQVVVSLVVLLPAALVNSLVSSVVLVVLQLQQGYAEHEYEYEDAPSNQCSNLVSVVVSCVVCLLRHHYAYEHEHPQACVVGVCSLVSNLVSVVVPGQYYEYEQVNDPHSLVRLVSRVVSPVVHDHQAYEYAALQQLALVRACLQVNLVVLQVVLCAQSYEYEFRNVLVPHDPVVSLVSLLSNQNSNYAYEHELLSVVPGGTHPQVSSVVSPHHYAYHPYHHCGNSDNPRRSNVLQRLLSVCVRVVLPDPVSLVVSVCRGSPQDPDPVSVVSSVVSQKMFDDDDDDPSVCNVVVDRTPDIDRPPDD/DDKFFLFFEAEEAALQQAQVFPVDDADDDPPVVQVVVSLVVLLPAALVNSLVSSVVLVVLQLQQGYAEHEYEYEDAPSNQCSNLVSVVVSCVVCLLRHHYAYEHEHPQACVVGVCSLVSNLVSVVVPGQYYEYEQVNDPHSLVRLVSRVVSPVVHPHQAYEYAALQQLALVRACLQVNLVVLQVVLCAQSYEYEFRNVLVPHDPVVSLVSLLSNLNSNYAYEHELLSVVPGGTHPQVSSVVSPHHYAYHPYHHCGNSDVPRRSNVLQRLLSVCVSNVLPDPVSLVVSVCRGSPQDPDPVSVVSSVVSQKMFDDDDDDPSVCNVVVDRTPDIDRPPDD

pLDDT: mean 95.98, std 7.45, range [28.7, 98.94]

Organism: NCBI:txid1246626

InterPro domains:
  IPR013108 Amidohydrolase 3 [PF07969] (44-293)
  IPR032466 Metal-dependent hydrolase [SSF51556] (7-295)
  IPR052349 Metallo-dependent Hydrolases Superfamily Enzymes [PTHR32027] (10-295)

Radius of gyration: 26.1 Å; Cα contacts (8 Å, |Δi|>4): 1474; chains: 2; bounding box: 49×75×66 Å